Protein AF-0000000076604000 (afdb_homodimer)

pLDDT: mean 95.31, std 6.47, range [41.16, 98.88]

Structure (mmCIF, N/CA/C/O backbone):
data_AF-0000000076604000-model_v1
#
loop_
_entity.id
_entity.type
_entity.pdbx_description
1 polymer 'Gfo/Idh/MocA family oxidoreductase'
#
loop_
_atom_site.group_PDB
_atom_site.id
_atom_site.type_symbol
_atom_site.label_atom_id
_atom_site.label_alt_id
_atom_site.label_comp_id
_atom_site.label_asym_id
_atom_site.label_entity_id
_atom_site.label_seq_id
_atom_site.pdbx_PDB_ins_code
_atom_site.Cartn_x
_atom_site.Cartn_y
_atom_site.Cartn_z
_atom_site.occupancy
_atom_site.B_iso_or_equiv
_atom_site.auth_seq_id
_atom_site.auth_comp_id
_atom_site.auth_asym_id
_atom_site.auth_atom_id
_atom_site.pdbx_PDB_model_num
ATOM 1 N N . MET A 1 1 ? 11.5 41.812 28.469 1 59.94 1 MET A N 1
ATOM 2 C CA . MET A 1 1 ? 10.898 42.094 27.172 1 59.94 1 MET A CA 1
ATOM 3 C C . MET A 1 1 ? 9.406 41.75 27.172 1 59.94 1 MET A C 1
ATOM 5 O O . MET A 1 1 ? 8.977 40.875 27.922 1 59.94 1 MET A O 1
ATOM 9 N N . SER A 1 2 ? 8.508 42.656 26.641 1 87.06 2 SER A N 1
ATOM 10 C CA . SER A 1 2 ? 7.066 42.438 26.703 1 87.06 2 SER A CA 1
ATOM 11 C C . SER A 1 2 ? 6.652 41.188 25.953 1 87.06 2 SER A C 1
ATOM 13 O O . SER A 1 2 ? 7.293 40.781 24.969 1 87.06 2 SER A O 1
ATOM 15 N N . LYS A 1 3 ? 5.797 40.438 26.531 1 96.25 3 LYS A N 1
ATOM 16 C CA . LYS A 1 3 ? 5.305 39.188 25.953 1 96.25 3 LYS A CA 1
ATOM 17 C C . LYS A 1 3 ? 4.594 39.469 24.625 1 96.25 3 LYS A C 1
ATOM 19 O O . LYS A 1 3 ? 3.979 40.5 24.438 1 96.25 3 LYS A O 1
ATOM 24 N N . LEU A 1 4 ? 4.77 38.562 23.688 1 98.06 4 LEU A N 1
ATOM 25 C CA . LEU A 1 4 ? 4.039 38.625 22.438 1 98.06 4 LEU A CA 1
ATOM 26 C C . LEU A 1 4 ? 2.541 38.469 22.656 1 98.06 4 LEU A C 1
ATOM 28 O O . LEU A 1 4 ? 2.121 37.531 23.375 1 98.06 4 LEU A O 1
ATOM 32 N N . LYS A 1 5 ? 1.781 39.344 22.141 1 98.44 5 LYS A N 1
ATOM 33 C CA . LYS A 1 5 ? 0.327 39.219 22.172 1 98.44 5 LYS A CA 1
ATOM 34 C C . LYS A 1 5 ? -0.177 38.406 20.969 1 98.44 5 LYS A C 1
ATOM 36 O O . LYS A 1 5 ? -0.074 38.875 19.828 1 98.44 5 LYS A O 1
ATOM 41 N N . ILE A 1 6 ? -0.781 37.281 21.25 1 98.69 6 ILE A N 1
ATOM 42 C CA . ILE A 1 6 ? -1.204 36.375 20.172 1 98.69 6 ILE A CA 1
ATOM 43 C C . ILE A 1 6 ? -2.725 36.25 20.172 1 98.69 6 ILE A C 1
ATOM 45 O O . ILE A 1 6 ? -3.34 36.125 21.234 1 98.69 6 ILE A O 1
ATOM 49 N N . GLY A 1 7 ? -3.363 36.344 19 1 98.75 7 GLY A N 1
ATOM 50 C CA . GLY A 1 7 ? -4.77 36.031 18.812 1 98.75 7 GLY A CA 1
ATOM 51 C C . GLY A 1 7 ? -4.988 34.719 18.094 1 98.75 7 GLY A C 1
ATOM 52 O O . GLY A 1 7 ? -4.094 34.219 17.406 1 98.75 7 GLY A O 1
ATOM 53 N N . VAL A 1 8 ? -6.199 34.125 18.312 1 98.81 8 VAL A N 1
ATOM 54 C CA . VAL A 1 8 ? -6.566 32.875 17.656 1 98.81 8 VAL A CA 1
ATOM 55 C C . VAL A 1 8 ? -7.902 33.062 16.938 1 98.81 8 VAL A C 1
ATOM 57 O O . VAL A 1 8 ? -8.891 33.469 17.547 1 98.81 8 VAL A O 1
ATOM 60 N N . VAL A 1 9 ? -7.859 32.781 15.625 1 98.75 9 VAL A N 1
ATOM 61 C CA . VAL A 1 9 ? -9.094 32.75 14.852 1 98.75 9 VAL A CA 1
ATOM 62 C C . VAL A 1 9 ? -9.508 31.312 14.594 1 98.75 9 VAL A C 1
ATOM 64 O O . VAL A 1 9 ? -8.844 30.594 13.844 1 98.75 9 VAL A O 1
ATOM 67 N N . GLY A 1 10 ? -10.617 30.922 15.07 1 98.12 10 GLY A N 1
ATOM 68 C CA . GLY A 1 10 ? -11.07 29.547 15.094 1 98.12 10 GLY A CA 1
ATOM 69 C C . GLY A 1 10 ? -10.984 28.906 16.469 1 98.12 10 GLY A C 1
ATOM 70 O O . GLY A 1 10 ? -9.914 28.875 17.078 1 98.12 10 GLY A O 1
ATOM 71 N N . ALA A 1 11 ? -12.109 28.422 16.969 1 96.69 11 ALA A N 1
ATOM 72 C CA . ALA A 1 11 ? -12.195 27.844 18.312 1 96.69 11 ALA A CA 1
ATOM 73 C C . ALA A 1 11 ? -12.734 26.406 18.266 1 96.69 11 ALA A C 1
ATOM 75 O O . ALA A 1 11 ? -13.672 26.078 18.969 1 96.69 11 ALA A O 1
ATOM 76 N N . SER A 1 12 ? -12.102 25.672 17.422 1 92.81 12 SER A N 1
ATOM 77 C CA . SER A 1 12 ? -12.484 24.281 17.234 1 92.81 12 SER A CA 1
ATOM 78 C C . SER A 1 12 ? -11.781 23.375 18.234 1 92.81 12 SER A C 1
ATOM 80 O O . SER A 1 12 ? -11 23.844 19.062 1 92.81 12 SER A O 1
ATOM 82 N N . TRP A 1 13 ? -12.195 22.141 18.156 1 92.31 13 TRP A N 1
ATOM 83 C CA . TRP A 1 13 ? -11.547 21.125 19 1 92.31 13 TRP A CA 1
ATOM 84 C C . TRP A 1 13 ? -10.039 21.109 18.75 1 92.31 13 TRP A C 1
ATOM 86 O O . TRP A 1 13 ? -9.258 20.844 19.656 1 92.31 13 TRP A O 1
ATOM 96 N N . PHE A 1 14 ? -9.641 21.422 17.547 1 94.69 14 PHE A N 1
ATOM 97 C CA . PHE A 1 14 ? -8.219 21.344 17.234 1 94.69 14 PHE A CA 1
ATOM 98 C C . PHE A 1 14 ? -7.469 22.531 17.844 1 94.69 14 PHE A C 1
ATOM 100 O O . PHE A 1 14 ? -6.301 22.406 18.203 1 94.69 14 PHE A O 1
ATOM 107 N N . ALA A 1 15 ? -8.117 23.688 17.906 1 97.62 15 ALA A N 1
ATOM 108 C CA . ALA A 1 15 ? -7.52 24.812 18.641 1 97.62 15 ALA A CA 1
ATOM 109 C C . ALA A 1 15 ? -7.203 24.406 20.078 1 97.62 15 ALA A C 1
ATOM 111 O O . ALA A 1 15 ? -6.137 24.734 20.609 1 97.62 15 ALA A O 1
ATOM 112 N N . ASP A 1 16 ? -8.133 23.703 20.641 1 97.31 16 ASP A N 1
ATOM 113 C CA . ASP A 1 16 ? -8 23.234 22.016 1 97.31 16 ASP A CA 1
ATOM 114 C C . ASP A 1 16 ? -6.934 22.141 22.141 1 97.31 16 ASP A C 1
ATOM 116 O O . ASP A 1 16 ? -6.23 22.062 23.141 1 97.31 16 ASP A O 1
ATOM 120 N N . LEU A 1 17 ? -6.809 21.375 21.156 1 96.12 17 LEU A N 1
ATOM 121 C CA . LEU A 1 17 ? -5.906 20.219 21.188 1 96.12 17 LEU A CA 1
ATOM 122 C C . LEU A 1 17 ? -4.465 20.656 20.922 1 96.12 17 LEU A C 1
ATOM 124 O O . LEU A 1 17 ? -3.539 20.172 21.578 1 96.12 17 LEU A O 1
ATOM 128 N N . TRP A 1 18 ? -4.242 21.594 20 1 97.88 18 TRP A N 1
ATOM 129 C CA . TRP A 1 18 ? -2.91 21.734 19.422 1 97.88 18 TRP A CA 1
ATOM 130 C C . TRP A 1 18 ? -2.354 23.125 19.688 1 97.88 18 TRP A C 1
ATOM 132 O O . TRP A 1 18 ? -1.146 23.297 19.875 1 97.88 18 TRP A O 1
ATOM 142 N N . TYR A 1 19 ? -3.166 24.141 19.719 1 98.44 19 TYR A N 1
ATOM 143 C CA . TYR A 1 19 ? -2.695 25.516 19.688 1 98.44 19 TYR A 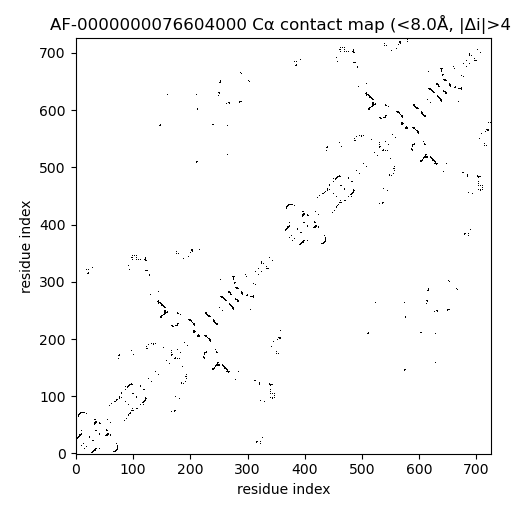CA 1
ATOM 144 C C . TYR A 1 19 ? -2.736 26.141 21.078 1 98.44 19 TYR A C 1
ATOM 146 O O . TYR A 1 19 ? -1.7 26.531 21.625 1 98.44 19 TYR A O 1
ATOM 154 N N . LEU A 1 20 ? -3.877 26.125 21.75 1 98.5 20 LEU A N 1
ATOM 155 C CA . LEU A 1 20 ? -4.113 26.906 22.953 1 98.5 20 LEU A CA 1
ATOM 156 C C . LEU A 1 20 ? -3.248 26.391 24.109 1 98.5 20 LEU A C 1
ATOM 158 O O . LEU A 1 20 ? -2.645 27.188 24.828 1 98.5 20 LEU A O 1
ATOM 162 N N . PRO A 1 21 ? -3.109 25.031 24.281 1 98.12 21 PRO A N 1
ATOM 163 C CA . PRO A 1 21 ? -2.26 24.562 25.375 1 98.12 21 PRO A CA 1
ATOM 164 C C . PRO A 1 21 ? -0.815 25.031 25.25 1 98.12 21 PRO A C 1
ATOM 166 O O . PRO A 1 21 ? -0.202 25.438 26.234 1 98.12 21 PRO A O 1
ATOM 169 N N . VAL A 1 22 ? -0.285 25.047 24.062 1 98.19 22 VAL A N 1
ATOM 170 C CA . VAL A 1 22 ? 1.11 25.391 23.812 1 98.19 22 VAL A CA 1
ATOM 171 C C . VAL A 1 22 ? 1.306 26.891 23.969 1 98.19 22 VAL A C 1
ATOM 173 O O . VAL A 1 22 ? 2.301 27.344 24.547 1 98.19 22 VAL A O 1
ATOM 176 N N . LEU A 1 23 ? 0.414 27.719 23.5 1 98.19 23 LEU A N 1
ATOM 177 C CA . LEU A 1 23 ? 0.473 29.172 23.641 1 98.19 23 LEU A CA 1
ATOM 178 C C . LEU A 1 23 ? 0.406 29.578 25.109 1 98.19 23 LEU A C 1
ATOM 180 O O . LEU A 1 23 ? 1.092 30.516 25.531 1 98.19 23 LEU A O 1
ATOM 184 N N . GLN A 1 24 ? -0.418 28.828 25.828 1 97.56 24 GLN A N 1
ATOM 185 C CA . GLN A 1 24 ? -0.55 29.125 27.25 1 97.56 24 GLN A CA 1
ATOM 186 C C . GLN A 1 24 ? 0.73 28.766 28 1 97.56 24 GLN A C 1
ATOM 188 O O . GLN A 1 24 ? 1.116 29.469 28.938 1 97.56 24 GLN A O 1
ATOM 193 N N . MET A 1 25 ? 1.364 27.75 27.578 1 97.38 25 MET A N 1
ATOM 194 C CA . MET A 1 25 ? 2.561 27.234 28.25 1 97.38 25 MET A CA 1
ATOM 195 C C . MET A 1 25 ? 3.777 28.094 27.906 1 97.38 25 MET A C 1
ATOM 197 O O . MET A 1 25 ? 4.727 28.172 28.688 1 97.38 25 MET A O 1
ATOM 201 N N . HIS A 1 26 ? 3.811 28.703 26.781 1 98 26 HIS A N 1
ATOM 202 C CA . HIS A 1 26 ? 4.98 29.438 26.328 1 98 26 HIS A CA 1
ATOM 203 C C . HIS A 1 26 ? 5.246 30.656 27.188 1 98 26 HIS A C 1
ATOM 205 O O . HIS A 1 26 ? 4.363 31.5 27.375 1 98 26 HIS A O 1
ATOM 211 N N . PRO A 1 27 ? 6.395 30.875 27.656 1 97.25 27 PRO A N 1
ATOM 212 C CA . PRO A 1 27 ? 6.66 31.922 28.641 1 97.25 27 PRO A CA 1
ATOM 213 C C . PRO A 1 27 ? 6.605 33.344 28.047 1 97.25 27 PRO A C 1
ATOM 215 O O . PRO A 1 27 ? 6.418 34.312 28.781 1 97.25 27 PRO A O 1
ATOM 218 N N . ASP A 1 28 ? 6.715 33.406 26.766 1 98.19 28 ASP A N 1
ATOM 219 C CA . ASP A 1 28 ? 6.828 34.75 26.156 1 98.19 28 ASP A CA 1
ATOM 220 C C . ASP A 1 28 ? 5.547 35.094 25.406 1 98.19 28 ASP A C 1
ATOM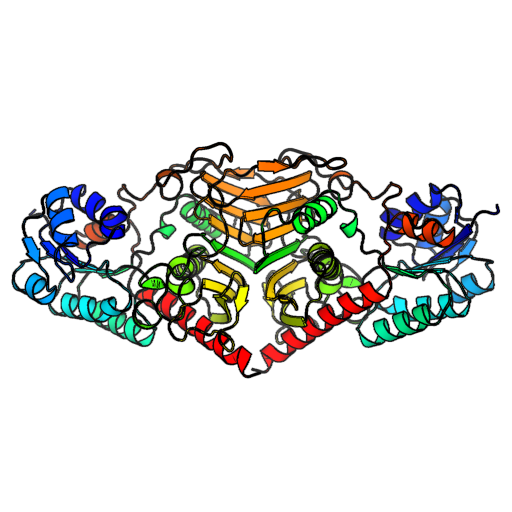 222 O O . ASP A 1 28 ? 5.566 35.969 24.516 1 98.19 28 ASP A O 1
ATOM 226 N N . VAL A 1 29 ? 4.43 34.469 25.719 1 98.12 29 VAL A N 1
ATOM 227 C CA . VAL A 1 29 ? 3.199 34.719 24.969 1 98.12 29 VAL A CA 1
ATOM 228 C C . VAL A 1 29 ? 2.078 35.094 25.938 1 98.12 29 VAL A C 1
ATOM 230 O O . VAL A 1 29 ? 1.984 34.562 27.047 1 98.12 29 VAL A O 1
ATOM 233 N N . THR A 1 30 ? 1.309 36.031 25.578 1 97.38 30 THR A N 1
ATOM 234 C CA . THR A 1 30 ? -0 36.312 26.156 1 97.38 30 THR A CA 1
ATOM 235 C C . THR A 1 30 ? -1.111 36.031 25.141 1 97.38 30 THR A C 1
ATOM 237 O O . THR A 1 30 ? -1.121 36.625 24.047 1 97.38 30 THR A O 1
ATOM 240 N N . LEU A 1 31 ? -1.998 35.125 25.516 1 97.19 31 LEU A N 1
ATOM 241 C CA . LEU A 1 31 ? -3.203 34.906 24.719 1 97.19 31 LEU A CA 1
ATOM 242 C C . LEU A 1 31 ? -4.191 36.062 24.906 1 97.19 31 LEU A C 1
ATOM 244 O O . LEU A 1 31 ? -4.934 36.094 25.891 1 97.19 31 LEU A O 1
ATOM 248 N N . SER A 1 32 ? -4.336 36.844 23.906 1 96.88 32 SER A N 1
ATOM 249 C CA . SER A 1 32 ? -5 38.125 24.094 1 96.88 32 SER A CA 1
ATOM 250 C C . SER A 1 32 ? -6.445 38.094 23.609 1 96.88 32 SER A C 1
ATOM 252 O O . SER A 1 32 ? -7.301 38.812 24.125 1 96.88 32 SER A O 1
ATOM 254 N N . ALA A 1 33 ? -6.648 37.281 22.578 1 98.44 33 ALA A N 1
ATOM 255 C CA . ALA A 1 33 ? -7.977 37.312 21.984 1 98.44 33 ALA A CA 1
ATOM 256 C C . ALA A 1 33 ? -8.266 36 21.234 1 98.44 33 ALA A C 1
ATOM 258 O O . ALA A 1 33 ? -7.348 35.312 20.781 1 98.44 33 ALA A O 1
ATOM 259 N N . ILE A 1 34 ? -9.516 35.688 21.172 1 98.69 34 ILE A N 1
ATOM 260 C CA . ILE A 1 34 ? -9.984 34.531 20.422 1 98.69 34 ILE A CA 1
ATOM 261 C C . ILE A 1 34 ? -11.273 34.875 19.672 1 98.69 34 ILE A C 1
ATOM 263 O O . ILE A 1 34 ? -12.078 35.656 20.156 1 98.69 34 ILE A O 1
ATOM 267 N N . CYS A 1 35 ? -11.367 34.312 18.453 1 98.56 35 CYS A N 1
ATOM 268 C CA . CYS A 1 35 ? -12.492 34.656 17.578 1 98.56 35 CYS A CA 1
ATOM 269 C C . CYS A 1 35 ? -13.133 33.375 17.016 1 98.56 35 CYS A C 1
ATOM 271 O O . CYS A 1 35 ? -12.43 32.438 16.672 1 98.56 35 CYS A O 1
ATOM 273 N N . SER A 1 36 ? -14.445 33.25 16.984 1 97.25 36 SER A N 1
ATOM 274 C CA . SER A 1 36 ? -15.203 32.25 16.25 1 97.25 36 SER A CA 1
ATOM 275 C 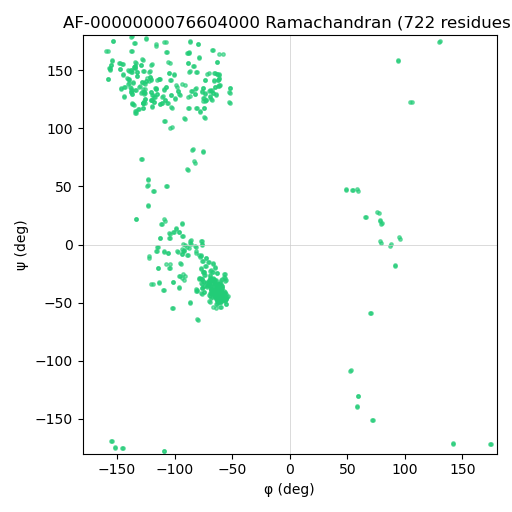C . SER A 1 36 ? -16.422 32.875 15.57 1 97.25 36 SER A C 1
ATOM 277 O O . SER A 1 36 ? -16.828 33.969 15.891 1 97.25 36 SER A O 1
ATOM 279 N N . ARG A 1 37 ? -17 32.094 14.656 1 92.69 37 ARG A N 1
ATOM 280 C CA . ARG A 1 37 ? -18.078 32.625 13.82 1 92.69 37 ARG A CA 1
ATOM 281 C C . ARG A 1 37 ? -19.281 33.031 14.672 1 92.69 37 ARG A C 1
ATOM 283 O O . ARG A 1 37 ? -19.828 34.125 14.5 1 92.69 37 ARG A O 1
ATOM 290 N N . THR A 1 38 ? -19.641 32.188 15.656 1 90.56 38 THR A N 1
ATOM 291 C CA . THR A 1 38 ? -20.828 32.5 16.469 1 90.56 38 THR A CA 1
ATOM 292 C C . THR A 1 38 ? -20.422 33.031 17.828 1 90.56 38 THR A C 1
ATOM 294 O O . THR A 1 38 ? -21.266 33.531 18.578 1 90.56 38 THR A O 1
ATOM 297 N N . GLY A 1 39 ? -19.281 32.844 18.188 1 92.31 39 GLY A N 1
ATOM 298 C CA . GLY A 1 39 ? -18.781 33.281 19.484 1 92.31 39 GLY A CA 1
ATOM 299 C C . GLY A 1 39 ? -18.922 32.25 20.562 1 92.31 39 GLY A C 1
ATOM 300 O O . GLY A 1 39 ? -18.234 32.281 21.578 1 92.31 39 GLY A O 1
ATOM 301 N N . GLU A 1 40 ? -19.719 31.297 20.406 1 94.62 40 GLU A N 1
ATOM 302 C CA . GLU A 1 40 ? -20.016 30.297 21.438 1 94.62 40 GLU A CA 1
ATOM 303 C C . GLU A 1 40 ? -18.781 29.484 21.781 1 94.62 40 GLU A C 1
ATOM 305 O O . GLU A 1 40 ? -18.391 29.391 22.938 1 94.62 40 GLU A O 1
ATOM 310 N N . SER A 1 41 ? -18.203 28.906 20.766 1 96.25 41 SER A N 1
ATOM 311 C CA . SER A 1 41 ? -17.016 28.094 21 1 96.25 41 SER A CA 1
ATOM 312 C C . SER A 1 41 ? -15.859 28.953 21.516 1 96.25 41 SER A C 1
ATOM 314 O O . SER A 1 41 ? -15.078 28.516 22.359 1 96.25 41 SER A O 1
ATOM 316 N N . ALA A 1 42 ? -15.789 30.172 21.031 1 97.38 42 ALA A N 1
ATOM 317 C CA . ALA A 1 42 ? -14.734 31.078 21.469 1 97.38 42 ALA A CA 1
ATOM 318 C C . ALA A 1 42 ? -14.883 31.422 22.953 1 97.38 42 ALA A C 1
ATOM 320 O O . ALA A 1 42 ? -13.898 31.484 23.688 1 97.38 42 ALA A O 1
ATOM 321 N N . LYS A 1 43 ? -16.078 31.625 23.359 1 97.69 43 LYS A N 1
ATOM 322 C CA . LYS A 1 43 ? -16.344 31.938 24.766 1 97.69 43 LYS A CA 1
ATOM 323 C C . LYS A 1 43 ? -15.938 30.766 25.672 1 97.69 43 LYS A C 1
ATOM 325 O O . LYS A 1 43 ? -15.344 30.984 26.719 1 97.69 43 LYS A O 1
ATOM 330 N N . ARG A 1 44 ? -16.297 29.625 25.266 1 97.75 44 ARG A N 1
ATOM 331 C CA . ARG A 1 44 ? -15.961 28.438 26.047 1 97.75 44 ARG A CA 1
ATOM 332 C C . ARG A 1 44 ? -14.445 28.297 26.203 1 97.75 44 ARG A C 1
ATOM 334 O O . ARG A 1 44 ? -13.961 28.062 27.312 1 97.75 44 ARG A O 1
ATOM 341 N N . LEU A 1 45 ? -13.766 28.453 25.141 1 98.12 45 LEU A N 1
ATOM 342 C CA . LEU A 1 45 ? -12.32 28.297 25.188 1 98.12 45 LEU A CA 1
ATOM 343 C C . LEU A 1 45 ? -11.672 29.469 25.906 1 98.12 45 LEU A C 1
ATOM 345 O O . LEU A 1 45 ? -10.656 29.312 26.594 1 98.12 45 LEU A O 1
ATOM 349 N N . ALA A 1 46 ? -12.258 30.625 25.781 1 98.06 46 ALA A N 1
ATOM 350 C CA . ALA A 1 46 ? -11.766 31.781 26.5 1 98.06 46 ALA A CA 1
ATOM 351 C C . ALA A 1 46 ? -11.812 31.562 28.016 1 98.06 46 ALA A C 1
ATOM 353 O O . ALA A 1 46 ? -10.883 31.938 28.734 1 98.06 46 ALA A O 1
ATOM 354 N N . GLU A 1 47 ? -12.867 31 28.453 1 97.81 47 GLU A N 1
ATOM 355 C CA . GLU A 1 47 ? -13 30.672 29.875 1 97.81 47 GLU A CA 1
ATOM 356 C C . GLU A 1 47 ? -11.961 29.641 30.312 1 97.81 47 GLU A C 1
ATOM 358 O O . GLU A 1 47 ? -11.336 29.781 31.359 1 97.81 47 GLU A O 1
ATOM 363 N N . LYS A 1 48 ? -11.805 28.656 29.5 1 97.75 48 LYS A N 1
ATOM 364 C CA . LYS A 1 48 ? -10.898 27.562 29.812 1 97.75 48 LYS A CA 1
ATOM 365 C C . LYS A 1 48 ? -9.453 28.047 29.906 1 97.75 48 LYS A C 1
ATOM 367 O O . LYS A 1 48 ? -8.68 27.562 30.734 1 97.75 48 LYS A O 1
ATOM 372 N N . TYR A 1 49 ? -9.094 29.016 29.047 1 98.12 49 TYR A N 1
ATOM 373 C CA . TYR A 1 49 ? -7.699 29.422 28.938 1 98.12 49 TYR A CA 1
ATOM 374 C C . TYR A 1 49 ? -7.496 30.844 29.453 1 98.12 49 TYR A C 1
ATOM 376 O O . TYR A 1 49 ? -6.422 31.422 29.281 1 98.12 49 TYR A O 1
ATOM 384 N N . ASN A 1 50 ? -8.539 31.469 30.031 1 97.06 50 ASN A N 1
ATOM 385 C CA . ASN A 1 50 ? -8.508 32.812 30.625 1 97.06 50 ASN A CA 1
ATOM 386 C C . ASN A 1 50 ? -8.102 33.875 29.594 1 97.06 50 ASN A C 1
ATOM 388 O O . ASN A 1 50 ? -7.18 34.656 29.828 1 97.06 50 ASN A O 1
ATOM 392 N N . ILE A 1 51 ? -8.719 33.75 28.469 1 97.75 51 ILE A N 1
ATOM 393 C CA . ILE A 1 51 ? -8.531 34.75 27.422 1 97.75 51 ILE A CA 1
ATOM 394 C C . ILE A 1 51 ? -9.508 35.906 27.625 1 97.75 51 ILE A C 1
ATOM 396 O O . ILE A 1 51 ? -10.727 35.719 27.703 1 97.75 51 ILE A O 1
ATOM 400 N N . GLU A 1 52 ? -9.062 37.062 27.656 1 94.44 52 GLU A N 1
ATOM 401 C CA . GLU A 1 52 ? -9.844 38.219 28.109 1 94.44 52 GLU A CA 1
ATOM 402 C C . GLU A 1 52 ? -10.836 38.656 27.047 1 94.44 52 GLU A C 1
ATOM 404 O O . GLU A 1 52 ? -11.953 39.062 27.359 1 94.44 52 GLU A O 1
ATOM 409 N N . ASN A 1 53 ? -10.461 38.594 25.75 1 97.56 53 ASN A N 1
ATOM 410 C CA . ASN A 1 53 ? -11.273 39.219 24.719 1 97.56 53 ASN A CA 1
ATOM 411 C C . ASN A 1 53 ? -11.797 38.188 23.719 1 97.56 53 ASN A C 1
ATOM 413 O O . ASN A 1 53 ? -11.031 37.406 23.172 1 97.56 53 ASN A O 1
ATOM 417 N N . VAL A 1 54 ? -13.102 38.219 23.531 1 98.19 54 VAL A N 1
ATOM 418 C CA . VAL A 1 54 ? -13.781 37.281 22.609 1 98.19 54 VAL A CA 1
ATOM 419 C C . VAL A 1 54 ? -14.43 38.094 21.484 1 98.19 54 VAL A C 1
ATOM 421 O O . VAL A 1 54 ? -15.055 39.125 21.719 1 98.19 54 VAL A O 1
ATOM 424 N N . TYR A 1 55 ? -14.25 37.625 20.25 1 98.38 55 TYR A N 1
ATOM 425 C CA . TYR A 1 55 ? -14.789 38.281 19.078 1 98.38 55 TYR A CA 1
ATOM 426 C C . TYR A 1 55 ? -15.594 37.344 18.203 1 98.38 55 TYR A C 1
ATOM 428 O O . TYR A 1 55 ? -15.398 36.125 18.266 1 98.38 55 TYR A O 1
ATOM 436 N N . ILE A 1 56 ? -16.484 37.875 17.344 1 97.88 56 ILE A N 1
ATOM 437 C CA . ILE A 1 56 ? -17.219 37.094 16.359 1 97.88 56 ILE A CA 1
ATOM 438 C C . ILE A 1 56 ? -16.797 37.5 14.953 1 97.88 56 ILE A C 1
ATOM 440 O O . ILE A 1 56 ? -17.266 36.938 13.969 1 97.88 56 ILE A O 1
ATOM 444 N N . ASP A 1 57 ? -15.891 38.5 14.945 1 98.06 57 ASP A N 1
ATOM 445 C CA . ASP A 1 57 ? -15.336 39 13.688 1 98.06 57 ASP A CA 1
ATOM 446 C C . ASP A 1 57 ? -13.828 39.219 13.797 1 98.06 57 ASP A C 1
ATOM 448 O O . ASP A 1 57 ? -13.367 40.062 14.57 1 98.06 57 ASP A O 1
ATOM 452 N N . TYR A 1 58 ? -13.078 38.5 12.914 1 98.44 58 TYR A N 1
ATOM 453 C CA . TYR A 1 58 ? -11.625 38.562 13.023 1 98.44 58 TYR A CA 1
ATOM 454 C C . TYR A 1 58 ? -11.094 39.938 12.625 1 98.44 58 TYR A C 1
ATOM 456 O O . TYR A 1 58 ? -10.055 40.375 13.133 1 98.44 58 TYR A O 1
ATOM 464 N N . LYS A 1 59 ? -11.742 40.625 11.695 1 98.25 59 LYS A N 1
ATOM 465 C CA . LYS A 1 59 ? -11.305 41.969 11.312 1 98.25 59 LYS A CA 1
ATOM 466 C C . LYS A 1 59 ? -11.375 42.938 12.492 1 98.25 59 LYS A C 1
ATOM 468 O O . LYS A 1 59 ? -10.477 43.75 12.695 1 98.25 59 LYS A O 1
ATOM 473 N N . GLU A 1 60 ? -12.5 42.844 13.195 1 98.25 60 GLU A N 1
ATOM 474 C CA . GLU A 1 60 ? -12.641 43.656 14.406 1 98.25 60 GLU A CA 1
ATOM 475 C C . GLU A 1 60 ? -11.547 43.312 15.414 1 98.25 60 GLU A C 1
ATOM 477 O O . GLU A 1 60 ? -10.984 44.219 16.047 1 98.25 60 GLU A O 1
ATOM 482 N N . MET A 1 61 ? -11.281 42.031 15.562 1 98.5 61 MET A N 1
ATOM 483 C CA . MET A 1 61 ? -10.234 41.594 16.469 1 98.5 61 MET A CA 1
ATOM 484 C C . MET A 1 61 ? -8.891 42.188 16.078 1 98.5 61 MET A C 1
ATOM 486 O O . MET A 1 61 ? -8.156 42.688 16.938 1 98.5 61 MET A O 1
ATOM 490 N N . PHE A 1 62 ? -8.555 42.188 14.766 1 98.25 62 PHE A N 1
ATOM 491 C CA . PHE A 1 62 ? -7.285 42.719 14.281 1 98.25 62 PHE A CA 1
ATOM 492 C C . PHE A 1 62 ? -7.195 44.219 14.5 1 98.25 62 PHE A C 1
ATOM 494 O O . PHE A 1 62 ? -6.105 44.75 14.711 1 98.25 62 PHE A O 1
ATOM 501 N N . GLU A 1 63 ? -8.328 44.906 14.484 1 97.25 63 GLU A N 1
ATOM 502 C CA . GLU A 1 63 ? -8.383 46.375 14.617 1 97.25 63 GLU A CA 1
ATOM 503 C C . GLU A 1 63 ? -8.297 46.781 16.078 1 97.25 63 GLU A C 1
ATOM 505 O O . GLU A 1 63 ? -7.629 47.781 16.406 1 97.25 63 GLU A O 1
ATOM 510 N N . LYS A 1 64 ? -8.93 46.062 16.906 1 97.31 64 LYS A N 1
ATOM 511 C CA . LYS A 1 64 ? -9.109 46.5 18.297 1 97.31 64 LYS A CA 1
ATOM 512 C C . LYS A 1 64 ? -7.98 46 19.188 1 97.31 64 LYS A C 1
ATOM 514 O O . LYS A 1 64 ? -7.684 46.594 20.219 1 97.31 64 LYS A O 1
ATOM 519 N N . GLU A 1 65 ? -7.453 44.906 18.734 1 96.06 65 GLU A N 1
ATOM 520 C CA . GLU A 1 65 ? -6.426 44.281 19.562 1 96.06 65 GLU A CA 1
ATOM 521 C C . GLU A 1 65 ? -5.027 44.656 19.078 1 96.06 65 GLU A C 1
ATOM 523 O O . GLU A 1 65 ? -4.801 44.812 17.891 1 96.06 65 GLU A O 1
ATOM 528 N N . ASN A 1 66 ? -4.102 45 19.891 1 94.94 66 ASN A N 1
ATOM 529 C CA . ASN A 1 66 ? -2.695 45.219 19.562 1 94.94 66 ASN A CA 1
ATOM 530 C C . ASN A 1 66 ? -1.933 43.906 19.531 1 94.94 66 ASN A C 1
ATOM 532 O O . ASN A 1 66 ? -1.03 43.688 20.344 1 94.94 66 ASN A O 1
ATOM 536 N N . LEU A 1 67 ? -2.225 43.094 18.531 1 98.19 67 LEU A N 1
ATOM 537 C CA . LEU A 1 67 ? -1.654 41.75 18.438 1 98.19 67 LEU A CA 1
ATOM 538 C C . LEU A 1 67 ? -0.301 41.781 17.734 1 98.19 67 LEU A C 1
ATOM 540 O O . LEU A 1 67 ? -0.059 42.656 16.875 1 98.19 67 LEU A O 1
ATOM 544 N N . ASP A 1 68 ? 0.571 40.875 18.094 1 98.44 68 ASP A N 1
ATOM 545 C CA . ASP A 1 68 ? 1.826 40.656 17.375 1 98.44 68 ASP A CA 1
ATOM 546 C C . ASP A 1 68 ? 1.667 39.562 16.328 1 98.44 68 ASP A C 1
ATOM 548 O O . ASP A 1 68 ? 2.369 39.562 15.312 1 98.44 68 ASP A O 1
ATOM 552 N N . GLY A 1 69 ? 0.791 38.656 16.562 1 98.75 69 GLY A N 1
ATOM 553 C CA . GLY A 1 69 ? 0.574 37.531 15.664 1 98.75 69 GLY A CA 1
ATOM 554 C C . GLY A 1 69 ? -0.782 36.875 15.844 1 98.75 69 GLY A C 1
ATOM 555 O O . GLY A 1 69 ? -1.479 37.125 16.828 1 98.75 69 GLY A O 1
ATOM 556 N N . VAL A 1 70 ? -1.117 36.031 14.844 1 98.88 70 VAL A N 1
ATOM 557 C CA . VAL A 1 70 ? -2.414 35.375 14.883 1 98.88 70 VAL A CA 1
ATOM 558 C C . VAL A 1 70 ? -2.27 33.906 14.406 1 98.88 70 VAL A C 1
ATOM 560 O O . VAL A 1 70 ? -1.514 33.625 13.469 1 98.88 70 VAL A O 1
ATOM 563 N N . CYS A 1 71 ? -2.957 33 15.102 1 98.88 71 CYS A N 1
ATOM 564 C CA . CYS A 1 71 ? -3.154 31.625 14.656 1 98.88 71 CYS A CA 1
ATOM 565 C C . CYS A 1 71 ? -4.484 31.469 13.93 1 98.88 71 CYS A C 1
ATOM 567 O O . CYS A 1 71 ? -5.52 31.922 14.414 1 98.88 71 CYS A O 1
ATOM 569 N N . ILE A 1 72 ? -4.398 30.891 12.773 1 98.81 72 ILE A N 1
ATOM 570 C CA . ILE A 1 72 ? -5.605 30.688 11.984 1 98.81 72 ILE A CA 1
ATOM 571 C C . ILE A 1 72 ? -5.969 29.203 11.977 1 98.81 72 ILE A C 1
ATOM 573 O O . ILE A 1 72 ? -5.332 28.406 11.289 1 98.81 72 ILE A O 1
ATOM 577 N N . VAL A 1 73 ? -7.02 28.828 12.727 1 98.12 73 VAL A N 1
ATOM 578 C CA . VAL A 1 73 ? -7.48 27.453 12.922 1 98.12 73 VAL A CA 1
ATOM 579 C C . VAL A 1 73 ? -8.938 27.328 12.492 1 98.12 73 VAL A C 1
ATOM 581 O O . VAL A 1 73 ? -9.797 26.938 13.289 1 98.12 73 VAL A O 1
ATOM 584 N N . THR A 1 74 ? -9.258 27.703 11.266 1 97.12 74 THR A N 1
ATOM 585 C CA . THR A 1 74 ? -10.594 27.719 10.688 1 97.12 74 THR A CA 1
ATOM 586 C C . THR A 1 74 ? -10.695 26.734 9.523 1 97.12 74 THR A C 1
ATOM 588 O O . THR A 1 74 ? -9.703 26.109 9.148 1 97.12 74 THR A O 1
ATOM 591 N N . PRO A 1 75 ? -11.891 26.547 9.008 1 95.88 75 PRO A N 1
ATOM 592 C CA . PRO A 1 75 ? -12.016 25.703 7.812 1 95.88 75 PRO A CA 1
ATOM 593 C C . PRO A 1 75 ? -11.234 26.266 6.625 1 95.88 75 PRO A C 1
ATOM 595 O O . PRO A 1 75 ? -10.883 27.438 6.605 1 95.88 75 PRO A O 1
ATOM 598 N N . ASN A 1 76 ? -11.031 25.406 5.629 1 96.62 76 ASN A N 1
ATOM 599 C CA . ASN A 1 76 ? -10.109 25.672 4.535 1 96.62 76 ASN A CA 1
ATOM 600 C C . ASN A 1 76 ? -10.531 26.906 3.742 1 96.62 76 ASN A C 1
ATOM 602 O O . ASN A 1 76 ? -9.68 27.672 3.277 1 96.62 76 ASN A O 1
ATOM 606 N N . ASP A 1 77 ? -11.789 27.125 3.627 1 95.44 77 ASP A N 1
ATOM 607 C CA . ASP A 1 77 ? -12.336 28.141 2.73 1 95.44 77 ASP A CA 1
ATOM 608 C C . ASP A 1 77 ? -12.047 29.547 3.254 1 95.44 77 ASP A C 1
ATOM 610 O O . ASP A 1 77 ? -12.133 30.516 2.506 1 95.44 77 ASP A O 1
ATOM 614 N N . SER A 1 78 ? -11.672 29.672 4.488 1 97.19 78 SER A N 1
ATOM 615 C CA . SER A 1 78 ? -11.523 31 5.086 1 97.19 78 SER A CA 1
ATOM 616 C C . SER A 1 78 ? -10.047 31.375 5.246 1 97.19 78 SER A C 1
ATOM 618 O O . SER A 1 78 ? -9.727 32.5 5.598 1 97.19 78 SER A O 1
ATOM 620 N N . HIS A 1 79 ? -9.125 30.469 4.992 1 98.56 79 HIS A N 1
ATOM 621 C CA . HIS A 1 79 ? -7.711 30.672 5.266 1 98.56 79 HIS A CA 1
ATOM 622 C C . HIS A 1 79 ? -7.176 31.891 4.531 1 98.56 79 HIS A C 1
ATOM 624 O O . HIS A 1 79 ? -6.512 32.75 5.133 1 98.56 79 HIS A O 1
ATOM 630 N N . LYS A 1 80 ? -7.492 31.969 3.279 1 98.69 80 LYS A N 1
ATOM 631 C CA . LYS A 1 80 ? -6.914 33.031 2.451 1 98.69 80 LYS A CA 1
ATOM 632 C C . LYS A 1 80 ? -7.301 34.406 2.973 1 98.69 80 LYS A C 1
ATOM 634 O O . LYS A 1 80 ? -6.43 35.219 3.258 1 98.69 80 LYS A O 1
ATOM 639 N N . ASP A 1 81 ? -8.594 34.625 3.133 1 98.69 81 ASP A N 1
ATOM 640 C CA . ASP A 1 81 ? -9.078 35.938 3.51 1 98.69 81 ASP A CA 1
ATOM 641 C C . ASP A 1 81 ? -8.516 36.375 4.863 1 98.69 81 ASP A C 1
ATOM 643 O O . ASP A 1 81 ? -8.078 37.5 5.027 1 98.69 81 ASP A O 1
ATOM 647 N N . ILE A 1 82 ? -8.484 35.469 5.809 1 98.81 82 ILE A N 1
ATOM 648 C CA . ILE A 1 82 ? -8 35.781 7.148 1 98.81 82 ILE A CA 1
ATOM 649 C C . ILE A 1 82 ? -6.504 36.062 7.105 1 98.81 82 ILE A C 1
ATOM 651 O O . ILE A 1 82 ? -6.023 37.031 7.719 1 98.81 82 ILE A O 1
ATOM 655 N N . THR A 1 83 ? -5.797 35.219 6.398 1 98.88 83 THR A N 1
ATOM 656 C CA . THR A 1 83 ? -4.352 35.375 6.285 1 98.88 83 THR A CA 1
ATOM 657 C C . THR A 1 83 ? -3.984 36.688 5.648 1 98.88 83 THR A C 1
ATOM 659 O O . THR A 1 83 ? -3.129 37.438 6.16 1 98.88 83 THR A O 1
ATOM 662 N N . LEU A 1 84 ? -4.637 37.031 4.551 1 98.75 84 LEU A N 1
ATOM 663 C CA . LEU A 1 84 ? -4.32 38.25 3.848 1 98.75 84 LEU A CA 1
ATOM 664 C C . LEU A 1 84 ? -4.641 39.469 4.715 1 98.75 84 LEU A C 1
ATOM 666 O O . LEU A 1 84 ? -3.877 40.438 4.738 1 98.75 84 LEU A O 1
ATOM 670 N N . ALA A 1 85 ? -5.742 39.438 5.414 1 98.75 85 ALA A N 1
ATOM 671 C CA . ALA A 1 85 ? -6.102 40.531 6.324 1 98.75 85 ALA A CA 1
ATOM 672 C C . ALA A 1 85 ? -5.047 40.688 7.418 1 98.75 85 ALA A C 1
ATOM 674 O O . ALA A 1 85 ? -4.695 41.812 7.785 1 98.75 85 ALA A O 1
ATOM 675 N N . ALA A 1 86 ? -4.562 39.594 7.953 1 98.81 86 ALA A N 1
ATOM 676 C CA . ALA A 1 86 ? -3.549 39.594 9.008 1 98.81 86 ALA A CA 1
ATOM 677 C C . ALA A 1 86 ? -2.24 40.188 8.492 1 98.81 86 ALA A C 1
ATOM 679 O O . ALA A 1 86 ? -1.644 41.062 9.148 1 98.81 86 ALA A O 1
ATOM 680 N N . ILE A 1 87 ? -1.818 39.781 7.352 1 98.56 87 ILE A N 1
ATOM 681 C CA . ILE A 1 87 ? -0.557 40.219 6.77 1 98.56 87 ILE A CA 1
ATOM 682 C C . ILE A 1 87 ? -0.624 41.719 6.473 1 98.56 87 ILE A C 1
ATOM 684 O O . ILE A 1 87 ? 0.347 42.438 6.695 1 98.56 87 ILE A O 1
ATOM 688 N N . GLU A 1 88 ? -1.771 42.156 6.008 1 97.81 88 GLU A N 1
ATOM 689 C CA . GLU A 1 88 ? -1.971 43.562 5.723 1 97.81 88 GLU A CA 1
ATOM 690 C C . GLU A 1 88 ? -1.764 44.406 6.973 1 97.81 88 GLU A C 1
ATOM 692 O O . GLU A 1 88 ? -1.301 45.562 6.887 1 97.81 88 GLU A O 1
ATOM 697 N N . LYS A 1 89 ? -2.031 43.906 8.117 1 97.88 89 LYS A N 1
ATOM 698 C CA . LYS A 1 89 ? -1.901 44.594 9.383 1 97.88 89 LYS A CA 1
ATOM 699 C C . LYS A 1 89 ? -0.523 44.375 10 1 97.88 89 LYS A C 1
ATOM 701 O O . LYS A 1 89 ? -0.246 44.844 11.102 1 97.88 89 LYS A O 1
ATOM 706 N N . GLY A 1 90 ? 0.334 43.594 9.32 1 98.12 90 GLY A N 1
ATOM 707 C CA . GLY A 1 90 ? 1.684 43.344 9.789 1 98.12 90 GLY A CA 1
ATOM 708 C C . GLY A 1 90 ? 1.741 42.281 10.875 1 98.12 90 GLY A C 1
ATOM 709 O O . GLY A 1 90 ? 2.711 42.219 11.633 1 98.12 90 GLY A O 1
ATOM 710 N N . LEU A 1 91 ? 0.74 41.469 11.031 1 98.75 91 LEU A N 1
ATOM 711 C CA . LEU A 1 91 ? 0.701 40.406 12.039 1 98.75 91 LEU A CA 1
ATOM 712 C C . LEU A 1 91 ? 1.437 39.156 11.562 1 98.75 91 LEU A C 1
ATOM 714 O O . LEU A 1 91 ? 1.306 38.75 10.398 1 98.75 91 LEU A O 1
ATOM 718 N N . HIS A 1 92 ? 2.303 38.531 12.422 1 98.81 92 HIS A N 1
ATOM 719 C CA . HIS A 1 92 ? 2.83 37.219 12.148 1 98.81 92 HIS A CA 1
ATOM 720 C C . HIS A 1 92 ? 1.708 36.188 12.07 1 98.81 92 HIS A C 1
ATOM 722 O O . HIS A 1 92 ? 0.709 36.281 12.789 1 98.81 92 HIS A O 1
ATOM 728 N N . VAL A 1 93 ? 1.901 35.156 11.172 1 98.88 93 VAL A N 1
ATOM 729 C CA . VAL A 1 93 ? 0.771 34.281 10.93 1 98.88 93 VAL A CA 1
ATOM 730 C C . VAL A 1 93 ? 1.241 32.812 10.969 1 98.88 93 VAL A C 1
ATOM 732 O O . VAL A 1 93 ? 2.271 32.469 10.383 1 98.88 93 VAL A O 1
ATOM 735 N N . ILE A 1 94 ? 0.509 31.969 11.688 1 98.88 94 ILE A N 1
ATOM 736 C CA . ILE A 1 94 ? 0.554 30.531 11.477 1 98.88 94 ILE A CA 1
ATOM 737 C C . ILE A 1 94 ? -0.833 30.016 11.094 1 98.88 94 ILE A C 1
ATOM 739 O O . ILE A 1 94 ? -1.824 30.344 11.75 1 98.88 94 ILE A O 1
ATOM 743 N N . CYS A 1 95 ? -0.879 29.359 9.984 1 98.81 95 CYS A N 1
ATOM 744 C CA . CYS A 1 95 ? -2.145 28.891 9.43 1 98.81 95 CYS A CA 1
ATOM 745 C C . CYS A 1 95 ? -2.225 27.375 9.453 1 98.81 95 CYS A C 1
ATOM 747 O O . CYS A 1 95 ? -1.228 26.688 9.211 1 98.81 95 CYS A O 1
ATOM 749 N N . GLU A 1 96 ? -3.35 26.844 9.727 1 98.25 96 GLU A N 1
ATOM 750 C CA . GLU A 1 96 ? -3.59 25.406 9.648 1 98.25 96 GLU A CA 1
ATOM 751 C C . GLU A 1 96 ? -3.438 24.891 8.219 1 98.25 96 GLU A C 1
ATOM 753 O O . GLU A 1 96 ? -3.5 25.688 7.266 1 98.25 96 GLU A O 1
ATOM 758 N N . LYS A 1 97 ? -3.162 23.609 8.133 1 98.31 97 LYS A N 1
ATOM 759 C CA . LYS A 1 97 ? -3.096 22.938 6.84 1 98.31 97 LYS A CA 1
ATOM 760 C C . LYS A 1 97 ? -4.465 22.406 6.422 1 98.31 97 LYS A C 1
ATOM 762 O O . LYS A 1 97 ? -5.332 22.172 7.273 1 98.31 97 LYS A O 1
ATOM 767 N N . PRO A 1 98 ? -4.754 22.203 5.16 1 97.88 98 PRO A N 1
ATOM 768 C CA . PRO A 1 98 ? -3.939 22.688 4.043 1 97.88 98 PRO A CA 1
ATOM 769 C C . PRO A 1 98 ? -3.957 24.219 3.926 1 97.88 98 PRO A C 1
ATOM 771 O O . PRO A 1 98 ? -4.777 24.875 4.566 1 97.88 98 PRO A O 1
ATOM 774 N N . LEU A 1 99 ? -3.08 24.766 3.143 1 98.31 99 LEU A N 1
ATOM 775 C CA . LEU A 1 99 ? -2.885 26.203 3.176 1 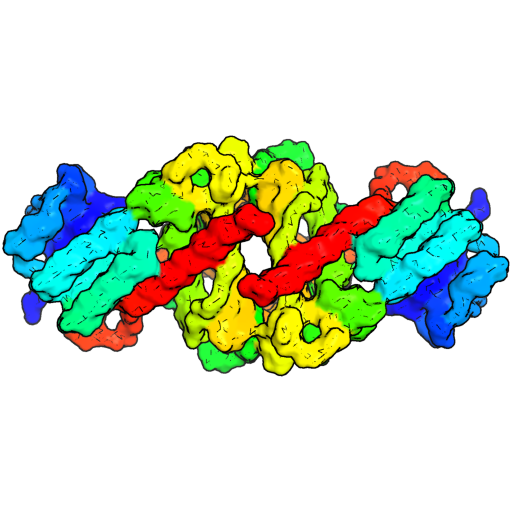98.31 99 LEU A CA 1
ATOM 776 C C . LEU A 1 99 ? -4.129 26.938 2.676 1 98.31 99 LEU A C 1
ATOM 778 O O . LEU A 1 99 ? -4.496 27.984 3.211 1 98.31 99 LEU A O 1
ATOM 782 N N . ALA A 1 100 ? -4.746 26.406 1.61 1 97.56 100 ALA A N 1
ATOM 783 C CA . ALA A 1 100 ? -5.934 27.016 1.011 1 97.56 100 ALA A CA 1
ATOM 784 C C . ALA A 1 100 ? -6.809 25.953 0.341 1 97.56 100 ALA A C 1
ATOM 786 O O . ALA A 1 100 ? -6.566 24.766 0.481 1 97.56 100 ALA A O 1
ATOM 787 N N . LEU A 1 101 ? -7.836 26.422 -0.315 1 95.94 101 LEU A N 1
ATOM 788 C CA . LEU A 1 101 ? -8.742 25.516 -1.012 1 95.94 101 LEU A CA 1
ATOM 789 C C . LEU A 1 101 ? -8.117 25.016 -2.309 1 95.94 101 LEU A C 1
ATOM 791 O O . LEU A 1 101 ? -8.469 23.938 -2.791 1 95.94 101 LEU A O 1
ATOM 795 N N . ASN A 1 102 ? -7.309 25.828 -2.857 1 96.88 102 ASN A N 1
ATOM 796 C CA . ASN A 1 102 ? -6.641 25.469 -4.105 1 96.88 102 ASN A CA 1
ATOM 797 C C . ASN A 1 102 ? -5.312 26.203 -4.258 1 96.88 102 ASN A C 1
ATOM 799 O O . ASN A 1 102 ? -4.969 27.062 -3.438 1 96.88 102 ASN A O 1
ATOM 803 N N . ALA A 1 103 ? -4.617 25.844 -5.316 1 98 103 ALA A N 1
ATOM 804 C CA . ALA A 1 103 ? -3.26 26.359 -5.5 1 98 103 ALA A CA 1
ATOM 805 C C . ALA A 1 103 ? -3.266 27.844 -5.836 1 98 103 ALA A C 1
ATOM 807 O O . ALA A 1 103 ? -2.34 28.562 -5.473 1 98 103 ALA A O 1
ATOM 808 N N . VAL A 1 104 ? -4.27 28.328 -6.492 1 98.25 104 VAL A N 1
ATOM 809 C CA . VAL A 1 104 ? -4.355 29.734 -6.844 1 98.25 104 VAL A CA 1
ATOM 810 C C . VAL A 1 104 ? -4.414 30.594 -5.57 1 98.25 104 VAL A C 1
ATOM 812 O O . VAL A 1 104 ? -3.666 31.562 -5.434 1 98.25 104 VAL A O 1
ATOM 815 N N . GLU A 1 105 ? -5.242 30.203 -4.656 1 98.56 105 GLU A N 1
ATOM 816 C CA . GLU A 1 105 ? -5.352 30.891 -3.377 1 98.56 105 GLU A CA 1
ATOM 817 C C . GLU A 1 105 ? -4.062 30.781 -2.57 1 98.56 105 GLU A C 1
ATOM 819 O O . GLU A 1 105 ? -3.604 31.75 -1.971 1 98.56 105 GLU A O 1
ATOM 824 N N . ALA A 1 106 ? -3.547 29.578 -2.553 1 98.75 106 ALA A N 1
ATOM 825 C CA . ALA A 1 106 ? -2.307 29.359 -1.816 1 98.75 106 ALA A CA 1
ATOM 826 C C . ALA A 1 106 ? -1.184 30.234 -2.35 1 98.75 106 ALA A C 1
ATOM 828 O O . ALA A 1 106 ? -0.361 30.734 -1.578 1 98.75 106 ALA A O 1
ATOM 829 N N . GLU A 1 107 ? -1.132 30.344 -3.627 1 98.75 107 GLU A N 1
ATOM 830 C CA . GLU A 1 107 ? -0.109 31.188 -4.246 1 98.75 107 GLU A CA 1
ATOM 831 C C . GLU A 1 107 ? -0.263 32.656 -3.832 1 98.75 107 GLU A C 1
ATOM 833 O O . GLU A 1 107 ? 0.729 33.344 -3.584 1 98.75 107 GLU A O 1
ATOM 838 N N . GLU A 1 108 ? -1.466 33.125 -3.805 1 98.75 108 GLU A N 1
ATOM 839 C CA . GLU A 1 108 ? -1.728 34.5 -3.342 1 98.75 108 GLU A CA 1
ATOM 840 C C . GLU A 1 108 ? -1.246 34.688 -1.908 1 98.75 108 GLU A C 1
ATOM 842 O O . GLU A 1 108 ? -0.634 35.719 -1.589 1 98.75 108 GLU A O 1
ATOM 847 N N . MET A 1 109 ? -1.535 33.75 -1.098 1 98.81 109 MET A N 1
ATOM 848 C CA . MET A 1 109 ? -1.123 33.812 0.302 1 98.81 109 MET A CA 1
ATOM 849 C C . MET A 1 109 ? 0.397 33.812 0.422 1 98.81 109 MET A C 1
ATOM 851 O O . MET A 1 109 ? 0.958 34.594 1.179 1 98.81 109 MET A O 1
ATOM 855 N N . GLU A 1 110 ? 1.027 32.875 -0.285 1 98.75 110 GLU A N 1
ATOM 856 C CA . GLU A 1 110 ? 2.482 32.781 -0.243 1 98.75 110 GLU A CA 1
ATOM 857 C C . GLU A 1 110 ? 3.152 34.031 -0.748 1 98.75 110 GLU A C 1
ATOM 859 O O . GLU A 1 110 ? 4.113 34.531 -0.145 1 98.75 110 GLU A O 1
ATOM 864 N N . LYS A 1 111 ? 2.68 34.594 -1.82 1 98.62 111 LYS A N 1
ATOM 865 C CA . LYS A 1 111 ? 3.223 35.844 -2.385 1 98.62 111 LYS A CA 1
ATOM 866 C C . LYS A 1 111 ? 3.1 37 -1.396 1 98.62 111 LYS A C 1
ATOM 868 O O . LYS A 1 111 ? 4.043 37.781 -1.218 1 98.62 111 LYS A O 1
ATOM 873 N N . ALA A 1 112 ? 1.95 37.125 -0.786 1 98.69 112 ALA A N 1
ATOM 874 C CA . ALA A 1 112 ? 1.729 38.188 0.195 1 98.69 112 ALA A CA 1
ATOM 875 C C . ALA A 1 112 ? 2.68 38.031 1.38 1 98.69 112 ALA A C 1
ATOM 877 O O . ALA A 1 112 ? 3.23 39.031 1.865 1 98.69 112 ALA A O 1
ATOM 878 N N . ALA A 1 113 ? 2.848 36.844 1.847 1 98.38 113 ALA A N 1
ATOM 879 C CA . ALA A 1 113 ? 3.73 36.562 2.98 1 98.38 113 ALA A CA 1
ATOM 880 C C . ALA A 1 113 ? 5.18 36.875 2.635 1 98.38 113 ALA A C 1
ATOM 882 O O . ALA A 1 113 ? 5.895 37.5 3.436 1 98.38 113 ALA A O 1
ATOM 883 N N . ARG A 1 114 ? 5.559 36.469 1.479 1 97.25 114 ARG A N 1
ATOM 884 C CA . ARG A 1 114 ? 6.938 36.688 1.046 1 97.25 114 ARG A CA 1
ATOM 885 C C . ARG A 1 114 ? 7.234 38.188 0.88 1 97.25 114 ARG A C 1
ATOM 887 O O . ARG A 1 114 ? 8.359 38.625 1.104 1 97.25 114 ARG A O 1
ATOM 894 N N . ALA A 1 115 ? 6.289 38.938 0.521 1 97.69 115 ALA A N 1
ATOM 895 C CA . ALA A 1 115 ? 6.449 40.375 0.28 1 97.69 115 ALA A CA 1
ATOM 896 C C . ALA A 1 115 ? 6.418 41.156 1.589 1 97.69 115 ALA A C 1
ATOM 898 O O . ALA A 1 115 ? 6.688 42.344 1.606 1 97.69 115 ALA A O 1
ATOM 899 N N . SER A 1 116 ? 6.129 40.5 2.633 1 97.31 116 SER A N 1
ATOM 900 C CA . SER A 1 116 ? 6.031 41.125 3.934 1 97.31 116 SER A CA 1
ATOM 901 C C . SER A 1 116 ? 7.203 40.75 4.832 1 97.31 116 SER A C 1
ATOM 903 O O . SER A 1 116 ? 8.055 39.938 4.445 1 97.31 116 SER A O 1
ATOM 905 N N . SER A 1 117 ? 7.281 41.344 5.988 1 96.06 117 SER A N 1
ATOM 906 C CA . SER A 1 117 ? 8.328 41.031 6.957 1 96.06 117 SER A CA 1
ATOM 907 C C . SER A 1 117 ? 7.801 40.125 8.055 1 96.06 117 SER A C 1
ATOM 909 O O . SER A 1 117 ? 8.5 39.844 9.031 1 96.06 117 SER A O 1
ATOM 911 N N . VAL A 1 118 ? 6.648 39.625 7.863 1 97.88 118 VAL A N 1
ATOM 912 C CA . VAL A 1 118 ? 6.035 38.812 8.93 1 97.88 118 VAL A CA 1
ATOM 913 C C . VAL A 1 118 ? 6.59 37.406 8.914 1 97.88 118 VAL A C 1
ATOM 915 O O . VAL A 1 118 ? 6.949 36.875 7.852 1 97.88 118 VAL A O 1
ATOM 918 N N . VAL A 1 119 ? 6.668 36.781 10.078 1 98.5 119 VAL A N 1
ATOM 919 C CA . VAL A 1 119 ? 6.953 35.344 10.188 1 98.5 119 VAL A CA 1
ATOM 920 C C . VAL A 1 119 ? 5.695 34.531 9.867 1 98.5 119 VAL A C 1
ATOM 922 O O . VAL A 1 119 ? 4.664 34.688 10.523 1 98.5 119 VAL A O 1
ATOM 925 N N . HIS A 1 120 ? 5.75 33.781 8.75 1 98.62 120 HIS A N 1
ATOM 926 C CA . HIS A 1 120 ? 4.613 32.938 8.352 1 98.62 120 HIS A CA 1
ATOM 927 C C . HIS A 1 120 ? 4.957 31.469 8.43 1 98.62 120 HIS A C 1
ATOM 929 O O . HIS A 1 120 ? 6.086 31.062 8.133 1 98.62 120 HIS A O 1
ATOM 935 N N . ALA A 1 121 ? 3.961 30.672 8.859 1 98.62 121 ALA A N 1
ATOM 936 C CA . ALA A 1 121 ? 4.164 29.234 9.039 1 98.62 121 ALA A CA 1
ATOM 937 C C . ALA A 1 121 ? 2.881 28.453 8.758 1 98.62 121 ALA A C 1
ATOM 939 O O . ALA A 1 121 ? 1.789 29.031 8.766 1 98.62 121 ALA A O 1
ATOM 940 N N . ILE A 1 122 ? 3.047 27.219 8.43 1 98.75 122 ILE A N 1
ATOM 941 C CA . ILE A 1 122 ? 1.934 26.297 8.266 1 98.75 122 ILE A CA 1
ATOM 942 C C . ILE A 1 122 ? 2.109 25.109 9.211 1 98.75 122 ILE A C 1
ATOM 944 O O . ILE A 1 122 ? 3.236 24.688 9.484 1 98.75 122 ILE A O 1
ATOM 948 N N . ASN A 1 123 ? 1.054 24.531 9.68 1 98.19 123 ASN A N 1
ATOM 949 C CA . ASN A 1 123 ? 1.072 23.516 10.734 1 98.19 123 ASN A CA 1
ATOM 950 C C . ASN A 1 123 ? 1.247 22.109 10.156 1 98.19 123 ASN A C 1
ATOM 952 O O . ASN A 1 123 ? 0.404 21.234 10.367 1 98.19 123 ASN A O 1
ATOM 956 N N . PHE A 1 124 ? 2.359 21.812 9.531 1 98.31 124 PHE A N 1
ATOM 957 C CA . PHE A 1 124 ? 2.775 20.453 9.164 1 98.31 124 PHE A CA 1
ATOM 958 C C . PHE A 1 124 ? 3.467 19.766 10.336 1 98.31 124 PHE A C 1
ATOM 960 O O . PHE A 1 124 ? 4.684 19.578 10.32 1 98.31 124 PHE A O 1
ATOM 967 N N . THR A 1 125 ? 2.662 19.25 11.188 1 97 125 THR A N 1
ATOM 968 C CA . THR A 1 125 ? 3.084 18.875 12.531 1 97 125 THR A CA 1
ATOM 969 C C . THR A 1 125 ? 3.93 17.609 12.5 1 97 125 THR A C 1
ATOM 971 O O . THR A 1 125 ? 4.844 17.438 13.305 1 97 125 THR A O 1
ATOM 974 N N . TYR A 1 126 ? 3.758 16.766 11.531 1 98.19 126 TYR A N 1
ATOM 975 C CA . TYR A 1 126 ? 4.34 15.43 11.586 1 98.19 126 TYR A CA 1
ATOM 976 C C . TYR A 1 126 ? 5.82 15.469 11.227 1 98.19 126 TYR A C 1
ATOM 978 O O . TYR A 1 126 ? 6.535 14.477 11.414 1 98.19 126 TYR A O 1
ATOM 986 N N . ARG A 1 127 ? 6.305 16.625 10.742 1 98 127 ARG A N 1
ATOM 987 C CA . ARG A 1 127 ? 7.742 16.766 10.547 1 98 127 ARG A CA 1
ATOM 988 C C . ARG A 1 127 ? 8.5 16.516 11.844 1 98 127 ARG A C 1
ATOM 990 O O . ARG A 1 127 ? 9.641 16.047 11.82 1 98 127 ARG A O 1
ATOM 997 N N . GLU A 1 128 ? 7.801 16.75 12.969 1 97.62 128 GLU A N 1
ATOM 998 C CA . GLU A 1 128 ? 8.477 16.672 14.258 1 97.62 128 GLU A CA 1
ATOM 999 C C . GLU A 1 128 ? 8.25 15.312 14.914 1 97.62 128 GLU A C 1
ATOM 1001 O O . GLU A 1 128 ? 8.758 15.055 16.016 1 97.62 128 GLU A O 1
ATOM 1006 N N . HIS A 1 129 ? 7.414 14.477 14.328 1 98.38 129 HIS A N 1
ATOM 1007 C CA . HIS A 1 129 ? 7.281 13.125 14.875 1 98.38 129 HIS A CA 1
ATOM 1008 C C . HIS A 1 129 ? 8.641 12.461 15.023 1 98.38 129 HIS A C 1
ATOM 1010 O O . HIS A 1 129 ? 9.445 12.453 14.086 1 98.38 129 HIS A O 1
ATOM 1016 N N . PRO A 1 130 ? 8.906 11.805 16.188 1 98.19 130 PRO A N 1
ATOM 1017 C CA . PRO A 1 130 ? 10.227 11.211 16.422 1 98.19 130 PRO A CA 1
ATOM 1018 C C . PRO A 1 130 ? 10.617 10.219 15.328 1 98.19 130 PRO A C 1
ATOM 1020 O O . PRO A 1 130 ? 11.781 10.172 14.914 1 98.19 130 PRO A O 1
ATOM 1023 N N . GLY A 1 131 ? 9.695 9.422 14.891 1 98.5 131 GLY A N 1
ATOM 1024 C CA . GLY A 1 131 ? 9.953 8.484 13.805 1 98.5 131 GLY A CA 1
ATOM 1025 C C . GLY A 1 131 ? 10.328 9.172 12.5 1 98.5 131 GLY A C 1
ATOM 1026 O O . GLY A 1 131 ? 11.227 8.719 11.797 1 98.5 131 GLY A O 1
ATOM 1027 N N . ILE A 1 132 ? 9.633 10.258 12.133 1 98.56 132 ILE A N 1
ATOM 1028 C CA . ILE A 1 132 ? 9.898 11 10.906 1 98.56 132 ILE A CA 1
ATOM 1029 C C . ILE A 1 132 ? 11.266 11.68 10.992 1 98.56 132 ILE A C 1
ATOM 1031 O O . ILE A 1 132 ? 12.031 11.672 10.031 1 98.56 132 ILE A O 1
ATOM 1035 N N . GLN A 1 133 ? 11.578 12.25 12.148 1 97.75 133 GLN A N 1
ATOM 1036 C CA . GLN A 1 133 ? 12.891 12.859 12.352 1 97.75 133 GLN A CA 1
ATOM 1037 C C . GLN A 1 133 ? 14.008 11.828 12.211 1 97.75 133 GLN A C 1
ATOM 1039 O O . GLN A 1 133 ? 15.031 12.102 11.586 1 97.75 133 GLN A O 1
ATOM 1044 N N . LYS A 1 134 ? 13.812 10.688 12.797 1 98.12 134 LYS A N 1
ATOM 1045 C CA . LYS A 1 134 ? 14.82 9.641 12.68 1 98.12 134 LYS A CA 1
ATOM 1046 C C . LYS A 1 134 ? 14.953 9.164 11.234 1 98.12 134 LYS A C 1
ATOM 1048 O O . LYS A 1 134 ? 16.062 8.906 10.758 1 98.12 134 LYS A O 1
ATOM 1053 N N . LEU A 1 135 ? 13.828 9.031 10.523 1 97.81 135 LEU A N 1
ATOM 1054 C CA . LEU A 1 135 ? 13.852 8.672 9.109 1 97.81 135 LEU A CA 1
ATOM 1055 C C . LEU A 1 135 ? 14.703 9.664 8.312 1 97.81 135 LEU A C 1
ATOM 1057 O O . LEU A 1 135 ? 15.508 9.258 7.473 1 97.81 135 LEU A O 1
ATOM 1061 N N . LEU A 1 136 ? 14.453 10.898 8.531 1 97.31 136 LEU A N 1
ATOM 1062 C CA . LEU A 1 136 ? 15.219 11.945 7.855 1 97.31 136 LEU A CA 1
ATOM 1063 C C . LEU A 1 136 ? 16.719 11.75 8.07 1 97.31 136 LEU A C 1
ATOM 1065 O O . LEU A 1 136 ? 17.5 11.836 7.129 1 97.31 136 LEU A O 1
ATOM 1069 N N . GLU A 1 137 ? 17.078 11.445 9.32 1 97.62 137 GLU A N 1
ATOM 1070 C CA . GLU A 1 137 ? 18.484 11.219 9.664 1 97.62 137 GLU A CA 1
ATOM 1071 C C . GLU A 1 137 ? 19.031 10.008 8.93 1 97.62 137 GLU A C 1
ATOM 1073 O O . GLU A 1 137 ? 20.141 10.07 8.367 1 97.62 137 GLU A O 1
ATOM 1078 N N . LEU A 1 138 ? 18.312 8.906 8.93 1 97.56 138 LEU A N 1
ATOM 1079 C CA . LEU A 1 138 ? 18.766 7.66 8.312 1 97.56 138 LEU A CA 1
ATOM 1080 C C . LEU A 1 138 ? 18.953 7.832 6.812 1 97.56 138 LEU A C 1
ATOM 1082 O O . LEU A 1 138 ? 19.891 7.281 6.234 1 97.56 138 LEU A O 1
ATOM 1086 N N . ILE A 1 139 ? 18.062 8.578 6.176 1 96.81 139 ILE A N 1
ATOM 1087 C CA . ILE A 1 139 ? 18.125 8.812 4.738 1 96.81 139 ILE A CA 1
ATOM 1088 C C . ILE A 1 139 ? 19.312 9.703 4.41 1 96.81 139 ILE A C 1
ATOM 1090 O O . ILE A 1 139 ? 20.062 9.422 3.475 1 96.81 139 ILE A O 1
ATOM 1094 N N . LYS A 1 140 ? 19.516 10.711 5.176 1 96.31 140 LYS A N 1
ATOM 1095 C CA . LYS A 1 140 ? 20.641 11.625 4.98 1 96.31 140 LYS A CA 1
ATOM 1096 C C . LYS A 1 140 ? 21.969 10.891 5.129 1 96.31 140 LYS A C 1
ATOM 1098 O O . LYS A 1 140 ? 22.922 11.18 4.406 1 96.31 140 LYS A O 1
ATOM 1103 N N . ASP A 1 141 ? 22 9.938 6.039 1 97.12 141 ASP A N 1
ATOM 1104 C CA . ASP A 1 141 ? 23.203 9.172 6.305 1 97.12 141 ASP A CA 1
ATOM 1105 C C . ASP A 1 141 ? 23.438 8.117 5.227 1 97.12 141 ASP A C 1
ATOM 1107 O O . ASP A 1 141 ? 24.484 7.457 5.211 1 97.12 141 ASP A O 1
ATOM 1111 N N . GLY A 1 142 ? 22.484 7.918 4.391 1 96.44 142 GLY A N 1
ATOM 1112 C CA . GLY A 1 142 ? 22.625 6.977 3.289 1 96.44 142 GLY A CA 1
ATOM 1113 C C . GLY A 1 142 ? 22.484 5.527 3.717 1 96.44 142 GLY A C 1
ATOM 1114 O O . GLY A 1 142 ? 23.047 4.633 3.088 1 96.44 142 GLY A O 1
ATOM 1115 N N . LEU A 1 143 ? 21.766 5.281 4.754 1 96.19 143 LEU A N 1
ATOM 1116 C CA . LEU A 1 143 ? 21.688 3.949 5.344 1 96.19 143 LEU A CA 1
ATOM 1117 C C . LEU A 1 143 ? 21.219 2.926 4.312 1 96.19 143 LEU A C 1
ATOM 1119 O O . LEU A 1 143 ? 21.766 1.83 4.223 1 96.19 143 LEU A O 1
ATOM 1123 N N . ILE A 1 144 ? 20.188 3.332 3.492 1 96.75 144 ILE A N 1
ATOM 1124 C CA . ILE A 1 144 ? 19.625 2.324 2.602 1 96.75 144 ILE A CA 1
ATOM 1125 C C . ILE A 1 144 ? 19.969 2.656 1.154 1 96.75 144 ILE A C 1
ATOM 1127 O O . ILE A 1 144 ? 19.328 2.164 0.223 1 96.75 144 ILE A O 1
ATOM 1131 N N . GLY A 1 145 ? 20.938 3.488 0.94 1 95.56 145 GLY A N 1
ATOM 1132 C CA . GLY A 1 145 ? 21.375 3.828 -0.406 1 95.56 145 GLY A CA 1
ATOM 1133 C C . GLY A 1 145 ? 20.391 4.715 -1.144 1 95.56 145 GLY A C 1
ATOM 1134 O O . GLY A 1 145 ? 19.75 5.57 -0.538 1 95.56 145 GLY A O 1
ATOM 1135 N N . ASN A 1 146 ? 20.375 4.578 -2.496 1 94.69 146 ASN A N 1
ATOM 1136 C CA . ASN A 1 146 ? 19.453 5.355 -3.316 1 94.69 146 ASN A CA 1
ATOM 1137 C C . ASN A 1 146 ? 18.031 4.82 -3.211 1 94.69 146 ASN A C 1
ATOM 1139 O O . ASN A 1 146 ? 17.766 3.684 -3.598 1 94.69 146 ASN A O 1
ATOM 1143 N N . ILE A 1 147 ? 17.188 5.637 -2.717 1 96.81 147 ILE A N 1
ATOM 1144 C CA . ILE A 1 147 ? 15.781 5.242 -2.613 1 96.81 147 ILE A CA 1
ATOM 1145 C C . ILE A 1 147 ? 15.141 5.242 -4 1 96.81 147 ILE A C 1
ATOM 1147 O O . ILE A 1 147 ? 15.18 6.25 -4.707 1 96.81 147 ILE A O 1
ATOM 1151 N N . HIS A 1 148 ? 14.547 4.098 -4.406 1 95.38 148 HIS A N 1
ATOM 1152 C CA . HIS A 1 148 ? 13.945 4.039 -5.734 1 95.38 148 HIS A CA 1
ATOM 1153 C C . HIS A 1 148 ? 12.43 3.869 -5.645 1 95.38 148 HIS A C 1
ATOM 1155 O O . HIS A 1 148 ? 11.719 4.121 -6.617 1 95.38 148 HIS A O 1
ATOM 1161 N N . GLU A 1 149 ? 11.93 3.395 -4.48 1 96.44 149 GLU A N 1
ATOM 1162 C CA . GLU A 1 149 ? 10.492 3.23 -4.305 1 96.44 149 GLU A CA 1
ATOM 1163 C C . GLU A 1 149 ? 10.07 3.533 -2.867 1 96.44 149 GLU A C 1
ATOM 1165 O O . GLU A 1 149 ? 10.812 3.238 -1.927 1 96.44 149 GLU A O 1
ATOM 1170 N N . ALA A 1 150 ? 8.875 4.09 -2.754 1 97.31 150 ALA A N 1
ATOM 1171 C CA . ALA A 1 150 ? 8.367 4.438 -1.431 1 97.31 150 ALA A CA 1
ATOM 1172 C C . ALA A 1 150 ? 6.848 4.289 -1.373 1 97.31 150 ALA A C 1
ATOM 1174 O O . ALA A 1 150 ? 6.168 4.402 -2.395 1 97.31 150 ALA A O 1
ATOM 1175 N N . PHE A 1 151 ? 6.328 3.988 -0.204 1 97.5 151 PHE A N 1
ATOM 1176 C CA . PHE A 1 151 ? 4.898 3.91 0.077 1 97.5 151 PHE A CA 1
ATOM 1177 C C . PHE A 1 151 ? 4.535 4.781 1.273 1 97.5 151 PHE A C 1
ATOM 1179 O O . PHE A 1 151 ? 5.211 4.746 2.303 1 97.5 151 PHE A O 1
ATOM 1186 N N . PHE A 1 152 ? 3.492 5.582 1.08 1 98.5 152 PHE A N 1
ATOM 1187 C CA . PHE A 1 152 ? 3.006 6.469 2.129 1 98.5 152 PHE A CA 1
ATOM 1188 C C . PHE A 1 152 ? 1.511 6.273 2.355 1 98.5 152 PHE A C 1
ATOM 1190 O O . PHE A 1 152 ? 0.708 6.465 1.439 1 98.5 152 PHE A O 1
ATOM 1197 N N . GLU A 1 153 ? 1.15 5.922 3.609 1 98.56 153 GLU A N 1
ATOM 1198 C CA . GLU A 1 153 ? -0.245 5.707 3.984 1 98.56 153 GLU A CA 1
ATOM 1199 C C . GLU A 1 153 ? -0.61 6.512 5.23 1 98.56 153 GLU A C 1
ATOM 1201 O O . GLU A 1 153 ? 0.167 6.574 6.184 1 98.56 153 GLU A O 1
ATOM 1206 N N . TYR A 1 154 ? -1.667 7.219 5.215 1 98.81 154 TYR A N 1
ATOM 1207 C CA . TYR A 1 154 ? -2.324 7.82 6.371 1 98.81 154 TYR A CA 1
ATOM 1208 C C . TYR A 1 154 ? -3.828 7.582 6.324 1 98.81 154 TYR A C 1
ATOM 1210 O O . TYR A 1 154 ? -4.531 8.164 5.492 1 98.81 154 TYR A O 1
ATOM 1218 N N . THR A 1 155 ? -4.352 6.766 7.285 1 98.31 155 THR A N 1
ATOM 1219 C CA . THR A 1 155 ? -5.75 6.355 7.23 1 98.31 155 THR A CA 1
ATOM 1220 C C . THR A 1 155 ? -6.398 6.465 8.609 1 98.31 155 THR A C 1
ATOM 1222 O O . THR A 1 155 ? -5.711 6.414 9.633 1 98.31 155 THR A O 1
ATOM 1225 N N . GLY A 1 156 ? -7.641 6.656 8.633 1 97.06 156 GLY A N 1
ATOM 1226 C CA . GLY A 1 156 ? -8.531 6.641 9.781 1 97.06 156 GLY A CA 1
ATOM 1227 C C . GLY A 1 156 ? -9.906 6.09 9.461 1 97.06 156 GLY A C 1
ATOM 1228 O O . GLY A 1 156 ? -10.141 5.586 8.359 1 97.06 156 GLY A O 1
ATOM 1229 N N . ASP A 1 157 ? -10.789 6.148 10.469 1 96 157 ASP A N 1
ATOM 1230 C CA . ASP A 1 157 ? -12.094 5.543 10.242 1 96 157 ASP A CA 1
ATOM 1231 C C . ASP A 1 157 ? -13.219 6.473 10.703 1 96 157 ASP A C 1
ATOM 1233 O O . ASP A 1 157 ? -14.336 6.027 10.953 1 96 157 ASP A O 1
ATOM 1237 N N . TYR A 1 158 ? -12.977 7.73 10.805 1 92.12 158 TYR A N 1
ATOM 1238 C CA . TYR A 1 158 ? -13.953 8.672 11.336 1 92.12 158 TYR A CA 1
ATOM 1239 C C . TYR A 1 158 ? -14.898 9.148 10.242 1 92.12 158 TYR A C 1
ATOM 1241 O O . TYR A 1 158 ? -15.766 9.992 10.484 1 92.12 158 TYR A O 1
ATOM 1249 N N . GLY A 1 159 ? -14.766 8.602 9.031 1 92.69 159 GLY A N 1
ATOM 1250 C CA . GLY A 1 159 ? -15.703 8.867 7.953 1 92.69 159 GLY A CA 1
ATOM 1251 C C . GLY A 1 159 ? -16.641 7.707 7.695 1 92.69 159 GLY A C 1
ATOM 1252 O O . GLY A 1 159 ? -17.453 7.762 6.766 1 92.69 159 GLY A O 1
ATOM 1253 N N . LEU A 1 160 ? -16.578 6.695 8.508 1 90.31 160 LEU A N 1
ATOM 1254 C CA . LEU A 1 160 ? -17.359 5.484 8.266 1 90.31 160 LEU A CA 1
ATOM 1255 C C . LEU A 1 160 ? -18.859 5.754 8.438 1 90.31 160 LEU A C 1
ATOM 1257 O O . LEU A 1 160 ? -19.688 5.105 7.789 1 90.31 160 LEU A O 1
ATOM 1261 N N . ASN A 1 161 ? -19.156 6.699 9.305 1 86.81 161 ASN A N 1
ATOM 1262 C CA . ASN A 1 161 ? -20.562 6.988 9.555 1 86.81 161 ASN A CA 1
ATOM 1263 C C . ASN A 1 161 ? -21.031 8.203 8.766 1 86.81 161 ASN A C 1
ATOM 1265 O O . ASN A 1 161 ? -22.094 8.758 9.047 1 86.81 161 ASN A O 1
ATOM 1269 N N . GLY A 1 162 ? -20.219 8.594 7.812 1 86.12 162 GLY A N 1
ATOM 1270 C CA . GLY A 1 162 ? -20.547 9.75 6.992 1 86.12 162 GLY A CA 1
ATOM 1271 C C . GLY A 1 162 ? -19.422 10.75 6.895 1 86.12 162 GLY A C 1
ATOM 1272 O O . GLY A 1 162 ? -18.406 10.617 7.582 1 86.12 162 GLY A O 1
ATOM 1273 N N . PRO A 1 163 ? -19.688 11.742 6.051 1 82.75 163 PRO A N 1
ATOM 1274 C CA . PRO A 1 163 ? -18.641 12.742 5.863 1 82.75 163 PRO A CA 1
ATOM 1275 C C . PRO A 1 163 ? -18.281 13.469 7.156 1 82.75 163 PRO A C 1
ATOM 1277 O O . PRO A 1 163 ? -19.156 13.828 7.934 1 82.75 163 PRO A O 1
ATOM 1280 N N . PRO A 1 164 ? -16.969 13.648 7.359 1 89.75 164 PRO A N 1
ATOM 1281 C CA . PRO A 1 164 ? -16.516 14.273 8.602 1 89.75 164 PRO A CA 1
ATOM 1282 C C . PRO A 1 164 ? -16.75 15.781 8.625 1 89.75 164 PRO A C 1
ATOM 1284 O O . PRO A 1 164 ? -15.797 16.562 8.477 1 89.75 164 PRO A O 1
ATOM 1287 N N . GLY A 1 165 ? -17.922 16.281 8.906 1 90.38 165 GLY A N 1
ATOM 1288 C CA . GLY A 1 165 ? -18.234 17.703 9.086 1 90.38 165 GLY A CA 1
ATOM 1289 C C . GLY A 1 165 ? -17.906 18.531 7.863 1 90.38 165 GLY A C 1
ATOM 1290 O O . GLY A 1 165 ? -18.234 18.156 6.734 1 90.38 165 GLY A O 1
ATOM 1291 N N . TRP A 1 166 ? -17.328 19.766 8.164 1 90.38 166 TRP A N 1
ATOM 1292 C CA . TRP A 1 166 ? -17.062 20.719 7.086 1 90.38 166 TRP A CA 1
ATOM 1293 C C . TRP A 1 166 ? -16.031 20.141 6.105 1 90.38 166 TRP A C 1
ATOM 1295 O O . TRP A 1 166 ? -16.031 20.5 4.926 1 90.38 166 TRP A O 1
ATOM 1305 N N . ARG A 1 167 ? -15.203 19.234 6.523 1 93.19 167 ARG A N 1
ATOM 1306 C CA . ARG A 1 167 ? -14.18 18.641 5.68 1 93.19 167 ARG A CA 1
ATOM 1307 C C . ARG A 1 167 ? -14.805 17.797 4.574 1 93.19 167 ARG A C 1
ATOM 1309 O O . ARG A 1 167 ? -14.211 17.625 3.506 1 93.19 167 ARG A O 1
ATOM 1316 N N . GLY A 1 168 ? -15.984 17.25 4.883 1 93.69 168 GLY A N 1
ATOM 1317 C CA . GLY A 1 168 ? -16.656 16.344 3.953 1 93.69 168 GLY A CA 1
ATOM 1318 C C . GLY A 1 168 ? -17.5 17.078 2.932 1 93.69 168 GLY A C 1
ATOM 1319 O O . GLY A 1 168 ? -18.141 16.453 2.084 1 93.69 168 GLY A O 1
ATOM 1320 N N . THR A 1 169 ? -17.484 18.406 3.027 1 92.19 169 THR A N 1
ATOM 1321 C CA . THR A 1 169 ? -18.266 19.234 2.123 1 92.19 169 THR A CA 1
ATOM 1322 C C . THR A 1 169 ? -17.344 19.984 1.151 1 92.19 169 THR A C 1
ATOM 1324 O O . THR A 1 169 ? -16.391 20.641 1.568 1 92.19 169 THR A O 1
ATOM 1327 N N . ILE A 1 170 ? -17.719 19.953 -0.15 1 92.5 170 ILE A N 1
ATOM 1328 C CA . ILE A 1 170 ? -16.859 20.5 -1.193 1 92.5 170 ILE A CA 1
ATOM 1329 C C . ILE A 1 170 ? -16.703 22.016 -1.003 1 92.5 170 ILE A C 1
ATOM 1331 O O . ILE A 1 170 ? -15.609 22.547 -1.116 1 92.5 170 ILE A O 1
ATOM 1335 N N . SER A 1 171 ? -17.703 22.688 -0.614 1 90.06 171 SER A N 1
ATOM 1336 C CA . SER A 1 171 ? -17.719 24.156 -0.526 1 90.06 171 SER A CA 1
ATOM 1337 C C . SER A 1 171 ? -16.797 24.641 0.593 1 90.06 171 SER A C 1
ATOM 1339 O O . SER A 1 171 ? -16.25 25.734 0.513 1 90.06 171 SER A O 1
ATOM 1341 N N . THR A 1 172 ? -16.578 23.844 1.607 1 91.69 172 THR A N 1
ATOM 1342 C CA . THR A 1 172 ? -15.797 24.281 2.764 1 91.69 172 THR A CA 1
ATOM 1343 C C . THR A 1 172 ? -14.445 23.578 2.811 1 91.69 172 THR A C 1
ATOM 1345 O O . THR A 1 172 ? -13.422 24.203 3.094 1 91.69 172 THR A O 1
ATOM 1348 N N . GLY A 1 173 ? -14.414 22.328 2.488 1 92.38 173 GLY A N 1
ATOM 1349 C CA . GLY A 1 173 ? -13.195 21.562 2.627 1 92.38 173 GLY A CA 1
ATOM 1350 C C . GLY A 1 173 ? -12.492 21.297 1.306 1 92.38 173 GLY A C 1
ATOM 1351 O O . GLY A 1 173 ? -11.305 20.969 1.279 1 92.38 173 GLY A O 1
ATOM 1352 N N . GLY A 1 174 ? -13.234 21.406 0.214 1 90.88 174 GLY A N 1
ATOM 1353 C CA . GLY A 1 174 ? -12.711 21.062 -1.098 1 90.88 174 GLY A CA 1
ATOM 1354 C C . GLY A 1 174 ? -13.023 19.625 -1.498 1 90.88 174 GLY A C 1
ATOM 1355 O O . GLY A 1 174 ? -13.211 18.766 -0.639 1 90.88 174 GLY A O 1
ATOM 1356 N N . ILE A 1 175 ? -12.992 19.391 -2.746 1 90.19 175 ILE A N 1
ATOM 1357 C CA . ILE A 1 175 ? -13.398 18.094 -3.287 1 90.19 175 ILE A CA 1
ATOM 1358 C C . ILE A 1 175 ? -12.398 17.016 -2.873 1 90.19 175 ILE A C 1
ATOM 1360 O O . ILE A 1 175 ? -12.734 15.836 -2.834 1 90.19 175 ILE A O 1
ATOM 1364 N N . GLY A 1 176 ? -11.203 17.391 -2.535 1 94.69 176 GLY A N 1
ATOM 1365 C CA . GLY A 1 176 ? -10.188 16.422 -2.158 1 94.69 176 GLY A CA 1
ATOM 1366 C C . GLY A 1 176 ? -10.492 15.711 -0.857 1 94.69 176 GLY A C 1
ATOM 1367 O O . GLY A 1 176 ? -9.961 14.633 -0.593 1 94.69 176 GLY A O 1
ATOM 1368 N N . GLY A 1 177 ? -11.336 16.359 0.032 1 96.69 177 GLY A N 1
ATOM 1369 C CA . GLY A 1 177 ? -11.75 15.711 1.266 1 96.69 177 GLY A CA 1
ATOM 1370 C C . GLY A 1 177 ? -10.586 15.188 2.086 1 96.69 177 GLY A C 1
ATOM 1371 O O . GLY A 1 177 ? -9.742 15.969 2.533 1 96.69 177 GLY A O 1
ATOM 1372 N N . VAL A 1 178 ? -10.453 13.867 2.113 1 97.94 178 VAL A N 1
ATOM 1373 C CA . VAL A 1 178 ? -9.438 13.211 2.928 1 97.94 178 VAL A CA 1
ATOM 1374 C C . VAL A 1 178 ? -8.047 13.57 2.404 1 97.94 178 VAL A C 1
ATOM 1376 O O . VAL A 1 178 ? -7.082 13.625 3.172 1 97.94 178 VAL A O 1
ATOM 1379 N N . LEU A 1 179 ? -7.879 13.82 1.136 1 98.12 179 LEU A N 1
ATOM 1380 C CA . LEU A 1 179 ? -6.605 14.234 0.559 1 98.12 179 LEU A CA 1
ATOM 1381 C C . LEU A 1 179 ? -6.145 15.562 1.156 1 98.12 179 LEU A C 1
ATOM 1383 O O . LEU A 1 179 ? -4.957 15.734 1.453 1 98.12 179 LEU A O 1
ATOM 1387 N N . GLN A 1 180 ? -7.051 16.469 1.337 1 97.75 180 GLN A N 1
ATOM 1388 C CA . GLN A 1 180 ? -6.754 17.75 1.978 1 97.75 180 GLN A CA 1
ATOM 1389 C C . GLN A 1 180 ? -6.512 17.578 3.473 1 97.75 180 GLN A C 1
ATOM 1391 O O . GLN A 1 180 ? -5.613 18.203 4.039 1 97.75 180 GLN A O 1
ATOM 1396 N N . ASP A 1 181 ? -7.207 16.703 4.07 1 97.38 181 ASP A N 1
ATOM 1397 C CA . ASP A 1 181 ? -7.184 16.516 5.516 1 97.38 181 ASP A CA 1
ATOM 1398 C C . ASP A 1 181 ? -5.965 15.695 5.941 1 97.38 181 ASP A C 1
ATOM 1400 O O . ASP A 1 181 ? -5.012 16.234 6.504 1 97.38 181 ASP A O 1
ATOM 1404 N N . LEU A 1 182 ? -5.887 14.453 5.52 1 98.12 182 LEU A N 1
ATOM 1405 C CA . LEU A 1 182 ? -4.801 13.562 5.906 1 98.12 182 LEU A CA 1
ATOM 1406 C C . LEU A 1 182 ? -3.713 13.539 4.836 1 98.12 182 LEU A C 1
ATOM 1408 O O . LEU A 1 182 ? -2.523 13.484 5.152 1 98.12 182 LEU A O 1
ATOM 1412 N N . GLY A 1 183 ? -4.121 13.602 3.613 1 98.5 183 GLY A N 1
ATOM 1413 C CA . GLY A 1 183 ? -3.191 13.516 2.498 1 98.5 183 GLY A CA 1
ATOM 1414 C C . GLY A 1 183 ? -2.188 14.656 2.471 1 98.5 183 GLY A C 1
ATOM 1415 O O . GLY A 1 183 ? -1.052 14.477 2.029 1 98.5 183 GLY A O 1
ATOM 1416 N N . SER A 1 184 ? -2.604 15.844 2.893 1 98.62 184 SER A N 1
ATOM 1417 C CA . SER A 1 184 ? -1.689 16.984 2.92 1 98.62 184 SER A CA 1
ATOM 1418 C C . SER A 1 184 ? -0.48 16.703 3.805 1 98.62 184 SER A C 1
ATOM 1420 O O . SER A 1 184 ? 0.646 17.062 3.465 1 98.62 184 SER A O 1
ATOM 1422 N N . HIS A 1 185 ? -0.708 16 4.918 1 98.56 185 HIS A N 1
ATOM 1423 C CA . HIS A 1 185 ? 0.39 15.602 5.789 1 98.56 185 HIS A CA 1
ATOM 1424 C C . HIS A 1 185 ? 1.32 14.617 5.082 1 98.56 185 HIS A C 1
ATOM 1426 O O . HIS A 1 185 ? 2.543 14.719 5.203 1 98.56 185 HIS A O 1
ATOM 1432 N N . LEU A 1 186 ? 0.783 13.695 4.348 1 98.44 186 LEU A N 1
ATOM 1433 C CA . LEU A 1 186 ? 1.571 12.68 3.658 1 98.44 186 LEU A CA 1
ATOM 1434 C C . LEU A 1 186 ? 2.48 13.312 2.611 1 98.44 186 LEU A C 1
ATOM 1436 O O . LEU A 1 186 ? 3.666 12.984 2.529 1 98.44 186 LEU A O 1
ATOM 1440 N N . ILE A 1 187 ? 1.814 14.109 1.829 1 98.75 187 ILE A N 1
ATOM 1441 C CA . ILE A 1 187 ? 2.547 14.781 0.761 1 98.75 187 ILE A CA 1
ATOM 1442 C C . ILE A 1 187 ? 3.691 15.602 1.354 1 98.75 187 ILE A C 1
ATOM 1444 O O . ILE A 1 187 ? 4.82 15.555 0.86 1 98.75 187 ILE A O 1
ATOM 1448 N N . ASP A 1 188 ? 3.424 16.312 2.422 1 98.81 188 ASP A N 1
ATOM 1449 C CA . ASP A 1 188 ? 4.453 17.109 3.078 1 98.81 188 ASP A CA 1
ATOM 1450 C C . ASP A 1 188 ? 5.578 16.234 3.611 1 98.81 188 ASP A C 1
ATOM 1452 O O . ASP A 1 188 ? 6.758 16.5 3.355 1 98.81 188 ASP A O 1
ATOM 1456 N N . VAL A 1 189 ? 5.246 15.172 4.336 1 98.69 189 VAL A N 1
ATOM 1457 C CA . VAL A 1 189 ? 6.23 14.281 4.945 1 98.69 189 VAL A CA 1
ATOM 1458 C C . VAL A 1 189 ? 7.094 13.648 3.855 1 98.69 189 VAL A C 1
ATOM 1460 O O . VAL A 1 189 ? 8.312 13.547 4.008 1 98.69 189 VAL A O 1
ATOM 1463 N N . ALA A 1 190 ? 6.473 13.234 2.781 1 98.62 190 ALA A N 1
ATOM 1464 C CA . ALA A 1 190 ? 7.211 12.609 1.688 1 98.62 190 ALA A CA 1
ATOM 1465 C C . ALA A 1 190 ? 8.25 13.57 1.113 1 98.62 190 ALA A C 1
ATOM 1467 O O . ALA A 1 190 ? 9.422 13.211 0.965 1 98.62 190 ALA A O 1
ATOM 1468 N N . GLN A 1 191 ? 7.816 14.805 0.807 1 98.31 191 GLN A N 1
ATOM 1469 C CA . GLN A 1 191 ? 8.734 15.789 0.25 1 98.31 191 GLN A CA 1
ATOM 1470 C C . GLN A 1 191 ? 9.805 16.188 1.267 1 98.31 191 GLN A C 1
ATOM 1472 O O . GLN A 1 191 ? 10.953 16.438 0.901 1 98.31 191 GLN A O 1
ATOM 1477 N N . TYR A 1 192 ? 9.438 16.188 2.533 1 98.19 192 TYR A N 1
ATOM 1478 C CA . TYR A 1 192 ? 10.336 16.578 3.617 1 98.19 192 TYR A CA 1
ATOM 1479 C C . TYR A 1 192 ? 11.43 15.531 3.811 1 98.19 192 TYR A C 1
ATOM 1481 O O . TYR A 1 192 ? 12.617 15.867 3.842 1 98.19 192 TYR A O 1
ATOM 1489 N N . ILE A 1 193 ? 11.102 14.227 3.898 1 97.62 193 ILE A N 1
ATOM 1490 C CA . ILE A 1 193 ? 12.102 13.219 4.238 1 97.62 193 ILE A CA 1
ATOM 1491 C C . ILE A 1 193 ? 12.938 12.891 3.002 1 97.62 193 ILE A C 1
ATOM 1493 O O . ILE A 1 193 ? 14.109 12.531 3.119 1 97.62 193 ILE A O 1
ATOM 1497 N N . LEU A 1 194 ? 12.344 13.031 1.81 1 96.81 194 LEU A N 1
ATOM 1498 C CA . LEU A 1 194 ? 13.094 12.742 0.592 1 96.81 194 LEU A CA 1
ATOM 1499 C C . LEU A 1 194 ? 13.82 13.977 0.09 1 96.81 194 LEU A C 1
ATOM 1501 O O . LEU A 1 194 ? 14.641 13.891 -0.83 1 96.81 194 LEU A O 1
ATOM 1505 N N . GLN A 1 195 ? 13.508 15.125 0.725 1 96.12 195 GLN A N 1
ATOM 1506 C CA . GLN A 1 195 ? 14.117 16.391 0.35 1 96.12 195 GLN A CA 1
ATOM 1507 C C . GLN A 1 195 ? 14.047 16.609 -1.159 1 96.12 195 GLN A C 1
ATOM 1509 O O . GLN A 1 195 ? 15.055 16.953 -1.79 1 96.12 195 GLN A O 1
ATOM 1514 N N . ASP A 1 196 ? 12.883 16.375 -1.691 1 95.88 196 ASP A N 1
ATOM 1515 C CA . ASP A 1 196 ? 12.617 16.469 -3.125 1 95.88 196 ASP A CA 1
ATOM 1516 C C . ASP A 1 196 ? 11.148 16.766 -3.395 1 95.88 196 ASP A C 1
ATOM 1518 O O . ASP A 1 196 ? 10.305 16.594 -2.514 1 95.88 196 ASP A O 1
ATOM 1522 N N . GLU A 1 197 ? 10.828 17.297 -4.551 1 96 197 GLU A N 1
ATOM 1523 C CA . GLU A 1 197 ? 9.469 17.688 -4.891 1 96 197 GLU A CA 1
ATOM 1524 C C . GLU A 1 197 ? 8.797 16.641 -5.777 1 96 197 GLU A C 1
ATOM 1526 O O . GLU A 1 197 ? 9.461 15.992 -6.594 1 96 197 GLU A O 1
ATOM 1531 N N . ILE A 1 198 ? 7.539 16.5 -5.605 1 97.38 198 ILE A N 1
ATOM 1532 C CA . ILE A 1 198 ? 6.727 15.664 -6.484 1 97.38 198 ILE A CA 1
ATOM 1533 C C . ILE A 1 198 ? 6.477 16.391 -7.805 1 97.38 198 ILE A C 1
ATOM 1535 O O . ILE A 1 198 ? 6.035 17.547 -7.812 1 97.38 198 ILE A O 1
ATOM 1539 N N . ILE A 1 199 ? 6.68 15.719 -8.922 1 93.88 199 ILE A N 1
ATOM 1540 C CA . ILE A 1 199 ? 6.621 16.438 -10.195 1 93.88 199 ILE A CA 1
ATOM 1541 C C . ILE A 1 199 ? 5.422 15.945 -11.008 1 93.88 199 ILE A C 1
ATOM 1543 O O . ILE A 1 199 ? 4.859 16.703 -11.805 1 93.88 199 ILE A O 1
ATOM 1547 N N . THR A 1 200 ? 5.043 14.727 -10.914 1 92.44 200 THR A N 1
ATOM 1548 C CA . THR A 1 200 ? 3.867 14.195 -11.594 1 92.44 200 THR A CA 1
ATOM 1549 C C . THR A 1 200 ? 3.078 13.273 -10.664 1 92.44 200 THR A C 1
ATOM 1551 O O . THR A 1 200 ? 3.656 12.617 -9.797 1 92.44 200 THR A O 1
ATOM 1554 N N . VAL A 1 201 ? 1.779 13.305 -10.906 1 94.12 201 VAL A N 1
ATOM 1555 C CA . VAL A 1 201 ? 0.914 12.445 -10.109 1 94.12 201 VAL A CA 1
ATOM 1556 C C . VAL A 1 201 ? -0.173 11.844 -10.992 1 94.12 201 VAL A C 1
ATOM 1558 O O . VAL A 1 201 ? -0.538 12.414 -12.016 1 94.12 201 VAL A O 1
ATOM 1561 N N . HIS A 1 202 ? -0.602 10.672 -10.633 1 89.69 202 HIS A N 1
ATOM 1562 C CA . HIS A 1 202 ? -1.785 10.008 -11.172 1 89.69 202 HIS A CA 1
ATOM 1563 C C . HIS A 1 202 ? -2.639 9.414 -10.047 1 89.69 202 HIS A C 1
ATOM 1565 O O . HIS A 1 202 ? -2.193 8.516 -9.336 1 89.69 202 HIS A O 1
ATOM 1571 N N . GLY A 1 203 ? -3.785 9.992 -9.977 1 90.81 203 GLY A N 1
ATOM 1572 C CA . GLY A 1 203 ? -4.539 9.586 -8.797 1 90.81 203 GLY A CA 1
ATOM 1573 C C . GLY A 1 203 ? -5.988 9.266 -9.102 1 90.81 203 GLY A C 1
ATOM 1574 O O . GLY A 1 203 ? -6.434 9.375 -10.25 1 90.81 203 GLY A O 1
ATOM 1575 N N . SER A 1 204 ? -6.691 8.75 -8.094 1 90.62 204 SER A N 1
ATOM 1576 C CA . SER A 1 204 ? -8.117 8.43 -8.117 1 90.62 204 SER A CA 1
ATOM 1577 C C . SER A 1 204 ? -8.797 8.844 -6.812 1 90.62 204 SER A C 1
ATOM 1579 O O . SER A 1 204 ? -8.227 8.672 -5.734 1 90.62 204 SER A O 1
ATOM 1581 N N . LEU A 1 205 ? -9.938 9.461 -6.996 1 94.44 205 LEU A N 1
ATOM 1582 C CA . LEU A 1 205 ? -10.781 9.812 -5.863 1 94.44 205 LEU A CA 1
ATOM 1583 C C . LEU A 1 205 ? -11.969 8.867 -5.75 1 94.44 205 LEU A C 1
ATOM 1585 O O . LEU A 1 205 ? -12.555 8.477 -6.766 1 94.44 205 LEU A O 1
ATOM 1589 N N . SER A 1 206 ? -12.297 8.539 -4.492 1 93.56 206 SER A N 1
ATOM 1590 C CA . SER A 1 206 ? -13.445 7.668 -4.262 1 93.56 206 SER A CA 1
ATOM 1591 C C . SER A 1 206 ? -14.352 8.227 -3.168 1 93.56 206 SER A C 1
ATOM 1593 O O . SER A 1 206 ? -13.875 8.891 -2.244 1 93.56 206 SER A O 1
ATOM 1595 N N . PHE A 1 207 ? -15.633 7.945 -3.307 1 93.38 207 PHE A N 1
ATOM 1596 C CA . PHE A 1 207 ? -16.672 8.484 -2.438 1 93.38 207 PHE A CA 1
ATOM 1597 C C . PHE A 1 207 ? -17.516 7.359 -1.848 1 93.38 207 PHE A C 1
ATOM 1599 O O . PHE A 1 207 ? -18 6.488 -2.576 1 93.38 207 PHE A O 1
ATOM 1606 N N . MET A 1 208 ? -17.688 7.391 -0.568 1 93.31 208 MET A N 1
ATOM 1607 C CA . MET A 1 208 ? -18.438 6.348 0.12 1 93.31 208 MET A CA 1
ATOM 1608 C C . MET A 1 208 ? -19.938 6.598 0.013 1 93.31 208 MET A C 1
ATOM 1610 O O . MET A 1 208 ? -20.422 7.641 0.449 1 93.31 208 MET A O 1
ATOM 1614 N N . GLU A 1 209 ? -20.609 5.742 -0.587 1 90.88 209 GLU A N 1
ATOM 1615 C CA . GLU A 1 209 ? -22.062 5.746 -0.692 1 90.88 209 GLU A CA 1
ATOM 1616 C C . GLU A 1 209 ? -22.625 4.352 -0.449 1 90.88 209 GLU A C 1
ATOM 1618 O O . GLU A 1 209 ? -22.328 3.41 -1.184 1 90.88 209 GLU A O 1
ATOM 1623 N N . ASP A 1 210 ? -23.484 4.133 0.537 1 87.69 210 ASP A N 1
ATOM 1624 C CA . ASP A 1 210 ? -24.141 2.871 0.855 1 87.69 210 ASP A CA 1
ATOM 1625 C C . ASP A 1 210 ? -23.125 1.75 1.043 1 87.69 210 ASP A C 1
ATOM 1627 O O . ASP A 1 210 ? -23.219 0.7 0.405 1 87.69 210 ASP A O 1
ATOM 1631 N N . ASP A 1 211 ? -22.109 1.987 1.785 1 86.19 211 ASP A N 1
ATOM 1632 C CA . ASP A 1 211 ? -21.062 1.043 2.172 1 86.19 211 ASP A CA 1
ATOM 1633 C C . ASP A 1 211 ? -20.25 0.601 0.961 1 86.19 211 ASP A C 1
ATOM 1635 O O . ASP A 1 211 ? -19.672 -0.49 0.958 1 86.19 211 ASP A O 1
ATOM 1639 N N . ARG A 1 212 ? -20.281 1.481 -0.075 1 88.56 212 ARG A N 1
ATOM 1640 C CA . ARG A 1 212 ? -19.5 1.239 -1.277 1 88.56 212 ARG A CA 1
ATOM 1641 C C . ARG A 1 212 ? -18.75 2.5 -1.706 1 88.56 212 ARG A C 1
ATOM 1643 O O . ARG A 1 212 ? -19.172 3.613 -1.382 1 88.56 212 ARG A O 1
ATOM 1650 N N . LEU A 1 213 ? -17.672 2.258 -2.453 1 90.31 213 LEU A N 1
ATOM 1651 C CA . LEU A 1 213 ? -16.922 3.393 -2.984 1 90.31 213 LEU A CA 1
ATOM 1652 C C . LEU A 1 213 ? -17.234 3.602 -4.465 1 90.31 213 LEU A C 1
ATOM 1654 O O . LEU A 1 213 ? -17.141 2.662 -5.258 1 90.31 213 LEU A O 1
ATOM 1658 N N . VAL A 1 214 ? -17.578 4.828 -4.77 1 89.44 214 VAL A N 1
ATOM 1659 C CA . VAL A 1 214 ? -17.859 5.156 -6.16 1 89.44 214 VAL A CA 1
ATOM 1660 C C . VAL A 1 214 ? -16.906 6.242 -6.648 1 89.44 214 VAL A C 1
ATOM 1662 O O . VAL A 1 214 ? -16.344 6.984 -5.844 1 89.44 214 VAL A O 1
ATOM 1665 N N . ASN A 1 215 ? -16.688 6.277 -7.949 1 87.69 215 ASN A N 1
ATOM 1666 C CA . ASN A 1 215 ? -15.828 7.293 -8.539 1 87.69 215 ASN A CA 1
ATOM 1667 C C . ASN A 1 215 ? -16.562 8.625 -8.703 1 87.69 215 ASN A C 1
ATOM 1669 O O . ASN A 1 215 ? -17.781 8.688 -8.523 1 87.69 215 ASN A O 1
ATOM 1673 N N . VAL A 1 216 ? -15.805 9.586 -9.078 1 86 216 VAL A N 1
ATOM 1674 C CA . VAL A 1 216 ? -16.297 10.953 -9.172 1 86 216 VAL A CA 1
ATOM 1675 C C . VAL A 1 216 ? -17.469 11.016 -10.156 1 86 216 VAL A C 1
ATOM 1677 O O . VAL A 1 216 ? -18.438 11.75 -9.938 1 86 216 VAL A O 1
ATOM 1680 N N . SER A 1 217 ? -17.453 10.234 -11.227 1 84 217 SER A N 1
ATOM 1681 C CA . SER A 1 217 ? -18.469 10.273 -12.273 1 84 217 SER A CA 1
ATOM 1682 C C . SER A 1 217 ? -19.766 9.602 -11.82 1 84 217 SER A C 1
ATOM 1684 O O . SER A 1 217 ? -20.828 9.836 -12.391 1 84 217 SER A O 1
ATOM 1686 N N . LYS A 1 218 ? -19.719 8.867 -10.758 1 85.69 218 LYS A N 1
ATOM 1687 C CA . LYS A 1 218 ? -20.875 8.062 -10.367 1 85.69 218 LYS A CA 1
ATOM 1688 C C . LYS A 1 218 ? -21.438 8.531 -9.031 1 85.69 218 LYS A C 1
ATOM 1690 O O . LYS A 1 218 ? -22.453 7.996 -8.57 1 85.69 218 LYS A O 1
ATOM 1695 N N . LYS A 1 219 ? -20.766 9.461 -8.422 1 87.94 219 LYS A N 1
ATOM 1696 C CA . LYS A 1 219 ? -21.219 9.906 -7.113 1 87.94 219 LYS A CA 1
ATOM 1697 C C . LYS A 1 219 ? -22.578 10.602 -7.211 1 87.94 219 LYS A C 1
ATOM 1699 O O . LYS A 1 219 ? -22.812 11.391 -8.133 1 87.94 219 LYS A O 1
ATOM 1704 N N . GLN A 1 220 ? -23.406 10.352 -6.246 1 88.81 220 GLN A N 1
ATOM 1705 C CA . GLN A 1 220 ? -24.766 10.898 -6.23 1 88.81 220 GLN A CA 1
ATOM 1706 C C . GLN A 1 220 ? -24.781 12.289 -5.598 1 88.81 220 GLN A C 1
ATOM 1708 O O . GLN A 1 220 ? -25.359 13.227 -6.16 1 88.81 220 GLN A O 1
ATOM 1713 N N . SER A 1 221 ? -24.188 12.414 -4.453 1 86.88 221 SER A N 1
ATOM 1714 C CA . SER A 1 221 ? -24.141 13.703 -3.773 1 86.88 221 SER A CA 1
ATOM 1715 C C . SER A 1 221 ? -23.156 14.656 -4.438 1 86.88 221 SER A C 1
ATOM 1717 O O . SER A 1 221 ? -21.969 14.359 -4.512 1 86.88 221 SER A O 1
ATOM 1719 N N . LYS A 1 222 ? -23.641 15.766 -4.824 1 87.56 222 LYS A N 1
ATOM 1720 C CA . LYS A 1 222 ? -22.797 16.75 -5.504 1 87.56 222 LYS A CA 1
ATOM 1721 C C . LYS A 1 222 ? -21.859 17.438 -4.523 1 87.56 222 LYS A C 1
ATOM 1723 O O . LYS A 1 222 ? -20.797 17.906 -4.91 1 87.56 222 LYS A O 1
ATOM 1728 N N . ASP A 1 223 ? -22.172 17.469 -3.291 1 90.88 223 ASP A N 1
ATOM 1729 C CA . ASP A 1 223 ? -21.391 18.25 -2.33 1 90.88 223 ASP A CA 1
ATOM 1730 C C . ASP A 1 223 ? -20.516 17.328 -1.479 1 90.88 223 ASP A C 1
ATOM 1732 O O . ASP A 1 223 ? -19.875 17.781 -0.526 1 90.88 223 ASP A O 1
ATOM 1736 N N . GLN A 1 224 ? -20.406 16.156 -1.779 1 93 224 GLN A N 1
ATOM 1737 C CA . GLN A 1 224 ? -19.594 15.219 -1.003 1 93 224 GLN A CA 1
ATOM 1738 C C . GLN A 1 224 ? -18.141 15.25 -1.439 1 93 224 GLN A C 1
ATOM 1740 O O . GLN A 1 224 ? -17.844 15.234 -2.637 1 93 224 GLN A O 1
ATOM 1745 N N . ALA A 1 225 ? -17.281 15.344 -0.427 1 95.75 225 ALA A N 1
ATOM 1746 C CA . ALA A 1 225 ? -15.844 15.297 -0.693 1 95.75 225 ALA A CA 1
ATOM 1747 C C . ALA A 1 225 ? -15.328 13.859 -0.695 1 95.75 225 ALA A C 1
ATOM 1749 O O . ALA A 1 225 ? -16.031 12.938 -0.279 1 95.75 225 ALA A O 1
ATOM 1750 N N . ALA A 1 226 ? -14.133 13.703 -1.228 1 96.44 226 ALA A N 1
ATOM 1751 C CA . ALA A 1 226 ? -13.562 12.367 -1.38 1 96.44 226 ALA A CA 1
ATOM 1752 C C . ALA A 1 226 ? -13.305 11.719 -0.021 1 96.44 226 ALA A C 1
ATOM 1754 O O . ALA A 1 226 ? -12.75 12.352 0.878 1 96.44 226 ALA A O 1
ATOM 1755 N N . ASP A 1 227 ? -13.688 10.445 0.088 1 96.62 227 ASP A N 1
ATOM 1756 C CA . ASP A 1 227 ? -13.492 9.695 1.328 1 96.62 227 ASP A CA 1
ATOM 1757 C C . ASP A 1 227 ? -12.203 8.883 1.288 1 96.62 227 ASP A C 1
ATOM 1759 O O . ASP A 1 227 ? -11.648 8.531 2.334 1 96.62 227 ASP A O 1
ATOM 1763 N N . SER A 1 228 ? -11.805 8.531 0.132 1 96.19 228 SER A N 1
ATOM 1764 C CA . SER A 1 228 ? -10.602 7.734 -0.094 1 96.19 228 SER A CA 1
ATOM 1765 C C . SER A 1 228 ? -9.875 8.172 -1.361 1 96.19 228 SER A C 1
ATOM 1767 O O . SER A 1 228 ? -10.508 8.445 -2.383 1 96.19 228 SER A O 1
ATOM 1769 N N . VAL A 1 229 ? -8.547 8.281 -1.235 1 96.81 229 VAL A N 1
ATOM 1770 C CA . VAL A 1 229 ? -7.738 8.734 -2.365 1 96.81 229 VAL A CA 1
ATOM 1771 C C . VAL A 1 229 ? -6.469 7.895 -2.467 1 96.81 229 VAL A C 1
ATOM 1773 O O . VAL A 1 229 ? -5.832 7.602 -1.454 1 96.81 229 VAL A O 1
ATOM 1776 N N . SER A 1 230 ? -6.176 7.426 -3.617 1 94.75 230 SER A N 1
ATOM 1777 C CA . SER A 1 230 ? -4.902 6.797 -3.949 1 94.75 230 SER A CA 1
ATOM 1778 C C . SER A 1 230 ? -4.25 7.469 -5.152 1 94.75 230 SER A C 1
ATOM 1780 O O . SER A 1 230 ? -4.938 7.855 -6.102 1 94.75 230 SER A O 1
ATOM 1782 N N . PHE A 1 231 ? -2.904 7.613 -5.059 1 94.06 231 PHE A N 1
ATOM 1783 C CA . PHE A 1 231 ? -2.213 8.164 -6.219 1 94.06 231 PHE A CA 1
ATOM 1784 C C . PHE A 1 231 ? -0.754 7.727 -6.238 1 94.06 231 PHE A C 1
ATOM 1786 O O . PHE A 1 231 ? -0.207 7.324 -5.211 1 94.06 231 PHE A O 1
ATOM 1793 N N . THR A 1 232 ? -0.188 7.699 -7.402 1 91.75 232 THR A N 1
ATOM 1794 C CA . THR A 1 232 ? 1.243 7.508 -7.605 1 91.75 232 THR A CA 1
ATOM 1795 C C . THR A 1 232 ? 1.918 8.82 -7.98 1 91.75 232 THR A C 1
ATOM 1797 O O . THR A 1 232 ? 1.283 9.711 -8.555 1 91.75 232 THR A O 1
ATOM 1800 N N . ALA A 1 233 ? 3.125 8.883 -7.527 1 94.44 233 ALA A N 1
ATOM 1801 C CA . ALA A 1 233 ? 3.869 10.117 -7.793 1 94.44 233 ALA A CA 1
ATOM 1802 C C . ALA A 1 233 ? 5.305 9.805 -8.203 1 94.44 233 ALA A C 1
ATOM 1804 O O . ALA A 1 233 ? 5.859 8.773 -7.824 1 94.44 233 ALA A O 1
ATOM 1805 N N . HIS A 1 234 ? 5.82 10.695 -9 1 92.19 234 HIS A N 1
ATOM 1806 C CA . HIS A 1 234 ? 7.246 10.711 -9.312 1 92.19 234 HIS A CA 1
ATOM 1807 C C . HIS A 1 234 ? 7.918 11.969 -8.781 1 92.19 234 HIS A C 1
ATOM 1809 O O . HIS A 1 234 ? 7.406 13.078 -8.953 1 92.19 234 HIS A O 1
ATOM 1815 N N . PHE A 1 235 ? 8.977 11.688 -8.094 1 94.12 235 PHE A N 1
ATOM 1816 C CA . PHE A 1 235 ? 9.812 12.789 -7.629 1 94.12 235 PHE A CA 1
ATOM 1817 C C . PHE A 1 235 ? 10.844 13.172 -8.688 1 94.12 235 PHE A C 1
ATOM 1819 O O . PHE A 1 235 ? 11.055 12.43 -9.656 1 94.12 235 PHE A O 1
ATOM 1826 N N . SER A 1 236 ? 11.461 14.289 -8.57 1 88.12 236 SER A N 1
ATOM 1827 C CA . SER A 1 236 ? 12.422 14.773 -9.555 1 88.12 236 SER A CA 1
ATOM 1828 C C . SER A 1 236 ? 13.633 13.859 -9.641 1 88.12 236 SER A C 1
ATOM 1830 O O . SER A 1 236 ? 14.211 13.68 -10.719 1 88.12 236 SER A O 1
ATOM 1832 N N . ASN A 1 237 ? 14.047 13.188 -8.562 1 79.88 237 ASN A N 1
ATOM 1833 C CA . ASN A 1 237 ? 15.203 12.305 -8.531 1 79.88 237 ASN A CA 1
ATOM 1834 C C . ASN A 1 237 ? 14.805 10.852 -8.789 1 79.88 237 ASN A C 1
ATOM 1836 O O . ASN A 1 237 ? 15.453 9.93 -8.297 1 79.88 237 ASN A O 1
ATOM 1840 N N . LEU A 1 238 ? 13.648 10.609 -9.344 1 77.06 238 LEU A N 1
ATOM 1841 C CA . LEU A 1 238 ? 13.188 9.359 -9.93 1 77.06 238 LEU A CA 1
ATOM 1842 C C . LEU A 1 238 ? 12.75 8.383 -8.844 1 77.06 238 LEU A C 1
ATOM 1844 O O . LEU A 1 238 ? 12.812 7.164 -9.031 1 77.06 238 LEU A O 1
ATOM 1848 N N . VAL A 1 239 ? 12.469 8.922 -7.746 1 89.12 239 VAL A N 1
ATOM 1849 C CA . VAL A 1 239 ? 11.766 8.109 -6.758 1 89.12 239 VAL A CA 1
ATOM 1850 C C . VAL A 1 239 ? 10.305 7.965 -7.156 1 89.12 239 VAL A C 1
ATOM 1852 O O . VAL A 1 239 ? 9.641 8.953 -7.48 1 89.12 239 VAL A O 1
ATOM 1855 N N . ARG A 1 240 ? 9.875 6.734 -7.227 1 92.94 240 ARG A N 1
ATOM 1856 C CA . ARG A 1 240 ? 8.453 6.469 -7.422 1 92.94 240 ARG A CA 1
ATOM 1857 C C . ARG A 1 240 ? 7.762 6.172 -6.094 1 92.94 240 ARG A C 1
ATOM 1859 O O . ARG A 1 240 ? 8.258 5.371 -5.297 1 92.94 240 ARG A O 1
ATOM 1866 N N . ALA A 1 241 ? 6.668 6.82 -5.922 1 95.62 241 ALA A N 1
ATOM 1867 C CA . ALA A 1 241 ? 5.984 6.613 -4.645 1 95.62 241 ALA A CA 1
ATOM 1868 C C . ALA A 1 241 ? 4.496 6.352 -4.859 1 95.62 241 ALA A C 1
ATOM 1870 O O . ALA A 1 241 ? 3.906 6.844 -5.824 1 95.62 241 ALA A O 1
ATOM 1871 N N . SER A 1 242 ? 3.984 5.531 -4.051 1 95.06 242 SER A N 1
ATOM 1872 C CA . SER A 1 242 ? 2.543 5.32 -3.961 1 95.06 242 SER A CA 1
ATOM 1873 C C . SER A 1 242 ? 1.975 5.918 -2.678 1 95.06 242 SER A C 1
ATOM 1875 O O . SER A 1 242 ? 2.574 5.793 -1.609 1 95.06 242 SER A O 1
ATOM 1877 N N . PHE A 1 243 ? 0.844 6.605 -2.844 1 97.62 243 PHE A N 1
ATOM 1878 C CA . PHE A 1 243 ? 0.178 7.246 -1.718 1 97.62 243 PHE A CA 1
ATOM 1879 C C . PHE A 1 243 ? -1.236 6.707 -1.546 1 97.62 243 PHE A C 1
ATOM 1881 O O . PHE A 1 243 ? -1.938 6.465 -2.529 1 97.62 243 PHE A O 1
ATOM 1888 N N . TYR A 1 244 ? -1.637 6.551 -0.251 1 97.5 244 TYR A N 1
ATOM 1889 C CA . TYR A 1 244 ? -2.99 6.121 0.085 1 97.5 244 TYR A CA 1
ATOM 1890 C C . TYR A 1 244 ? -3.486 6.82 1.345 1 97.5 244 TYR A C 1
ATOM 1892 O O . TYR A 1 244 ? -2.799 6.832 2.369 1 97.5 244 TYR A O 1
ATOM 1900 N N . THR A 1 245 ? -4.633 7.41 1.244 1 98.38 245 THR A N 1
ATOM 1901 C CA . THR A 1 245 ? -5.273 8.031 2.396 1 98.38 245 THR A CA 1
ATOM 1902 C C . THR A 1 245 ? -6.781 7.797 2.371 1 98.38 245 THR A C 1
ATOM 1904 O O . THR A 1 245 ? -7.395 7.785 1.301 1 98.38 245 THR A O 1
ATOM 1907 N N . SER A 1 246 ? -7.363 7.59 3.594 1 98.06 246 SER A N 1
ATOM 1908 C CA . SER A 1 246 ? -8.773 7.227 3.662 1 98.06 246 SER A CA 1
ATOM 1909 C C . SER A 1 246 ? -9.367 7.559 5.027 1 98.06 246 SER A C 1
ATOM 1911 O O . SER A 1 246 ? -8.703 7.391 6.055 1 98.06 246 SER A O 1
ATOM 1913 N N . TRP A 1 247 ? -10.688 8.047 5.016 1 97.44 247 TRP A N 1
ATOM 1914 C CA . TRP A 1 247 ? -11.453 8.211 6.242 1 97.44 247 TRP A CA 1
ATOM 1915 C C . TRP A 1 247 ? -12.273 6.965 6.547 1 97.44 247 TRP A C 1
ATOM 1917 O O . TRP A 1 247 ? -12.938 6.887 7.582 1 97.44 247 TRP A O 1
ATOM 1927 N N . VAL A 1 248 ? -12.219 6.027 5.625 1 96.38 248 VAL A N 1
ATOM 1928 C CA . VAL A 1 248 ? -13.203 4.953 5.742 1 96.38 248 VAL A CA 1
ATOM 1929 C C . VAL A 1 248 ? -12.484 3.607 5.824 1 96.38 248 VAL A C 1
ATOM 1931 O O . VAL A 1 248 ? -12.977 2.604 5.301 1 96.38 248 VAL A O 1
ATOM 1934 N N . ALA A 1 249 ? -11.328 3.578 6.414 1 97.12 249 ALA A N 1
ATOM 1935 C CA . ALA A 1 249 ? -10.578 2.365 6.723 1 97.12 249 ALA A CA 1
ATOM 1936 C C . ALA A 1 249 ? -10.711 1.999 8.195 1 97.12 249 ALA A C 1
ATOM 1938 O O . ALA A 1 249 ? -10.023 2.572 9.047 1 97.12 249 ALA A O 1
ATOM 1939 N N . PRO A 1 250 ? -11.555 1.042 8.516 1 97.62 250 PRO A N 1
ATOM 1940 C CA . PRO A 1 250 ? -11.672 0.697 9.938 1 97.62 250 PRO A CA 1
ATOM 1941 C C . PRO A 1 250 ? -10.32 0.395 10.578 1 97.62 250 PRO A C 1
ATOM 1943 O O . PRO A 1 250 ? -9.547 -0.407 10.047 1 97.62 250 PRO A O 1
ATOM 1946 N N . GLN A 1 251 ? -10.062 1.02 11.734 1 97.25 251 GLN A N 1
ATOM 1947 C CA . GLN A 1 251 ? -8.734 1.018 12.352 1 97.25 251 GLN A CA 1
ATOM 1948 C C . GLN A 1 251 ? -8.711 0.16 13.609 1 97.25 251 GLN A C 1
ATOM 1950 O O . GLN A 1 251 ? -7.652 -0.076 14.188 1 97.25 251 GLN A O 1
ATOM 1955 N N . GLY A 1 252 ? -9.836 -0.331 14.031 1 96.19 252 GLY A N 1
ATOM 1956 C CA . GLY A 1 252 ? -9.883 -0.902 15.375 1 96.19 252 GLY A CA 1
ATOM 1957 C C . GLY A 1 252 ? -9.523 0.091 16.453 1 96.19 252 GLY A C 1
ATOM 1958 O O . GLY A 1 252 ? -10.062 1.197 16.5 1 96.19 252 GLY A O 1
ATOM 1959 N N . ASN A 1 253 ? -8.609 -0.314 17.328 1 95.62 253 ASN A N 1
ATOM 1960 C CA . ASN A 1 253 ? -8.234 0.571 18.422 1 95.62 253 ASN A CA 1
ATOM 1961 C C . ASN A 1 253 ? -7.016 1.416 18.078 1 95.62 253 ASN A C 1
ATOM 1963 O O . ASN A 1 253 ? -6.496 2.152 18.906 1 95.62 253 ASN A O 1
ATOM 1967 N N . LYS A 1 254 ? -6.59 1.33 16.781 1 96.62 254 LYS A N 1
ATOM 1968 C CA . LYS A 1 254 ? -5.496 2.188 16.328 1 96.62 254 LYS A CA 1
ATOM 1969 C C . LYS A 1 254 ? -5.969 3.623 16.141 1 96.62 254 LYS A C 1
ATOM 1971 O O . LYS A 1 254 ? -5.16 4.555 16.156 1 96.62 254 LYS A O 1
ATOM 1976 N N . HIS A 1 255 ? -7.242 3.84 15.742 1 94.94 255 HIS A N 1
ATOM 1977 C CA . HIS A 1 255 ? -7.91 5.102 15.445 1 94.94 255 HIS A CA 1
ATOM 1978 C C . HIS A 1 255 ? -7.379 5.715 14.156 1 94.94 255 HIS A C 1
ATOM 1980 O O . HIS A 1 255 ? -8.141 5.934 13.211 1 94.94 255 HIS A O 1
ATOM 1986 N N . GLN A 1 256 ? -6.109 6.004 14.047 1 97 256 GLN A N 1
ATOM 1987 C CA . GLN A 1 256 ? -5.426 6.461 12.844 1 97 256 GLN A CA 1
ATOM 1988 C C . GLN A 1 256 ? -4.109 5.719 12.641 1 97 256 GLN A C 1
ATOM 1990 O O . GLN A 1 256 ? -3.543 5.18 13.594 1 97 256 GLN A O 1
ATOM 1995 N N . THR A 1 257 ? -3.691 5.633 11.43 1 98.19 257 THR A N 1
ATOM 1996 C CA . THR A 1 257 ? -2.461 4.918 11.109 1 98.19 257 THR A CA 1
ATOM 1997 C C . THR A 1 257 ? -1.631 5.695 10.094 1 98.19 257 THR A C 1
ATOM 1999 O O . THR A 1 257 ? -2.152 6.141 9.07 1 98.19 257 THR A O 1
ATOM 2002 N N . ILE A 1 258 ? -0.39 5.891 10.375 1 98.75 258 ILE A N 1
ATOM 2003 C CA . ILE A 1 258 ? 0.604 6.301 9.391 1 98.75 258 ILE A CA 1
ATOM 2004 C C . ILE A 1 258 ? 1.585 5.16 9.133 1 98.75 258 ILE A C 1
ATOM 2006 O O . ILE A 1 258 ? 2.195 4.637 10.07 1 98.75 258 ILE A O 1
ATOM 2010 N N . ASP A 1 259 ? 1.686 4.727 7.934 1 98.56 259 ASP A N 1
ATOM 2011 C CA . ASP A 1 259 ? 2.535 3.623 7.496 1 98.56 259 ASP A CA 1
ATOM 2012 C C . ASP A 1 259 ? 3.426 4.047 6.328 1 98.56 259 ASP A C 1
ATOM 2014 O O . ASP A 1 259 ? 2.928 4.383 5.25 1 98.56 259 ASP A O 1
ATOM 2018 N N . ILE A 1 260 ? 4.758 4.016 6.539 1 98.69 260 ILE A N 1
ATOM 2019 C CA . ILE A 1 260 ? 5.723 4.453 5.531 1 98.69 260 ILE A CA 1
ATOM 2020 C C . ILE A 1 260 ? 6.734 3.338 5.27 1 98.69 260 ILE A C 1
ATOM 2022 O O . ILE A 1 260 ? 7.371 2.838 6.195 1 98.69 260 ILE A O 1
ATOM 2026 N N . LYS A 1 261 ? 6.879 2.949 4.039 1 98.38 261 LYS A N 1
ATOM 2027 C CA . LYS A 1 261 ? 7.887 1.996 3.592 1 98.38 261 LYS A CA 1
ATOM 2028 C C . LYS A 1 261 ? 8.828 2.629 2.57 1 98.38 261 LYS A C 1
ATOM 2030 O O . LYS A 1 261 ? 8.375 3.213 1.582 1 98.38 261 LYS A O 1
ATOM 2035 N N . LEU A 1 262 ? 10.07 2.506 2.795 1 98.38 262 LEU A N 1
ATOM 2036 C CA . LEU A 1 262 ? 11.094 2.984 1.869 1 98.38 262 LEU A CA 1
ATOM 2037 C C . LEU A 1 262 ? 11.984 1.837 1.401 1 98.38 262 LEU A C 1
ATOM 2039 O O . LEU A 1 262 ? 12.461 1.046 2.217 1 98.38 262 LEU A O 1
ATOM 2043 N N . TYR A 1 263 ? 12.172 1.763 0.096 1 97.75 263 TYR A N 1
ATOM 2044 C CA . TYR A 1 263 ? 13.055 0.773 -0.516 1 97.75 263 TYR A CA 1
ATOM 2045 C C . TYR A 1 263 ? 14.203 1.448 -1.254 1 97.75 263 TYR A C 1
ATOM 2047 O O . TYR A 1 263 ? 13.977 2.258 -2.156 1 97.75 263 TYR A O 1
ATOM 2055 N N . GLY A 1 264 ? 15.391 1.08 -0.852 1 96.75 264 GLY A N 1
ATOM 2056 C CA . GLY A 1 264 ? 16.594 1.618 -1.48 1 96.75 264 GLY A CA 1
ATOM 2057 C C . GLY A 1 264 ? 17.531 0.544 -1.996 1 96.75 264 GLY A C 1
ATOM 2058 O O . GLY A 1 264 ? 17.25 -0.649 -1.847 1 96.75 264 GLY A O 1
ATOM 2059 N N . SER A 1 265 ? 18.609 0.942 -2.637 1 94.31 265 SER A N 1
ATOM 2060 C CA . SER A 1 265 ? 19.547 0.049 -3.297 1 94.31 265 SER A CA 1
ATOM 2061 C C . SER A 1 265 ? 20.281 -0.831 -2.287 1 94.31 265 SER A C 1
ATOM 2063 O O . SER A 1 265 ? 20.812 -1.879 -2.643 1 94.31 265 SER A O 1
ATOM 2065 N N . LYS A 1 266 ? 20.219 -0.443 -0.99 1 95.56 266 LYS A N 1
ATOM 2066 C CA . LYS A 1 266 ? 21.016 -1.186 -0.016 1 95.56 266 LYS A CA 1
ATOM 2067 C C . LYS A 1 266 ? 20.141 -1.773 1.08 1 95.56 266 LYS A C 1
ATOM 2069 O O . LYS A 1 266 ? 20.594 -2.572 1.897 1 95.56 266 LYS A O 1
ATOM 2074 N N . GLY A 1 267 ? 18.906 -1.364 1.098 1 97.62 267 GLY A N 1
ATOM 2075 C CA . GLY A 1 267 ? 18.062 -1.842 2.18 1 97.62 267 GLY A CA 1
ATOM 2076 C C . GLY A 1 267 ? 16.688 -1.187 2.201 1 97.62 267 GLY A C 1
ATOM 2077 O O . GLY A 1 267 ? 16.297 -0.543 1.229 1 97.62 267 GLY A O 1
ATOM 2078 N N . SER A 1 268 ? 15.945 -1.474 3.299 1 98.25 268 SER A N 1
ATOM 2079 C CA . SER A 1 268 ? 14.586 -0.984 3.457 1 98.25 268 SER A CA 1
ATOM 2080 C C . SER A 1 268 ? 14.352 -0.42 4.855 1 98.25 268 SER A C 1
ATOM 2082 O O . SER A 1 268 ? 15.047 -0.801 5.805 1 98.25 268 SER A O 1
ATOM 2084 N N . ILE A 1 269 ? 13.445 0.512 4.949 1 98.62 269 ILE A N 1
ATOM 2085 C CA . ILE A 1 269 ? 12.984 1.073 6.215 1 98.62 269 ILE A CA 1
ATOM 2086 C C . ILE A 1 269 ? 11.461 1.023 6.281 1 98.62 269 ILE A C 1
ATOM 2088 O O . ILE A 1 269 ? 10.789 1.238 5.273 1 98.62 269 ILE A O 1
ATOM 2092 N N . HIS A 1 270 ? 10.938 0.695 7.445 1 98.44 270 HIS A N 1
ATOM 2093 C CA . HIS A 1 270 ? 9.5 0.665 7.688 1 98.44 270 HIS A CA 1
ATOM 2094 C C . HIS A 1 270 ? 9.141 1.409 8.969 1 98.44 270 HIS A C 1
ATOM 2096 O O . HIS A 1 270 ? 9.586 1.031 10.055 1 98.44 270 HIS A O 1
ATOM 2102 N N . LEU A 1 271 ? 8.383 2.479 8.812 1 98.75 271 LEU A N 1
ATOM 2103 C CA . LEU A 1 271 ? 7.832 3.217 9.945 1 98.75 271 LEU A CA 1
ATOM 2104 C C . LEU A 1 271 ? 6.328 2.998 10.055 1 98.75 271 LEU A C 1
ATOM 2106 O O . LEU A 1 271 ? 5.59 3.221 9.094 1 98.75 271 LEU A O 1
ATOM 2110 N N . LEU A 1 272 ? 5.859 2.543 11.211 1 98.31 272 LEU A N 1
ATOM 2111 C CA . LEU A 1 272 ? 4.445 2.373 11.531 1 98.31 272 LEU A CA 1
ATOM 2112 C C . LEU A 1 272 ? 4.094 3.08 12.836 1 98.31 272 LEU A C 1
ATOM 2114 O O . LEU A 1 272 ? 4.691 2.805 13.875 1 98.31 272 LEU A O 1
ATOM 2118 N N . THR A 1 273 ? 3.139 4.016 12.773 1 98.44 273 THR A N 1
ATOM 2119 C CA . THR A 1 273 ? 2.729 4.715 13.984 1 98.44 273 THR A CA 1
ATOM 2120 C C . THR A 1 273 ? 1.209 4.824 14.055 1 98.44 273 THR A C 1
ATOM 2122 O O . THR A 1 273 ? 0.543 4.996 13.031 1 98.44 273 THR A O 1
ATOM 2125 N N . CYS A 1 274 ? 0.638 4.645 15.203 1 98.19 274 CYS A N 1
ATOM 2126 C CA . CYS A 1 274 ? -0.769 4.789 15.562 1 98.19 274 CYS A CA 1
ATOM 2127 C C . CYS A 1 274 ? -0.926 5.086 17.047 1 98.19 274 CYS A C 1
ATOM 2129 O O . CYS A 1 274 ? 0.047 5.426 17.719 1 98.19 274 CYS A O 1
ATOM 2131 N N . GLU A 1 275 ? -2.176 5.027 17.562 1 97.81 275 GLU A N 1
ATOM 2132 C CA . GLU A 1 275 ? -2.408 5.383 18.969 1 97.81 275 GLU A CA 1
ATOM 2133 C C . GLU A 1 275 ? -1.946 4.27 19.891 1 97.81 275 GLU A C 1
ATOM 2135 O O . GLU A 1 275 ? -1.987 4.418 21.125 1 97.81 275 GLU A O 1
ATOM 2140 N N . LEU A 1 276 ? -1.413 3.154 19.344 1 97.62 276 LEU A N 1
ATOM 2141 C CA . LEU A 1 276 ? -0.874 2.074 20.156 1 97.62 276 LEU A CA 1
ATOM 2142 C C . LEU A 1 276 ? 0.632 2.23 20.344 1 97.62 276 LEU A C 1
ATOM 2144 O O . LEU A 1 276 ? 1.236 1.547 21.172 1 97.62 276 LEU A O 1
ATOM 2148 N N . GLY A 1 277 ? 1.211 3.074 19.469 1 97.94 277 GLY A N 1
ATOM 2149 C CA . GLY A 1 277 ? 2.643 3.316 19.531 1 97.94 277 GLY A CA 1
ATOM 2150 C C . GLY A 1 277 ? 3.291 3.441 18.172 1 97.94 277 GLY A C 1
ATOM 2151 O O . GLY A 1 277 ? 2.598 3.59 17.156 1 97.94 277 GLY A O 1
ATOM 2152 N N . THR A 1 278 ? 4.645 3.477 18.203 1 98.31 278 THR A N 1
ATOM 2153 C CA . THR A 1 278 ? 5.422 3.658 16.984 1 98.31 278 THR A CA 1
ATOM 2154 C C . THR A 1 278 ? 6.469 2.559 16.844 1 98.31 278 THR A C 1
ATOM 2156 O O . THR A 1 278 ? 7.105 2.168 17.828 1 98.31 278 THR A O 1
ATOM 2159 N N . SER A 1 279 ? 6.574 2.004 15.695 1 97.75 279 SER A N 1
ATOM 2160 C CA . SER A 1 279 ? 7.617 1.046 15.336 1 97.75 279 SER A CA 1
ATOM 2161 C C . SER A 1 279 ? 8.438 1.541 14.156 1 97.75 279 SER A C 1
ATOM 2163 O O . SER A 1 279 ? 7.883 1.923 13.125 1 97.75 279 SER A O 1
ATOM 2165 N N . LEU A 1 280 ? 9.711 1.624 14.305 1 98.38 280 LEU A N 1
ATOM 2166 C CA . LEU A 1 280 ? 10.664 1.913 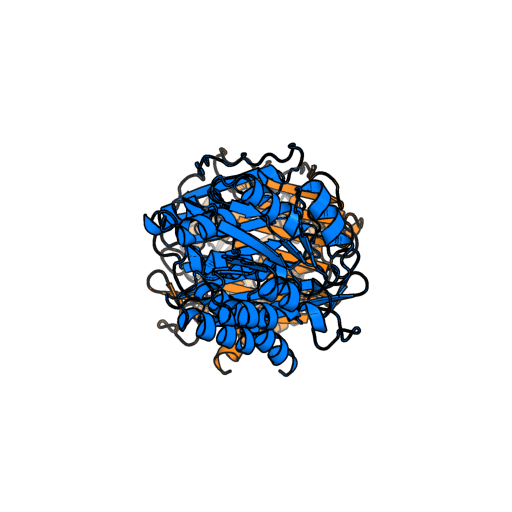13.234 1 98.38 280 LEU A CA 1
ATOM 2167 C C . LEU A 1 280 ? 11.648 0.767 13.062 1 98.38 280 LEU A C 1
ATOM 2169 O O . LEU A 1 280 ? 12.391 0.438 13.992 1 98.38 280 LEU A O 1
ATOM 2173 N N . ARG A 1 281 ? 11.648 0.169 11.875 1 97.69 281 ARG A N 1
ATOM 2174 C CA . ARG A 1 281 ? 12.516 -0.963 11.586 1 97.69 281 ARG A CA 1
ATOM 2175 C C . ARG A 1 281 ? 13.289 -0.743 10.289 1 97.69 281 ARG A C 1
ATOM 2177 O O . ARG A 1 281 ? 12.852 0.026 9.43 1 97.69 281 ARG A O 1
ATOM 2184 N N . TYR A 1 282 ? 14.398 -1.37 10.203 1 98.06 282 TYR A N 1
ATOM 2185 C CA . TYR A 1 282 ? 15.18 -1.355 8.977 1 98.06 282 TYR A CA 1
ATOM 2186 C C . TYR A 1 282 ? 15.891 -2.688 8.758 1 98.06 282 TYR A C 1
ATOM 2188 O O . TYR A 1 282 ? 16.078 -3.459 9.703 1 98.06 282 TYR A O 1
ATOM 2196 N N . ALA A 1 283 ? 16.203 -2.994 7.508 1 97.38 283 ALA A N 1
ATOM 2197 C CA . ALA A 1 283 ? 17.047 -4.133 7.16 1 97.38 283 ALA A CA 1
ATOM 2198 C C . ALA A 1 283 ? 17.891 -3.836 5.922 1 97.38 283 ALA A C 1
ATOM 2200 O O . ALA A 1 283 ? 17.406 -3.246 4.957 1 97.38 283 ALA A O 1
ATOM 2201 N N . MET A 1 284 ? 19.141 -4.203 6.09 1 96.12 284 MET A N 1
ATOM 2202 C CA . MET A 1 284 ? 19.984 -4.219 4.895 1 96.12 284 MET A CA 1
ATOM 2203 C C . MET A 1 284 ? 19.719 -5.469 4.062 1 96.12 284 MET A C 1
ATOM 2205 O O . MET A 1 284 ? 19.141 -6.441 4.559 1 96.12 284 MET A O 1
ATOM 2209 N N . LYS A 1 285 ? 20.125 -5.375 2.805 1 91.56 285 LYS A N 1
ATOM 2210 C CA . LYS A 1 285 ? 19.953 -6.527 1.925 1 91.56 285 LYS A CA 1
ATOM 2211 C C . LYS A 1 285 ? 20.531 -7.793 2.553 1 91.56 285 LYS A C 1
ATOM 2213 O O . LYS A 1 285 ? 21.703 -7.824 2.936 1 91.56 285 LYS A O 1
ATOM 2218 N N . GLY A 1 286 ? 19.656 -8.789 2.703 1 89.88 286 GLY A N 1
ATOM 2219 C CA . GLY A 1 286 ? 20.094 -10.094 3.178 1 89.88 286 GLY A CA 1
ATOM 2220 C C . GLY A 1 286 ? 20.312 -10.141 4.68 1 89.88 286 GLY A C 1
ATOM 2221 O O . GLY A 1 286 ? 20.688 -11.18 5.227 1 89.88 286 GLY A O 1
ATOM 2222 N N . GLU A 1 287 ? 20.031 -9.047 5.398 1 95.38 287 GLU A N 1
ATOM 2223 C CA . GLU A 1 287 ? 20.25 -8.984 6.84 1 95.38 287 GLU A CA 1
ATOM 2224 C C . GLU A 1 287 ? 18.922 -9.016 7.598 1 95.38 287 GLU A C 1
ATOM 2226 O O . GLU A 1 287 ? 17.859 -8.844 7 1 95.38 287 GLU A O 1
ATOM 2231 N N . GLU A 1 288 ? 19.047 -9.258 8.852 1 96.19 288 GLU A N 1
ATOM 2232 C CA . GLU A 1 288 ? 17.875 -9.32 9.711 1 96.19 288 GLU A CA 1
ATOM 2233 C C . GLU A 1 288 ? 17.25 -7.941 9.914 1 96.19 288 GLU A C 1
ATOM 2235 O O . GLU A 1 288 ? 17.969 -6.938 9.945 1 96.19 288 GLU A O 1
ATOM 2240 N N . TRP A 1 289 ? 15.945 -7.934 10.055 1 95.75 289 TRP A N 1
ATOM 2241 C CA . TRP A 1 289 ? 15.258 -6.703 10.43 1 95.75 289 TRP A CA 1
ATOM 2242 C C . TRP A 1 289 ? 15.562 -6.324 11.875 1 95.75 289 TRP A C 1
ATOM 2244 O O . TRP A 1 289 ? 15.594 -7.188 12.758 1 95.75 289 TRP A O 1
ATOM 2254 N N . ARG A 1 290 ? 15.898 -5.062 12.031 1 95.31 290 ARG A N 1
ATOM 2255 C CA . ARG A 1 290 ? 16.203 -4.531 13.359 1 95.31 290 ARG A CA 1
ATOM 2256 C C . ARG A 1 290 ? 15.289 -3.355 13.695 1 95.31 290 ARG A C 1
ATOM 2258 O O . ARG A 1 290 ? 14.93 -2.568 12.82 1 95.31 290 ARG A O 1
ATOM 2265 N N . GLU A 1 291 ? 14.883 -3.307 14.898 1 95.88 291 GLU A N 1
ATOM 2266 C CA . GLU A 1 291 ? 14.078 -2.189 15.383 1 95.88 291 GLU A CA 1
ATOM 2267 C C . GLU A 1 291 ? 14.953 -1.082 15.961 1 95.88 291 GLU A C 1
ATOM 2269 O O . GLU A 1 291 ? 15.945 -1.359 16.641 1 95.88 291 GLU A O 1
ATOM 2274 N N . ILE A 1 292 ? 14.602 0.072 15.625 1 97.19 292 ILE A N 1
ATOM 2275 C CA . ILE A 1 292 ? 15.297 1.232 16.172 1 97.19 292 ILE A CA 1
ATOM 2276 C C . ILE A 1 292 ? 14.484 1.823 17.328 1 97.19 292 ILE A C 1
ATOM 2278 O O . ILE A 1 292 ? 13.305 2.146 17.156 1 97.19 292 ILE A O 1
ATOM 2282 N N . SER A 1 293 ? 15.062 1.981 18.453 1 96.69 293 SER A N 1
ATOM 2283 C CA . SER A 1 293 ? 14.422 2.658 19.562 1 96.69 293 SER A CA 1
ATOM 2284 C C . SER A 1 293 ? 14.359 4.164 19.344 1 96.69 293 SER A C 1
ATOM 2286 O O . SER A 1 293 ? 15.367 4.793 19.031 1 96.69 293 SER A O 1
ATOM 2288 N N . LEU A 1 294 ? 13.195 4.676 19.531 1 97.56 294 LEU A N 1
ATOM 2289 C CA . LEU A 1 294 ? 12.992 6.102 19.312 1 97.56 294 LEU A CA 1
ATOM 2290 C C . LEU A 1 294 ? 12.836 6.84 20.641 1 97.56 294 LEU A C 1
ATOM 2292 O O . LEU A 1 294 ? 11.906 6.574 21.406 1 97.56 294 LEU A O 1
ATOM 2296 N N . GLU A 1 295 ? 13.711 7.785 20.812 1 95.12 295 GLU A N 1
ATOM 2297 C CA . GLU A 1 295 ? 13.531 8.648 21.984 1 95.12 295 GLU A CA 1
ATOM 2298 C C . GLU A 1 295 ? 12.289 9.516 21.844 1 95.12 295 GLU A C 1
ATOM 2300 O O . GLU A 1 295 ? 12.047 10.102 20.781 1 95.12 295 GLU A O 1
ATOM 2305 N N . GLY A 1 296 ? 11.492 9.547 22.875 1 94.75 296 GLY A N 1
ATOM 2306 C CA . GLY A 1 296 ? 10.312 10.398 22.875 1 94.75 296 GLY A CA 1
ATOM 2307 C C . GLY A 1 296 ? 9.086 9.719 22.281 1 94.75 296 GLY A C 1
ATOM 2308 O O . GLY A 1 296 ? 8.031 10.344 22.156 1 94.75 296 GLY A O 1
ATOM 2309 N N . ALA A 1 297 ? 9.211 8.469 21.844 1 96.69 297 ALA A N 1
ATOM 2310 C CA . ALA A 1 297 ? 8.078 7.719 21.312 1 96.69 297 ALA A CA 1
ATOM 2311 C C . ALA A 1 297 ? 7.852 6.43 22.109 1 96.69 297 ALA A C 1
ATOM 2313 O O . ALA A 1 297 ? 8.805 5.816 22.578 1 96.69 297 ALA A O 1
ATOM 2314 N N . THR A 1 298 ? 6.613 6.074 22.266 1 97.25 298 THR A N 1
ATOM 2315 C CA . THR A 1 298 ? 6.246 4.801 22.875 1 97.25 298 THR A CA 1
ATOM 2316 C C . THR A 1 298 ? 6.309 3.676 21.844 1 97.25 298 THR A C 1
ATOM 2318 O O . THR A 1 298 ? 5.719 3.781 20.766 1 97.25 298 THR A O 1
ATOM 2321 N N . PRO A 1 299 ? 7.008 2.596 22.234 1 97.06 299 PRO A N 1
ATOM 2322 C CA . PRO A 1 299 ? 7.062 1.483 21.281 1 97.06 299 PRO A CA 1
ATOM 2323 C C . PRO A 1 299 ? 5.688 0.877 21 1 97.06 299 PRO A C 1
ATOM 2325 O O . PRO A 1 299 ? 4.855 0.78 21.922 1 97.06 299 PRO A O 1
ATOM 2328 N N . LEU A 1 300 ? 5.512 0.432 19.812 1 96.25 300 LEU A N 1
ATOM 2329 C CA . LEU A 1 300 ? 4.25 -0.168 19.391 1 96.25 300 LEU A CA 1
ATOM 2330 C C . LEU A 1 300 ? 4.02 -1.499 20.094 1 96.25 300 LEU A C 1
ATOM 2332 O O . LEU A 1 300 ? 4.867 -2.395 20.031 1 96.25 300 LEU A O 1
ATOM 2336 N N . LYS A 1 301 ? 2.891 -1.616 20.75 1 92.94 301 LYS A N 1
ATOM 2337 C CA . LYS A 1 301 ? 2.377 -2.859 21.328 1 92.94 301 LYS A CA 1
ATOM 2338 C C . LYS A 1 301 ? 0.878 -3.002 21.062 1 92.94 301 LYS A C 1
ATOM 2340 O O . LYS A 1 301 ? 0.103 -2.098 21.391 1 92.94 301 LYS A O 1
ATOM 2345 N N . TRP A 1 302 ? 0.472 -4.09 20.641 1 89.75 302 TRP A N 1
ATOM 2346 C CA . TRP A 1 302 ? -0.895 -4.285 20.172 1 89.75 302 TRP A CA 1
ATOM 2347 C C . TRP A 1 302 ? -1.865 -4.398 21.344 1 89.75 302 TRP A C 1
ATOM 2349 O O . TRP A 1 302 ? -3.072 -4.207 21.172 1 89.75 302 TRP A O 1
ATOM 2359 N N . ASP A 1 303 ? -1.314 -4.723 22.484 1 88.31 303 ASP A N 1
ATOM 2360 C CA . ASP A 1 303 ? -2.166 -4.898 23.656 1 88.31 303 ASP A CA 1
ATOM 2361 C C . ASP A 1 303 ? -2.209 -3.621 24.5 1 88.31 303 ASP A C 1
ATOM 2363 O O . ASP A 1 303 ? -2.766 -3.615 25.594 1 88.31 303 ASP A O 1
ATOM 2367 N N . GLU A 1 304 ? -1.691 -2.518 23.984 1 89.5 304 GLU A N 1
ATOM 2368 C CA . GLU A 1 304 ? -1.688 -1.243 24.703 1 89.5 304 GLU A CA 1
ATOM 2369 C C . GLU A 1 304 ? -3.014 -0.509 24.516 1 89.5 304 GLU A C 1
ATOM 2371 O O . GLU A 1 304 ? -3.723 -0.726 23.531 1 89.5 304 GLU A O 1
ATOM 2376 N N . LYS A 1 305 ? -3.307 0.301 25.484 1 93.88 305 LYS A N 1
ATOM 2377 C CA . LYS A 1 305 ? -4.445 1.205 25.344 1 93.88 305 LYS A CA 1
ATOM 2378 C C . LYS A 1 305 ? -4.105 2.367 24.406 1 93.88 305 LYS A C 1
ATOM 2380 O O . LYS A 1 305 ? -3.014 2.936 24.484 1 93.88 305 LYS A O 1
ATOM 2385 N N . PRO A 1 306 ? -5.02 2.6 23.562 1 96.44 306 PRO A N 1
ATOM 2386 C CA . PRO A 1 306 ? -4.762 3.715 22.641 1 96.44 306 PRO A CA 1
ATOM 2387 C C . PRO A 1 306 ? -4.684 5.062 23.359 1 96.44 306 PRO A C 1
ATOM 2389 O O . PRO A 1 306 ? -5.375 5.273 24.359 1 96.44 306 PRO A O 1
ATOM 2392 N N . SER A 1 307 ? -3.855 5.973 22.844 1 96.25 307 SER A N 1
ATOM 2393 C CA . SER A 1 307 ? -3.787 7.32 23.391 1 96.25 307 SER A CA 1
ATOM 2394 C C . SER A 1 307 ? -3.266 8.312 22.359 1 96.25 307 SER A C 1
ATOM 2396 O O . SER A 1 307 ? -2.393 7.98 21.562 1 96.25 307 SER A O 1
ATOM 2398 N N . GLU A 1 308 ? -3.727 9.531 22.516 1 94.31 308 GLU A N 1
ATOM 2399 C CA . GLU A 1 308 ? -3.268 10.641 21.703 1 94.31 308 GLU A CA 1
ATOM 2400 C C . GLU A 1 308 ? -1.783 10.922 21.922 1 94.31 308 GLU A C 1
ATOM 2402 O O . GLU A 1 308 ? -1.056 11.242 20.984 1 94.31 308 GLU A O 1
ATOM 2407 N N . GLU A 1 309 ? -1.329 10.742 23.094 1 95.5 309 GLU A N 1
ATOM 2408 C CA . GLU A 1 309 ? 0.05 11.039 23.469 1 95.5 309 GLU A CA 1
ATOM 2409 C C . GLU A 1 309 ? 1.021 10.055 22.812 1 95.5 309 GLU A C 1
ATOM 2411 O O . GLU A 1 309 ? 2.186 10.391 22.578 1 95.5 309 GLU A O 1
ATOM 2416 N N . LYS A 1 310 ? 0.569 8.883 22.578 1 96.94 310 LYS A N 1
ATOM 2417 C CA . LYS A 1 310 ? 1.417 7.906 21.891 1 96.94 310 LYS A CA 1
ATOM 2418 C C . LYS A 1 310 ? 1.527 8.219 20.406 1 96.94 310 LYS A C 1
ATOM 2420 O O . LYS A 1 310 ? 2.584 8.023 19.797 1 96.94 310 LYS A O 1
ATOM 2425 N N . PHE A 1 311 ? 0.483 8.695 19.828 1 97.62 311 PHE A N 1
ATOM 2426 C CA . PHE A 1 311 ? 0.45 8.992 18.406 1 97.62 311 PHE A CA 1
ATOM 2427 C C . PHE A 1 311 ? 1.191 10.297 18.109 1 97.62 311 PHE A C 1
ATOM 2429 O O . PHE A 1 311 ? 1.915 10.391 17.125 1 97.62 311 PHE A O 1
ATOM 2436 N N . ARG A 1 312 ? 1.009 11.328 18.938 1 97.5 312 ARG A N 1
ATOM 2437 C CA . ARG A 1 312 ? 1.617 12.641 18.766 1 97.5 312 ARG A CA 1
ATOM 2438 C C . ARG A 1 312 ? 2.305 13.102 20.047 1 97.5 312 ARG A C 1
ATOM 2440 O O . ARG A 1 312 ? 1.937 14.125 20.625 1 97.5 312 ARG A O 1
ATOM 2447 N N . PRO A 1 313 ? 3.445 12.484 20.328 1 97.25 313 PRO A N 1
ATOM 2448 C CA . PRO A 1 313 ? 4.117 12.742 21.594 1 97.25 313 PRO A CA 1
ATOM 2449 C C . PRO A 1 313 ? 4.773 14.125 21.641 1 97.25 313 PRO A C 1
ATOM 2451 O O . PRO A 1 313 ? 5.16 14.586 22.719 1 97.25 313 PRO A O 1
ATOM 2454 N N . TRP A 1 314 ? 4.891 14.828 20.594 1 96.88 314 TRP A N 1
ATOM 2455 C CA . TRP A 1 314 ? 5.562 16.125 20.562 1 96.88 314 TRP A CA 1
ATOM 2456 C C . TRP A 1 314 ? 4.566 17.25 20.781 1 96.88 314 TRP A C 1
ATOM 2458 O O . TRP A 1 314 ? 4.957 18.422 20.891 1 96.88 314 TRP A O 1
ATOM 2468 N N . ARG A 1 315 ? 3.301 16.984 20.859 1 97 315 ARG A N 1
ATOM 2469 C CA . ARG A 1 315 ? 2.203 17.953 20.812 1 97 315 ARG A CA 1
ATOM 2470 C C . ARG A 1 315 ? 2.379 19.031 21.875 1 97 315 ARG A C 1
ATOM 2472 O O . ARG A 1 315 ? 2.256 20.219 21.578 1 97 315 ARG A O 1
ATOM 2479 N N . ILE A 1 316 ? 2.713 18.625 23.172 1 96.75 316 ILE A N 1
ATOM 2480 C CA . ILE A 1 316 ? 2.803 19.562 24.281 1 96.75 316 ILE A CA 1
ATOM 2481 C C . ILE A 1 316 ? 4.266 19.781 24.656 1 96.75 316 ILE A C 1
ATOM 2483 O O . ILE A 1 316 ? 4.637 19.688 25.828 1 96.75 316 ILE A O 1
ATOM 2487 N N . THR A 1 317 ? 5.078 20.078 23.656 1 96.62 317 THR A N 1
ATOM 2488 C CA . THR A 1 317 ? 6.5 20.328 23.844 1 96.62 317 THR A CA 1
ATOM 2489 C C . THR A 1 317 ? 6.938 21.531 23 1 96.62 317 THR A C 1
ATOM 2491 O O . THR A 1 317 ? 6.133 22.125 22.281 1 96.62 317 THR A O 1
ATOM 2494 N N . ASN A 1 318 ? 8.219 21.891 23.094 1 96.25 318 ASN A N 1
ATOM 2495 C CA . ASN A 1 318 ? 8.781 23 22.344 1 96.25 318 ASN A CA 1
ATOM 2496 C C . ASN A 1 318 ? 9.008 22.625 20.875 1 96.25 318 ASN A C 1
ATOM 2498 O O . ASN A 1 318 ? 9.469 23.453 20.078 1 96.25 318 ASN A O 1
ATOM 2502 N N . ARG A 1 319 ? 8.602 21.375 20.5 1 96.25 319 ARG A N 1
ATOM 2503 C CA . ARG A 1 319 ? 8.719 20.922 19.125 1 96.25 319 ARG A CA 1
ATOM 2504 C C . ARG A 1 319 ? 7.434 21.172 18.344 1 96.25 319 ARG A C 1
ATOM 2506 O O . ARG A 1 319 ? 7.398 21.031 17.125 1 96.25 319 ARG A O 1
ATOM 2513 N N . ASN A 1 320 ? 6.473 21.562 19.062 1 97.5 320 ASN A N 1
ATOM 2514 C CA . ASN A 1 320 ? 5.215 21.922 18.438 1 97.5 320 ASN A CA 1
ATOM 2515 C C . ASN A 1 320 ? 5.387 23.109 17.484 1 97.5 320 ASN A C 1
ATOM 2517 O O . ASN A 1 320 ? 6.109 24.062 17.797 1 97.5 320 ASN A O 1
ATOM 2521 N N . GLU A 1 321 ? 4.699 23.078 16.375 1 97.75 321 GLU A N 1
ATOM 2522 C CA . GLU A 1 321 ? 4.855 24.094 15.32 1 97.75 321 GLU A CA 1
ATOM 2523 C C . GLU A 1 321 ? 4.516 25.484 15.828 1 97.75 321 GLU A C 1
ATOM 2525 O O . GLU A 1 321 ? 5.109 26.469 15.398 1 97.75 321 GLU A O 1
ATOM 2530 N N . VAL A 1 322 ? 3.545 25.578 16.75 1 98.12 322 VAL A N 1
ATOM 2531 C CA . VAL A 1 322 ? 3.139 26.875 17.297 1 98.12 322 VAL A CA 1
ATOM 2532 C C . VAL A 1 322 ? 4.258 27.438 18.172 1 98.12 322 VAL A C 1
ATOM 2534 O O . VAL A 1 322 ? 4.551 28.625 18.109 1 98.12 322 VAL A O 1
ATOM 2537 N N . TRP A 1 323 ? 4.863 26.594 18.953 1 98.12 323 TRP A N 1
ATOM 2538 C CA . TRP A 1 323 ? 6.012 27 19.766 1 98.12 323 TRP A CA 1
ATOM 2539 C C . TRP A 1 323 ? 7.152 27.484 18.859 1 98.12 323 TRP A C 1
ATOM 2541 O O . TRP A 1 323 ? 7.723 28.547 19.109 1 98.12 323 TRP A O 1
ATOM 2551 N N . LYS A 1 324 ? 7.461 26.703 17.875 1 98.19 324 LYS A N 1
ATOM 2552 C CA . LYS A 1 324 ? 8.531 27.062 16.953 1 98.19 324 LYS A CA 1
ATOM 2553 C C . LYS A 1 324 ? 8.242 28.406 16.266 1 98.19 324 LYS A C 1
ATOM 2555 O O . LYS A 1 324 ? 9.148 29.203 16.062 1 98.19 324 LYS A O 1
ATOM 2560 N N . TRP A 1 325 ? 7.004 28.562 15.914 1 98.44 325 TRP A N 1
ATOM 2561 C CA . TRP A 1 325 ? 6.586 29.812 15.266 1 98.44 325 TRP A CA 1
ATOM 2562 C C . TRP A 1 325 ? 6.82 31 16.188 1 98.44 325 TRP A C 1
ATOM 2564 O O . TRP A 1 325 ? 7.406 32 15.758 1 98.44 325 TRP A O 1
ATOM 2574 N N . VAL A 1 326 ? 6.469 30.922 17.438 1 98.38 326 VAL A N 1
ATOM 2575 C CA . VAL A 1 326 ? 6.68 31.984 18.422 1 98.38 326 VAL A CA 1
ATOM 2576 C C . VAL A 1 326 ? 8.172 32.25 18.578 1 98.38 326 VAL A C 1
ATOM 2578 O O . VAL A 1 326 ? 8.602 33.406 18.594 1 98.38 326 VAL A O 1
ATOM 2581 N N . ASP A 1 327 ? 8.914 31.203 18.656 1 98 327 ASP A N 1
ATOM 2582 C CA . ASP A 1 327 ? 10.359 31.344 18.797 1 98 327 ASP A CA 1
ATOM 2583 C C . ASP A 1 327 ? 10.961 32.094 17.609 1 98 327 ASP A C 1
ATOM 2585 O O . ASP A 1 327 ? 11.852 32.906 17.766 1 98 327 ASP A O 1
ATOM 2589 N N . HIS A 1 328 ? 10.492 31.781 16.484 1 98.06 328 HIS A N 1
ATOM 2590 C CA . HIS A 1 328 ? 10.984 32.469 15.289 1 98.06 328 HIS A CA 1
ATOM 2591 C C . HIS A 1 328 ? 10.656 33.938 15.328 1 98.06 328 HIS A C 1
ATOM 2593 O O . HIS A 1 328 ? 11.453 34.781 14.883 1 98.06 328 HIS A O 1
ATOM 2599 N N . ILE A 1 329 ? 9.461 34.312 15.805 1 97.94 329 ILE A N 1
ATOM 2600 C CA . ILE A 1 329 ? 9.086 35.688 15.945 1 97.94 329 ILE A CA 1
ATOM 2601 C C . ILE A 1 329 ? 10.055 36.406 16.875 1 97.94 329 ILE A C 1
ATOM 2603 O O . ILE A 1 329 ? 10.414 37.562 16.656 1 97.94 329 ILE A O 1
ATOM 2607 N N . LEU A 1 330 ? 10.562 35.688 17.875 1 97.44 330 LEU A N 1
ATOM 2608 C CA . LEU A 1 330 ? 11.438 36.219 18.906 1 97.44 330 LEU A CA 1
ATOM 2609 C C . LEU A 1 330 ? 12.898 36.156 18.469 1 97.44 330 LEU A C 1
ATOM 2611 O O . LEU A 1 330 ? 13.797 36.5 19.234 1 97.44 330 LEU A O 1
ATOM 2615 N N . GLY A 1 331 ? 13.156 35.594 17.312 1 96.12 331 GLY A N 1
ATOM 2616 C CA . GLY A 1 331 ? 14.5 35.562 16.766 1 96.12 331 GLY A CA 1
ATOM 2617 C C . GLY A 1 331 ? 15.25 34.312 17.078 1 96.12 331 GLY A C 1
ATOM 2618 O O . GLY A 1 331 ? 16.438 34.188 16.766 1 96.12 331 GLY A O 1
ATOM 2619 N N . ARG A 1 332 ? 14.555 33.344 17.688 1 95.31 332 ARG A N 1
ATOM 2620 C CA . ARG A 1 332 ? 15.141 32.031 17.969 1 95.31 332 ARG A CA 1
ATOM 2621 C C . ARG A 1 332 ? 14.867 31.062 16.828 1 95.31 332 ARG A C 1
ATOM 2623 O O . ARG A 1 332 ? 13.742 30.594 16.656 1 95.31 332 ARG A O 1
ATOM 2630 N N . LYS A 1 333 ? 15.891 30.734 16.078 1 91.56 333 LYS A N 1
ATOM 2631 C CA . LYS A 1 333 ? 15.68 29.953 14.8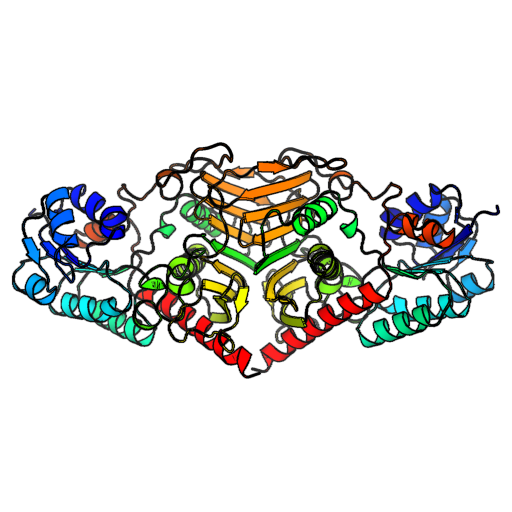59 1 91.56 333 LYS A CA 1
ATOM 2632 C C . LYS A 1 333 ? 16.422 28.609 14.938 1 91.56 333 LYS A C 1
ATOM 2634 O O . LYS A 1 333 ? 17.031 28.188 13.953 1 91.56 333 LYS A O 1
ATOM 2639 N N . ASP A 1 334 ? 16.297 27.953 16.047 1 88.88 334 ASP A N 1
ATOM 2640 C CA . ASP A 1 334 ? 17 26.703 16.297 1 88.88 334 ASP A CA 1
ATOM 2641 C C . ASP A 1 334 ? 16.375 25.547 15.531 1 88.88 334 ASP A C 1
ATOM 2643 O O . ASP A 1 334 ? 17.031 24.547 15.234 1 88.88 334 ASP A O 1
ATOM 2647 N N . ARG A 1 335 ? 15.109 25.719 15.203 1 91.44 335 ARG A N 1
ATOM 2648 C CA . ARG A 1 335 ? 14.406 24.656 14.492 1 91.44 335 ARG A CA 1
ATOM 2649 C C . ARG A 1 335 ? 13.75 25.203 13.219 1 91.44 335 ARG A C 1
ATOM 2651 O O . ARG A 1 335 ? 13.273 26.344 13.195 1 91.44 335 ARG A O 1
ATOM 2658 N N . GLU A 1 336 ? 13.68 24.281 12.258 1 92.81 336 GLU A N 1
ATOM 2659 C CA . GLU A 1 336 ? 13.102 24.688 10.977 1 92.81 336 GLU A CA 1
ATOM 2660 C C . GLU A 1 336 ? 11.586 24.844 11.078 1 92.81 336 GLU A C 1
ATOM 2662 O O . GLU A 1 336 ? 10.922 24.094 11.789 1 92.81 336 GLU A O 1
ATOM 2667 N N . LEU A 1 337 ? 11.141 25.844 10.398 1 95.19 337 LEU A N 1
ATOM 2668 C CA . LEU A 1 337 ? 9.711 26.141 10.344 1 95.19 337 LEU A CA 1
ATOM 2669 C C . LEU A 1 337 ? 9.148 25.875 8.953 1 95.19 337 LEU A C 1
ATOM 2671 O O . LEU A 1 337 ? 9.734 26.297 7.949 1 95.19 337 LEU A O 1
ATOM 2675 N N . ALA A 1 338 ? 8.047 25.062 8.859 1 97.12 338 ALA A N 1
ATOM 2676 C CA . ALA A 1 338 ? 7.34 24.953 7.582 1 97.12 338 ALA A CA 1
ATOM 2677 C C . ALA A 1 338 ? 6.629 26.266 7.25 1 97.12 338 ALA A C 1
ATOM 2679 O O . ALA A 1 338 ? 5.863 26.797 8.062 1 97.12 338 ALA A O 1
ATOM 2680 N N . THR A 1 339 ? 6.871 26.797 6.07 1 98.19 339 THR A N 1
ATOM 2681 C CA . THR A 1 339 ? 6.336 28.094 5.691 1 98.19 339 THR A CA 1
ATOM 2682 C C . THR A 1 339 ? 5.238 27.953 4.641 1 98.19 339 THR A C 1
ATOM 2684 O O . THR A 1 339 ? 4.848 26.828 4.301 1 98.19 339 THR A O 1
ATOM 2687 N N . PHE A 1 340 ? 4.727 29.094 4.211 1 98.75 340 PHE A N 1
ATOM 2688 C CA . PHE A 1 340 ? 3.686 29.078 3.191 1 98.75 340 PHE A CA 1
ATOM 2689 C C . PHE A 1 340 ? 4.223 28.531 1.877 1 98.75 340 PHE A C 1
ATOM 2691 O O . PHE A 1 340 ? 3.453 28.031 1.047 1 98.75 340 PHE A O 1
ATOM 2698 N N . THR A 1 341 ? 5.586 28.531 1.71 1 98.19 341 THR A N 1
ATOM 2699 C CA . THR A 1 341 ? 6.188 27.891 0.543 1 98.19 341 THR A CA 1
ATOM 2700 C C . THR A 1 341 ? 5.938 26.391 0.556 1 98.19 341 THR A C 1
ATOM 2702 O O . THR A 1 341 ? 5.582 25.797 -0.47 1 98.19 341 THR A O 1
ATOM 2705 N N . SER A 1 342 ? 6.109 25.766 1.686 1 98.19 342 SER A N 1
ATOM 2706 C CA . SER A 1 342 ? 5.789 24.359 1.832 1 98.19 342 SER A CA 1
ATOM 2707 C C . SER A 1 342 ? 4.305 24.094 1.597 1 98.19 342 SER A C 1
ATOM 2709 O O . SER A 1 342 ? 3.934 23.109 0.964 1 98.19 342 SER A O 1
ATOM 2711 N N . GLY A 1 343 ? 3.504 25 2.182 1 98.75 343 GLY A N 1
ATOM 2712 C CA . GLY A 1 343 ? 2.066 24.875 1.998 1 98.75 343 GLY A CA 1
ATOM 2713 C C . GLY A 1 343 ? 1.646 24.922 0.541 1 98.75 343 GLY A C 1
ATOM 2714 O O . GLY A 1 343 ? 0.789 24.156 0.11 1 98.75 343 GLY A O 1
ATOM 2715 N N . LEU A 1 344 ? 2.236 25.844 -0.185 1 98.69 344 LEU A N 1
ATOM 2716 C CA . LEU A 1 344 ? 1.937 25.969 -1.606 1 98.69 344 LEU A CA 1
ATOM 2717 C C . LEU A 1 344 ? 2.354 24.719 -2.373 1 98.69 344 LEU A C 1
ATOM 2719 O O . LEU A 1 344 ? 1.61 24.234 -3.229 1 98.69 344 LEU A O 1
ATOM 2723 N N . SER A 1 345 ? 3.531 24.234 -2.09 1 98.38 345 SER A N 1
ATOM 2724 C CA . SER A 1 345 ? 4.02 23.016 -2.734 1 98.38 345 SER A CA 1
ATOM 2725 C C . SER A 1 345 ? 3.049 21.859 -2.543 1 98.38 345 SER A C 1
ATOM 2727 O O . SER A 1 345 ? 2.713 21.156 -3.5 1 98.38 345 SER A O 1
ATOM 2729 N N . VAL A 1 346 ? 2.584 21.656 -1.376 1 98.69 346 VAL A N 1
ATOM 2730 C CA . VAL A 1 346 ? 1.66 20.578 -1.05 1 98.69 346 VAL A CA 1
ATOM 2731 C C . VAL A 1 346 ? 0.324 20.797 -1.753 1 98.69 346 VAL A C 1
ATOM 2733 O O . VAL A 1 346 ? -0.256 19.875 -2.318 1 98.69 346 VAL A O 1
ATOM 2736 N N . GLN A 1 347 ? -0.146 22.062 -1.731 1 98.62 347 GLN A N 1
ATOM 2737 C CA . GLN A 1 347 ? -1.428 22.375 -2.354 1 98.62 347 GLN A CA 1
ATOM 2738 C C . GLN A 1 347 ? -1.391 22.109 -3.855 1 98.62 347 GLN A C 1
ATOM 2740 O O . GLN A 1 347 ? -2.379 21.656 -4.438 1 98.62 347 GLN A O 1
ATOM 2745 N N . ARG A 1 348 ? -0.289 22.391 -4.484 1 98.5 348 ARG A N 1
ATOM 2746 C CA . ARG A 1 348 ? -0.139 22.125 -5.914 1 98.5 348 ARG A CA 1
ATOM 2747 C C . ARG A 1 348 ? -0.269 20.641 -6.203 1 98.5 348 ARG A C 1
ATOM 2749 O O . ARG A 1 348 ? -0.922 20.25 -7.172 1 98.5 348 ARG A O 1
ATOM 2756 N N . VAL A 1 349 ? 0.313 19.812 -5.418 1 98.44 349 VAL A N 1
ATOM 2757 C CA . VAL A 1 349 ? 0.227 18.359 -5.586 1 98.44 349 VAL A CA 1
ATOM 2758 C C . VAL A 1 349 ? -1.22 17.906 -5.406 1 98.44 349 VAL A C 1
ATOM 2760 O O . VAL A 1 349 ? -1.729 17.109 -6.191 1 98.44 349 VAL A O 1
ATOM 2763 N N . ILE A 1 350 ? -1.883 18.438 -4.375 1 98.38 350 ILE A N 1
ATOM 2764 C CA . ILE A 1 350 ? -3.281 18.109 -4.129 1 98.38 350 ILE A CA 1
ATOM 2765 C C . ILE A 1 350 ? -4.109 18.406 -5.375 1 98.38 350 ILE A C 1
ATOM 2767 O O . ILE A 1 350 ? -4.863 17.547 -5.848 1 98.38 350 ILE A O 1
ATOM 2771 N N . ASP A 1 351 ? -3.951 19.609 -5.887 1 98.06 351 ASP A N 1
ATOM 2772 C CA . ASP A 1 351 ? -4.727 20.031 -7.047 1 98.06 351 ASP A CA 1
ATOM 2773 C C . ASP A 1 351 ? -4.445 19.141 -8.25 1 98.06 351 ASP A C 1
ATOM 2775 O O . ASP A 1 351 ? -5.359 18.797 -9 1 98.06 351 ASP A O 1
ATOM 2779 N N . GLU A 1 352 ? -3.209 18.797 -8.406 1 97.31 352 GLU A N 1
ATOM 2780 C CA . GLU A 1 352 ? -2.836 17.938 -9.539 1 97.31 352 GLU A CA 1
ATOM 2781 C C . GLU A 1 352 ? -3.449 16.547 -9.406 1 97.31 352 GLU A C 1
ATOM 2783 O O . GLU A 1 352 ? -3.832 15.938 -10.406 1 97.31 352 GLU A O 1
ATOM 2788 N N . VAL A 1 353 ? -3.502 15.984 -8.219 1 96.62 353 VAL A N 1
ATOM 2789 C CA . VAL A 1 353 ? -4.129 14.688 -7.992 1 96.62 353 VAL A CA 1
ATOM 2790 C C . VAL A 1 353 ? -5.605 14.758 -8.375 1 96.62 353 VAL A C 1
ATOM 2792 O O . VAL A 1 353 ? -6.121 13.859 -9.047 1 96.62 353 VAL A O 1
ATOM 2795 N N . ILE A 1 354 ? -6.293 15.828 -7.969 1 95.56 354 ILE A N 1
ATOM 2796 C CA . ILE A 1 354 ? -7.715 16.016 -8.25 1 95.56 354 ILE A CA 1
ATOM 2797 C C . ILE A 1 354 ? -7.938 16.094 -9.758 1 95.56 354 ILE A C 1
ATOM 2799 O O . ILE A 1 354 ? -8.82 15.422 -10.297 1 95.56 354 ILE A O 1
ATOM 2803 N N . VAL A 1 355 ? -7.109 16.875 -10.43 1 94 355 VAL A N 1
ATOM 2804 C CA . VAL A 1 355 ? -7.223 17.047 -11.875 1 94 355 VAL A CA 1
ATOM 2805 C C . VAL A 1 355 ? -6.988 15.703 -12.578 1 94 355 VAL A C 1
ATOM 2807 O O . VAL A 1 355 ? -7.723 15.344 -13.5 1 94 355 VAL A O 1
ATOM 2810 N N . SER A 1 356 ? -6 15.016 -12.117 1 90.38 356 SER A N 1
ATOM 2811 C CA . SER A 1 356 ? -5.68 13.719 -12.711 1 90.38 356 SER A CA 1
ATOM 2812 C C . SER A 1 356 ? -6.836 12.734 -12.539 1 90.38 356 SER A C 1
ATOM 2814 O O . SER A 1 356 ? -7.109 11.938 -13.438 1 90.38 356 SER A O 1
ATOM 2816 N N . ALA A 1 357 ? -7.496 12.75 -11.438 1 87.62 357 ALA A N 1
ATOM 2817 C CA . ALA A 1 357 ? -8.617 11.859 -11.141 1 87.62 357 ALA A CA 1
ATOM 2818 C C . ALA A 1 357 ? -9.82 12.188 -12.016 1 87.62 357 ALA A C 1
ATOM 2820 O O . ALA A 1 357 ? -10.586 11.297 -12.398 1 87.62 357 ALA A O 1
ATOM 2821 N N . GLU A 1 358 ? -10.031 13.383 -12.219 1 83.25 358 GLU A N 1
ATOM 2822 C CA . GLU A 1 358 ? -11.164 13.828 -13.031 1 83.25 358 GLU A CA 1
ATOM 2823 C C . GLU A 1 358 ? -10.938 13.5 -14.508 1 83.25 358 GLU A C 1
ATOM 2825 O O . GLU A 1 358 ? -11.891 13.211 -15.234 1 83.25 358 GLU A O 1
ATOM 2830 N N . LYS A 1 359 ? -9.711 13.555 -15.047 1 72.94 359 LYS A N 1
ATOM 2831 C CA . LYS A 1 359 ? -9.391 13.234 -16.438 1 72.94 359 LYS A CA 1
ATOM 2832 C C . LYS A 1 359 ? -9.578 11.75 -16.719 1 72.94 359 LYS A C 1
ATOM 2834 O O . LYS A 1 359 ? -9.93 11.359 -17.828 1 72.94 359 LYS A O 1
ATOM 2839 N N . LYS A 1 360 ? -9.273 10.852 -15.891 1 62.84 360 LYS A N 1
ATOM 2840 C CA . LYS A 1 360 ? -9.391 9.406 -16.078 1 62.84 360 LYS A CA 1
ATOM 2841 C C . LYS A 1 360 ? -10.82 9.008 -16.422 1 62.84 360 LYS A C 1
ATOM 2843 O O . LYS A 1 360 ? -11.047 7.992 -17.078 1 62.84 360 LYS A O 1
ATOM 2848 N N . ILE A 1 361 ? -11.766 9.633 -16.078 1 50.78 361 ILE A N 1
ATOM 2849 C CA . ILE A 1 361 ? -13.172 9.406 -16.391 1 50.78 361 ILE A CA 1
ATOM 2850 C C . ILE A 1 361 ? -13.422 9.68 -17.875 1 50.78 361 ILE A C 1
ATOM 2852 O O . ILE A 1 361 ? -14.203 8.984 -18.531 1 50.78 361 ILE A O 1
ATOM 2856 N N . ASN A 1 362 ? -12.805 10.617 -18.375 1 41.16 362 ASN A N 1
ATOM 2857 C CA . ASN A 1 362 ? -13.094 10.969 -19.75 1 41.16 362 ASN A CA 1
ATOM 2858 C C . ASN A 1 362 ? -12.359 10.055 -20.734 1 41.16 362 ASN A C 1
ATOM 2860 O O . ASN A 1 362 ? -12.531 10.164 -21.953 1 41.16 362 ASN A O 1
ATOM 2864 N N . GLU A 1 363 ? -11.57 9.148 -20.25 1 41.56 363 GLU A N 1
ATOM 2865 C CA . GLU A 1 363 ? -10.953 8.234 -21.203 1 41.56 363 GLU A CA 1
ATOM 2866 C C . GLU A 1 363 ? -11.609 6.855 -21.141 1 41.56 363 GLU A C 1
ATOM 2868 O O . GLU A 1 363 ? -12.062 6.422 -20.078 1 41.56 363 GLU A O 1
ATOM 2873 N N . MET B 1 1 ? -5.555 -50.844 -9.094 1 59.59 1 MET B N 1
ATOM 2874 C CA . MET B 1 1 ? -5.652 -50 -10.273 1 59.59 1 MET B CA 1
ATOM 2875 C C . MET B 1 1 ? -4.281 -49.469 -10.68 1 59.59 1 MET B C 1
ATOM 2877 O O . MET B 1 1 ? -3.395 -49.312 -9.836 1 59.59 1 MET B O 1
ATOM 2881 N N . SER B 1 2 ? -3.896 -49.5 -12 1 87.19 2 SER B N 1
ATOM 2882 C CA . SER B 1 2 ? -2.568 -49.094 -12.461 1 87.19 2 SER B CA 1
ATOM 2883 C C . SER B 1 2 ? -2.277 -47.625 -12.156 1 87.19 2 SER B C 1
ATOM 2885 O O . SER B 1 2 ? -3.189 -46.812 -12.133 1 87.19 2 SER B O 1
ATOM 2887 N N . LYS B 1 3 ? -1.115 -47.375 -11.695 1 96.25 3 LYS B N 1
ATOM 2888 C CA . LYS B 1 3 ? -0.694 -46.031 -11.352 1 96.25 3 LYS B CA 1
ATOM 2889 C C . LYS B 1 3 ? -0.712 -45.125 -12.586 1 96.25 3 LYS B C 1
ATOM 2891 O O . LYS B 1 3 ? -0.465 -45.594 -13.703 1 96.25 3 LYS B O 1
ATOM 2896 N N . LEU B 1 4 ? -1.1 -43.906 -12.383 1 98.06 4 LEU B N 1
ATOM 2897 C CA . LEU B 1 4 ? -1.038 -42.906 -13.445 1 98.06 4 LEU B CA 1
ATOM 2898 C C . LEU B 1 4 ? 0.406 -42.656 -13.859 1 98.06 4 LEU B C 1
ATOM 2900 O O . LEU B 1 4 ? 1.274 -42.438 -13.008 1 98.06 4 LEU B O 1
ATOM 2904 N N . LYS B 1 5 ? 0.667 -42.719 -15.109 1 98.44 5 LYS B N 1
ATOM 2905 C CA . LYS B 1 5 ? 1.976 -42.344 -15.641 1 98.44 5 LYS B CA 1
ATOM 2906 C C . LYS B 1 5 ? 2.039 -40.844 -15.969 1 98.44 5 LYS B C 1
ATOM 2908 O O . LYS B 1 5 ? 1.352 -40.375 -16.875 1 98.44 5 LYS B O 1
ATOM 2913 N N . ILE B 1 6 ? 2.916 -40.156 -15.273 1 98.69 6 ILE B N 1
ATOM 2914 C CA . ILE B 1 6 ? 2.986 -38.719 -15.422 1 98.69 6 ILE B CA 1
ATOM 2915 C C . ILE B 1 6 ? 4.344 -38.312 -16 1 98.69 6 ILE B C 1
ATOM 2917 O O . ILE B 1 6 ? 5.375 -38.844 -15.602 1 98.69 6 ILE B O 1
ATOM 2921 N N . GLY B 1 7 ? 4.371 -37.438 -17 1 98.75 7 GLY B N 1
ATOM 2922 C CA . GLY B 1 7 ? 5.574 -36.812 -17.516 1 98.75 7 GLY B CA 1
ATOM 2923 C C . GLY B 1 7 ? 5.719 -35.344 -17.062 1 98.75 7 GLY B C 1
ATOM 2924 O O . GLY B 1 7 ? 4.73 -34.719 -16.703 1 98.75 7 GLY B O 1
ATOM 2925 N N . VAL B 1 8 ? 6.988 -34.875 -17.062 1 98.81 8 VAL B N 1
ATOM 2926 C CA . VAL B 1 8 ? 7.27 -33.5 -16.703 1 98.81 8 VAL B CA 1
ATOM 2927 C C . VAL B 1 8 ? 8.086 -32.812 -17.812 1 98.81 8 VAL B C 1
ATOM 2929 O O . VAL B 1 8 ? 9.125 -33.344 -18.219 1 98.81 8 VAL B O 1
ATOM 2932 N N . VAL B 1 9 ? 7.516 -31.719 -18.328 1 98.75 9 VAL B N 1
ATOM 2933 C CA . VAL B 1 9 ? 8.258 -30.906 -19.281 1 98.75 9 VAL B CA 1
ATOM 2934 C C . VAL B 1 9 ? 8.797 -29.656 -18.578 1 98.75 9 VAL B C 1
ATOM 2936 O O . VAL B 1 9 ? 8.031 -28.781 -18.188 1 98.75 9 VAL B O 1
ATOM 2939 N N . GLY B 1 10 ? 10.055 -29.516 -18.531 1 98.19 10 GLY B N 1
ATOM 2940 C CA . GLY B 1 10 ? 10.734 -28.5 -17.75 1 98.19 10 GLY B CA 1
ATOM 2941 C C . GLY B 1 10 ? 11.406 -29.062 -16.5 1 98.19 10 GLY B C 1
ATOM 2942 O O . GLY B 1 10 ? 10.75 -29.703 -15.672 1 98.19 10 GLY B O 1
ATOM 2943 N N . ALA B 1 11 ? 12.719 -28.859 -16.375 1 96.75 11 ALA B N 1
ATOM 2944 C CA . ALA B 1 11 ? 13.508 -29.406 -15.266 1 96.75 11 ALA B CA 1
ATOM 2945 C C . ALA B 1 11 ? 14.242 -28.297 -14.523 1 96.75 11 ALA B C 1
ATOM 2947 O O . ALA B 1 11 ? 15.453 -28.391 -14.297 1 96.75 11 ALA B O 1
ATOM 2948 N N . SER B 1 12 ? 13.477 -27.312 -14.18 1 92.94 12 SER B N 1
ATOM 2949 C CA . SER B 1 12 ? 14.023 -26.172 -13.469 1 92.94 12 SER B CA 1
ATOM 2950 C C . SER B 1 12 ? 14.039 -26.406 -11.961 1 92.94 12 SER B C 1
ATOM 2952 O O . SER B 1 12 ? 13.617 -27.469 -11.492 1 92.94 12 SER B O 1
ATOM 2954 N N . TRP B 1 13 ? 14.609 -25.453 -11.305 1 92.38 13 TRP B N 1
ATOM 2955 C CA . TRP B 1 13 ? 14.617 -25.484 -9.852 1 92.38 13 TRP B CA 1
ATOM 2956 C C . TRP B 1 13 ? 13.195 -25.594 -9.305 1 92.38 13 TRP B C 1
ATOM 2958 O O . TRP B 1 13 ? 12.969 -26.219 -8.266 1 92.38 13 TRP B O 1
ATOM 2968 N N . PHE B 1 14 ? 12.25 -25.047 -10.016 1 94.75 14 PHE B N 1
ATOM 2969 C CA . PHE B 1 14 ? 10.883 -25.062 -9.5 1 94.75 14 PHE B CA 1
ATOM 2970 C C . PHE B 1 14 ? 10.266 -26.438 -9.68 1 94.75 14 PHE B C 1
ATOM 2972 O O . PHE B 1 14 ? 9.43 -26.859 -8.867 1 94.75 14 PHE B O 1
ATOM 2979 N N . ALA B 1 15 ? 10.617 -27.141 -10.742 1 97.62 15 ALA B N 1
ATOM 2980 C CA . ALA B 1 15 ? 10.188 -28.531 -10.867 1 97.62 15 ALA B CA 1
ATOM 2981 C C . ALA B 1 15 ? 10.633 -29.344 -9.656 1 97.62 15 ALA B C 1
ATOM 2983 O O . ALA B 1 15 ? 9.867 -30.156 -9.125 1 97.62 15 ALA B O 1
ATOM 2984 N N . ASP B 1 16 ? 11.836 -29.078 -9.258 1 97.38 16 ASP B N 1
ATOM 2985 C CA . ASP B 1 16 ? 12.43 -29.766 -8.117 1 97.38 16 ASP B CA 1
ATOM 2986 C C . ASP B 1 16 ? 11.773 -29.344 -6.809 1 97.38 16 ASP B C 1
ATOM 2988 O O . ASP B 1 16 ? 11.617 -30.141 -5.887 1 97.38 16 ASP B O 1
ATOM 2992 N N . LEU B 1 17 ? 11.383 -28.125 -6.75 1 96.19 17 LEU B N 1
ATOM 2993 C CA . LEU B 1 17 ? 10.836 -27.578 -5.516 1 96.19 17 LEU B CA 1
ATOM 2994 C C . LEU B 1 17 ? 9.383 -27.969 -5.332 1 96.19 17 LEU B C 1
ATOM 2996 O O . LEU B 1 17 ? 8.953 -28.297 -4.223 1 96.19 17 LEU B O 1
ATOM 3000 N N . TRP B 1 18 ? 8.586 -27.969 -6.398 1 97.88 18 TRP B N 1
ATOM 3001 C CA . TRP B 1 18 ? 7.133 -27.938 -6.227 1 97.88 18 TRP B CA 1
ATOM 3002 C C . TRP B 1 18 ? 6.484 -29.188 -6.82 1 97.88 18 TRP B C 1
ATOM 3004 O O . TRP B 1 18 ? 5.484 -29.672 -6.293 1 97.88 18 TRP B O 1
ATOM 3014 N N . TYR B 1 19 ? 7.004 -29.719 -7.883 1 98.44 19 TYR B N 1
ATOM 3015 C CA . TYR B 1 19 ? 6.297 -30.734 -8.664 1 98.44 19 TYR B CA 1
ATOM 3016 C C . TYR B 1 19 ? 6.82 -32.125 -8.352 1 98.44 19 TYR B C 1
ATOM 3018 O O . TYR B 1 19 ? 6.078 -32.969 -7.871 1 98.44 19 TYR B O 1
ATOM 3026 N N . LEU B 1 20 ? 8.109 -32.344 -8.484 1 98.5 20 LEU B N 1
ATOM 3027 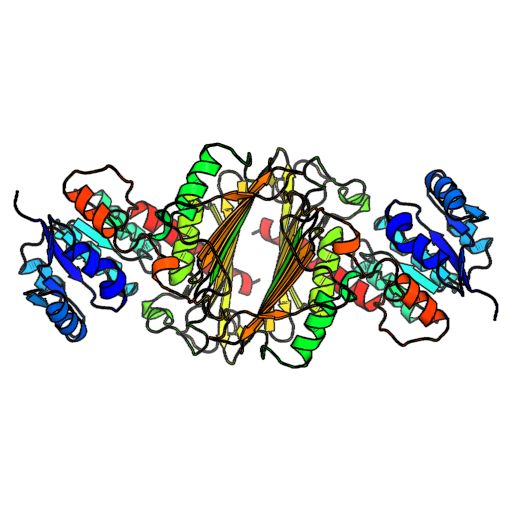C CA . LEU B 1 20 ? 8.695 -33.688 -8.477 1 98.5 20 LEU B CA 1
ATOM 3028 C C . LEU B 1 20 ? 8.555 -34.344 -7.098 1 98.5 20 LEU B C 1
ATOM 3030 O O . LEU B 1 20 ? 8.18 -35.5 -6.992 1 98.5 20 LEU B O 1
ATOM 3034 N N . PRO B 1 21 ? 8.781 -33.562 -5.977 1 98.12 21 PRO B N 1
ATOM 3035 C CA . PRO B 1 21 ? 8.625 -34.188 -4.668 1 98.12 21 PRO B CA 1
ATOM 3036 C C . PRO B 1 21 ? 7.211 -34.719 -4.43 1 98.12 21 PRO B C 1
ATOM 3038 O O . PRO B 1 21 ? 7.035 -35.812 -3.895 1 98.12 21 PRO B O 1
ATOM 3041 N N . VAL B 1 22 ? 6.219 -34 -4.855 1 98.19 22 VAL B N 1
ATOM 3042 C CA . VAL B 1 22 ? 4.82 -34.344 -4.613 1 98.19 22 VAL B CA 1
ATOM 3043 C C . VAL B 1 22 ? 4.41 -35.5 -5.504 1 98.19 22 VAL B C 1
ATOM 3045 O O . VAL B 1 22 ? 3.705 -36.406 -5.062 1 98.19 22 VAL B O 1
ATOM 3048 N N . LEU B 1 23 ? 4.809 -35.531 -6.738 1 98.12 23 LEU B N 1
ATOM 3049 C CA . LEU B 1 23 ? 4.523 -36.625 -7.664 1 98.12 23 LEU B CA 1
ATOM 3050 C C . LEU B 1 23 ? 5.148 -37.938 -7.176 1 98.12 23 LEU B C 1
ATOM 3052 O O . LEU B 1 23 ? 4.543 -39 -7.293 1 98.12 23 LEU B O 1
ATOM 3056 N N . GLN B 1 24 ? 6.348 -37.781 -6.621 1 97.56 24 GLN B N 1
ATOM 3057 C CA . GLN B 1 24 ? 7.035 -38.938 -6.102 1 97.56 24 GLN B CA 1
ATOM 3058 C C . GLN B 1 24 ? 6.32 -39.5 -4.871 1 97.56 24 GLN B C 1
ATOM 3060 O O . GLN B 1 24 ? 6.258 -40.719 -4.68 1 97.56 24 GLN B O 1
ATOM 3065 N N . MET B 1 25 ? 5.789 -38.656 -4.105 1 97.31 25 MET B N 1
ATOM 3066 C CA . MET B 1 25 ? 5.141 -39 -2.85 1 97.31 25 MET B CA 1
ATOM 3067 C C . MET B 1 25 ? 3.752 -39.594 -3.104 1 97.31 25 MET B C 1
ATOM 3069 O O . MET B 1 25 ? 3.252 -40.375 -2.305 1 97.31 25 MET B O 1
ATOM 3073 N N . HIS B 1 26 ? 3.109 -39.219 -4.137 1 98 26 HIS B N 1
ATOM 3074 C CA . HIS B 1 26 ? 1.732 -39.625 -4.395 1 98 26 HIS B CA 1
ATOM 3075 C C . HIS B 1 26 ? 1.644 -41.125 -4.664 1 98 26 HIS B C 1
ATOM 3077 O O . HIS B 1 26 ? 2.32 -41.656 -5.559 1 98 26 HIS B O 1
ATOM 3083 N N . PRO B 1 27 ? 0.794 -41.844 -4.043 1 97.25 27 PRO B N 1
ATOM 3084 C CA . PRO B 1 27 ? 0.794 -43.312 -4.121 1 97.25 27 PRO B CA 1
ATOM 3085 C C . PRO B 1 27 ? 0.289 -43.812 -5.465 1 97.25 27 PRO B C 1
ATOM 3087 O O . PRO B 1 27 ? 0.582 -44.969 -5.84 1 97.25 27 PRO B O 1
ATOM 3090 N N . ASP B 1 28 ? -0.398 -42.969 -6.191 1 98.19 28 ASP B N 1
ATOM 3091 C CA . ASP B 1 28 ? -1.037 -43.469 -7.41 1 98.19 28 ASP B CA 1
ATOM 3092 C C . ASP B 1 28 ? -0.329 -42.938 -8.656 1 98.19 28 ASP B C 1
ATOM 3094 O O . ASP B 1 28 ? -0.918 -42.875 -9.734 1 98.19 28 ASP B O 1
ATOM 3098 N N . VAL B 1 29 ? 0.916 -42.5 -8.531 1 98.12 29 VAL B N 1
ATOM 3099 C CA . VAL B 1 29 ? 1.608 -41.875 -9.656 1 98.12 29 VAL B CA 1
ATOM 3100 C C . VAL B 1 29 ? 2.934 -42.594 -9.906 1 98.12 29 VAL B C 1
ATOM 3102 O O . VAL B 1 29 ? 3.613 -43 -8.961 1 98.12 29 VAL B O 1
ATOM 3105 N N . THR B 1 30 ? 3.256 -42.812 -11.102 1 97.38 30 THR B N 1
ATOM 3106 C CA . THR B 1 30 ? 4.602 -43.156 -11.555 1 97.38 30 THR B CA 1
ATOM 3107 C C . THR B 1 30 ? 5.18 -42.031 -12.406 1 97.38 30 THR B C 1
ATOM 3109 O O . THR B 1 30 ? 4.586 -41.625 -13.414 1 97.38 30 THR B O 1
ATOM 3112 N N . LEU B 1 31 ? 6.301 -41.5 -11.961 1 97.19 31 LEU B N 1
ATOM 3113 C CA . LEU B 1 31 ? 7.043 -40.531 -12.781 1 97.19 31 LEU B CA 1
ATOM 3114 C C . LEU B 1 31 ? 7.758 -41.25 -13.93 1 97.19 31 LEU B C 1
ATOM 3116 O O . LEU B 1 31 ? 8.828 -41.844 -13.734 1 97.19 31 LEU B O 1
ATOM 3120 N N . SER B 1 32 ? 7.281 -41.031 -15.094 1 96.88 32 SER B N 1
ATOM 3121 C CA . SER B 1 32 ? 7.684 -41.906 -16.188 1 96.88 32 SER B CA 1
ATOM 3122 C C . SER B 1 32 ? 8.742 -41.25 -17.062 1 96.88 32 SER B C 1
ATOM 3124 O O . SER B 1 32 ? 9.57 -41.938 -17.672 1 96.88 32 SER B O 1
ATOM 3126 N N . ALA B 1 33 ? 8.625 -39.938 -17.156 1 98.44 33 ALA B N 1
ATOM 3127 C CA . ALA B 1 33 ? 9.516 -39.25 -18.094 1 98.44 33 ALA B CA 1
ATOM 3128 C C . ALA B 1 33 ? 9.703 -37.781 -17.703 1 98.44 33 ALA B C 1
ATOM 3130 O O . ALA B 1 33 ? 8.836 -37.188 -17.062 1 98.44 33 ALA B O 1
ATOM 3131 N N . ILE B 1 34 ? 10.844 -37.25 -18.078 1 98.69 34 ILE B N 1
ATOM 3132 C CA . ILE B 1 34 ? 11.156 -35.844 -17.875 1 98.69 34 ILE B CA 1
ATOM 3133 C C . ILE B 1 34 ? 11.883 -35.281 -19.094 1 98.69 34 ILE B C 1
ATOM 3135 O O . ILE B 1 34 ? 12.648 -36 -19.75 1 98.69 34 ILE B O 1
ATOM 3139 N N . CYS B 1 35 ? 11.531 -34.031 -19.422 1 98.56 35 CYS B N 1
ATOM 3140 C CA . CYS B 1 35 ? 12.062 -33.406 -20.625 1 98.56 35 CYS B CA 1
ATOM 3141 C C . CYS B 1 35 ? 12.633 -32.031 -20.328 1 98.56 35 CYS B C 1
ATOM 3143 O O . CYS B 1 35 ? 12.062 -31.281 -19.531 1 98.56 35 CYS B O 1
ATOM 3145 N N . SER B 1 36 ? 13.781 -31.656 -20.844 1 97.38 36 SER B N 1
ATOM 3146 C CA . SER B 1 36 ? 14.32 -30.297 -20.875 1 97.38 36 SER B CA 1
ATOM 3147 C C . SER B 1 36 ? 14.961 -29.984 -22.219 1 97.38 36 SER B C 1
ATOM 3149 O O . SER B 1 36 ? 15.227 -30.891 -23.016 1 97.38 36 SER B O 1
ATOM 3151 N N . ARG B 1 37 ? 15.242 -28.688 -22.469 1 91.56 37 ARG B N 1
ATOM 3152 C CA . ARG B 1 37 ? 15.695 -28.234 -23.781 1 91.56 37 ARG B CA 1
ATOM 3153 C C . ARG B 1 37 ? 17.031 -28.859 -24.141 1 91.56 37 ARG B C 1
ATOM 3155 O O . ARG B 1 37 ? 17.203 -29.375 -25.25 1 91.56 37 ARG B O 1
ATOM 3162 N N . THR B 1 38 ? 17.938 -28.969 -23.141 1 91 38 THR B N 1
ATOM 3163 C CA . THR B 1 38 ? 19.266 -29.5 -23.438 1 91 38 THR B CA 1
ATOM 3164 C C . THR B 1 38 ? 19.422 -30.906 -22.875 1 91 38 THR B C 1
ATOM 3166 O O . THR B 1 38 ? 20.375 -31.609 -23.203 1 91 38 THR B O 1
ATOM 3169 N N . GLY B 1 39 ? 18.609 -31.266 -22.031 1 92.44 39 GLY B N 1
ATOM 3170 C CA . GLY B 1 39 ? 18.656 -32.594 -21.422 1 92.44 39 GLY B CA 1
ATOM 3171 C C . GLY B 1 39 ? 19.484 -32.625 -20.156 1 92.44 39 GLY B C 1
ATOM 3172 O O . GLY B 1 39 ? 19.312 -33.531 -19.312 1 92.44 39 GLY B O 1
ATOM 3173 N N . GLU B 1 40 ? 20.297 -31.703 -19.906 1 94.69 40 GLU B N 1
ATOM 3174 C CA . GLU B 1 40 ? 21.219 -31.719 -18.766 1 94.69 40 GLU B CA 1
ATOM 3175 C C . GLU B 1 40 ? 20.453 -31.641 -17.453 1 94.69 40 GLU B C 1
ATOM 3177 O O . GLU B 1 40 ? 20.641 -32.469 -16.578 1 94.69 40 GLU B O 1
ATOM 3182 N N . SER B 1 41 ? 19.625 -30.656 -17.359 1 96.31 41 SER B N 1
ATOM 3183 C CA . SER B 1 41 ? 18.859 -30.516 -16.125 1 96.31 41 SER B CA 1
ATOM 3184 C C . SER B 1 41 ? 17.891 -31.688 -15.938 1 96.31 41 SER B C 1
ATOM 3186 O O . SER B 1 41 ? 17.672 -32.156 -14.812 1 96.31 41 SER B O 1
ATOM 3188 N N . ALA B 1 42 ? 17.359 -32.188 -17.031 1 97.44 42 ALA B N 1
ATOM 3189 C CA . ALA B 1 42 ? 16.453 -33.312 -16.969 1 97.44 42 ALA B CA 1
ATOM 3190 C C . ALA B 1 42 ? 17.172 -34.562 -16.453 1 97.44 42 ALA B C 1
ATOM 3192 O O . ALA B 1 42 ? 16.625 -35.344 -15.656 1 97.44 42 ALA B O 1
ATOM 3193 N N . LYS B 1 43 ? 18.359 -34.75 -16.922 1 97.69 43 LYS B N 1
ATOM 3194 C CA . LYS B 1 43 ? 19.141 -35.906 -16.484 1 97.69 43 LYS B CA 1
ATOM 3195 C C . LYS B 1 43 ? 19.422 -35.844 -14.984 1 97.69 43 LYS B C 1
ATOM 3197 O O . LYS B 1 43 ? 19.328 -36.844 -14.289 1 97.69 43 LYS B O 1
ATOM 3202 N N . ARG B 1 44 ? 19.797 -34.719 -14.539 1 97.75 44 ARG B N 1
ATOM 3203 C CA . ARG B 1 44 ? 20.078 -34.531 -13.125 1 97.75 44 ARG B CA 1
ATOM 3204 C C . ARG B 1 44 ? 18.875 -34.844 -12.266 1 97.75 44 ARG B C 1
ATOM 3206 O O . ARG B 1 44 ? 18.984 -35.562 -11.273 1 97.75 44 ARG B O 1
ATOM 3213 N N . LEU B 1 45 ? 17.766 -34.344 -12.648 1 98.19 45 LEU B N 1
ATOM 3214 C CA . LEU B 1 45 ? 16.562 -34.562 -11.859 1 98.19 45 LEU B CA 1
ATOM 3215 C C . LEU B 1 45 ? 16.078 -36 -12.016 1 98.19 45 LEU B C 1
ATOM 3217 O O . LEU B 1 45 ? 15.516 -36.594 -11.078 1 98.19 45 LEU B O 1
ATOM 3221 N N . ALA B 1 46 ? 16.281 -36.562 -13.164 1 98.06 46 ALA B N 1
ATOM 3222 C CA . ALA B 1 46 ? 15.93 -37.969 -13.375 1 98.06 46 ALA B CA 1
ATOM 3223 C C . ALA B 1 46 ? 16.688 -38.875 -12.406 1 98.06 46 ALA B C 1
ATOM 3225 O O . ALA B 1 46 ? 16.125 -39.844 -11.867 1 98.06 46 ALA B O 1
ATOM 3226 N N . GLU B 1 47 ? 17.922 -38.594 -12.234 1 97.81 47 GLU B N 1
ATOM 3227 C CA . GLU B 1 47 ? 18.734 -39.344 -11.289 1 97.81 47 GLU B CA 1
ATOM 3228 C C . GLU B 1 47 ? 18.234 -39.156 -9.859 1 97.81 47 GLU B C 1
ATOM 3230 O O . GLU B 1 47 ? 18.109 -40.125 -9.109 1 97.81 47 GLU B O 1
ATOM 3235 N N . LYS B 1 48 ? 17.953 -37.969 -9.539 1 97.81 48 LYS B N 1
ATOM 3236 C CA . LYS B 1 48 ? 17.516 -37.625 -8.188 1 97.81 48 LYS B CA 1
ATOM 3237 C C . LYS B 1 48 ? 16.203 -38.312 -7.84 1 97.81 48 LYS B C 1
ATOM 3239 O O . LYS B 1 48 ? 15.992 -38.75 -6.703 1 97.81 48 LYS B O 1
ATOM 3244 N N . TYR B 1 49 ? 15.305 -38.438 -8.844 1 98.12 49 TYR B N 1
ATOM 3245 C CA . TYR B 1 49 ? 13.953 -38.906 -8.57 1 98.12 49 TYR B CA 1
ATOM 3246 C C . TYR B 1 49 ? 13.719 -40.281 -9.203 1 98.12 49 TYR B C 1
ATOM 3248 O O . TYR B 1 49 ? 12.586 -40.75 -9.227 1 98.12 49 TYR B O 1
ATOM 3256 N N . ASN B 1 50 ? 14.758 -40.906 -9.789 1 97 50 ASN B N 1
ATOM 3257 C CA . ASN B 1 50 ? 14.711 -42.219 -10.406 1 97 50 ASN B CA 1
ATOM 3258 C C . ASN B 1 50 ? 13.688 -42.281 -11.531 1 97 50 ASN B C 1
ATOM 3260 O O . ASN B 1 50 ? 12.828 -43.156 -11.555 1 97 50 ASN B O 1
ATOM 3264 N N . ILE B 1 51 ? 13.758 -41.312 -12.359 1 97.69 51 ILE B N 1
ATOM 3265 C CA . ILE B 1 51 ? 12.93 -41.281 -13.562 1 97.69 51 ILE B CA 1
ATOM 3266 C C . ILE B 1 51 ? 13.641 -42 -14.703 1 97.69 51 ILE B C 1
ATOM 3268 O O . ILE B 1 51 ? 14.773 -41.656 -15.047 1 97.69 51 ILE B O 1
ATOM 3272 N N . GLU B 1 52 ? 13.039 -42.875 -15.281 1 94.38 52 GLU B N 1
ATOM 3273 C CA . GLU B 1 52 ? 13.688 -43.812 -16.188 1 94.38 52 GLU B CA 1
ATOM 3274 C C . GLU B 1 52 ? 13.992 -43.156 -17.531 1 94.38 52 GLU B C 1
ATOM 3276 O O . GLU B 1 52 ? 15.023 -43.438 -18.156 1 94.38 52 GLU B O 1
ATOM 3281 N N . ASN B 1 53 ? 13.094 -42.281 -18.047 1 97.56 53 ASN B N 1
ATOM 3282 C CA . ASN B 1 53 ? 13.211 -41.812 -19.406 1 97.56 53 ASN B CA 1
ATOM 3283 C C . ASN B 1 53 ? 13.445 -40.312 -19.453 1 97.56 53 ASN B C 1
ATOM 3285 O O . ASN B 1 53 ? 12.695 -39.531 -18.859 1 97.56 53 ASN B O 1
ATOM 3289 N N . VAL B 1 54 ? 14.492 -39.906 -20.156 1 98.19 54 VAL B N 1
ATOM 3290 C CA . VAL B 1 54 ? 14.859 -38.531 -20.312 1 98.19 54 VAL B CA 1
ATOM 3291 C C . VAL B 1 54 ? 14.758 -38.125 -21.781 1 98.19 54 VAL B C 1
ATOM 3293 O O . VAL B 1 54 ? 15.195 -38.844 -22.672 1 98.19 54 VAL B O 1
ATOM 3296 N N . TYR B 1 55 ? 14.164 -36.969 -22.047 1 98.38 55 TYR B N 1
ATOM 3297 C CA . TYR B 1 55 ? 13.969 -36.469 -23.406 1 98.38 55 TYR B CA 1
ATOM 3298 C C . TYR B 1 55 ? 14.484 -35.062 -23.562 1 98.38 55 TYR B C 1
ATOM 3300 O O . TYR B 1 55 ? 14.594 -34.312 -22.578 1 98.38 55 TYR B O 1
ATOM 3308 N N . ILE B 1 56 ? 14.766 -34.625 -24.828 1 97.88 56 ILE B N 1
ATOM 3309 C CA . ILE B 1 56 ? 15.141 -33.25 -25.141 1 97.88 56 ILE B CA 1
ATOM 3310 C C . ILE B 1 56 ? 14.062 -32.625 -26.016 1 97.88 56 ILE B C 1
ATOM 3312 O O . ILE B 1 56 ? 14.148 -31.438 -26.359 1 97.88 56 ILE B O 1
ATOM 3316 N N . ASP B 1 57 ? 13.062 -33.5 -26.328 1 98.06 57 ASP B N 1
ATOM 3317 C CA . ASP B 1 57 ? 11.922 -33.031 -27.125 1 98.06 57 ASP B CA 1
ATOM 3318 C C . ASP B 1 57 ? 10.609 -33.562 -26.547 1 98.06 57 ASP B C 1
ATOM 3320 O O . ASP B 1 57 ? 10.383 -34.781 -26.516 1 98.06 57 ASP B O 1
ATOM 3324 N N . TYR B 1 58 ? 9.711 -32.625 -26.188 1 98.44 58 TYR B N 1
ATOM 3325 C CA . TYR B 1 58 ? 8.484 -33.031 -25.516 1 98.44 58 TYR B CA 1
ATOM 3326 C C . TYR B 1 58 ? 7.562 -33.781 -26.469 1 98.44 58 TYR B C 1
ATOM 3328 O O . TYR B 1 58 ? 6.793 -34.625 -26.031 1 98.44 58 TYR B O 1
ATOM 3336 N N . LYS B 1 59 ? 7.566 -33.438 -27.766 1 98.25 59 LYS B N 1
ATOM 3337 C CA . LYS B 1 59 ? 6.738 -34.156 -28.719 1 98.25 59 LYS B CA 1
ATOM 3338 C C . LYS B 1 59 ? 7.129 -35.656 -28.797 1 98.25 59 LYS B C 1
ATOM 3340 O O . LYS B 1 59 ? 6.262 -36.531 -28.859 1 98.25 59 LYS B O 1
ATOM 3345 N N . GLU B 1 60 ? 8.445 -35.844 -28.844 1 98.25 60 GLU B N 1
ATOM 3346 C CA . GLU B 1 60 ? 8.93 -37.219 -28.812 1 98.25 60 GLU B CA 1
ATOM 3347 C C . GLU B 1 60 ? 8.492 -37.938 -27.531 1 98.25 60 GLU B C 1
ATOM 3349 O O . GLU B 1 60 ? 8.102 -39.094 -27.578 1 98.25 60 GLU B O 1
ATOM 3354 N N . MET B 1 61 ? 8.602 -37.219 -26.422 1 98.5 61 MET B N 1
ATOM 3355 C CA . MET B 1 61 ? 8.172 -37.781 -25.141 1 98.5 61 MET B CA 1
ATOM 3356 C C . MET B 1 61 ? 6.703 -38.188 -25.188 1 98.5 61 MET B C 1
ATOM 3358 O O . MET B 1 61 ? 6.344 -39.281 -24.734 1 98.5 61 MET B O 1
ATOM 3362 N N . PHE B 1 62 ? 5.824 -37.344 -25.781 1 98.25 62 PHE B N 1
ATOM 3363 C CA . PHE B 1 62 ? 4.391 -37.594 -25.844 1 98.25 62 PHE B CA 1
ATOM 3364 C C . PHE B 1 62 ? 4.105 -38.781 -26.75 1 98.25 62 PHE B C 1
ATOM 3366 O O . PHE B 1 62 ? 3.139 -39.531 -26.531 1 98.25 62 PHE B O 1
ATOM 3373 N N . GLU B 1 63 ? 4.945 -39 -27.75 1 97.19 63 GLU B N 1
ATOM 3374 C CA . GLU B 1 63 ? 4.758 -40.062 -28.719 1 97.19 63 GLU B CA 1
ATOM 3375 C C . GLU B 1 63 ? 5.246 -41.406 -28.188 1 97.19 63 GLU B C 1
ATOM 3377 O O . GLU B 1 63 ? 4.609 -42.438 -28.406 1 97.19 63 GLU B O 1
ATOM 3382 N N . LYS B 1 64 ? 6.32 -41.375 -27.484 1 97.31 64 LYS B N 1
ATOM 3383 C CA . LYS B 1 64 ? 7 -42.625 -27.125 1 97.31 64 LYS B CA 1
ATOM 3384 C C . LYS B 1 64 ? 6.516 -43.125 -25.781 1 97.31 64 LYS B C 1
ATOM 3386 O O . LYS B 1 64 ? 6.598 -44.344 -25.5 1 97.31 64 LYS B O 1
ATOM 3391 N N . GLU B 1 65 ? 6.074 -42.188 -25.031 1 96.12 65 GLU B N 1
ATOM 3392 C CA . GLU B 1 65 ? 5.672 -42.594 -23.688 1 96.12 65 GLU B CA 1
ATOM 3393 C C . GLU B 1 65 ? 4.16 -42.781 -23.594 1 96.12 65 GLU B C 1
ATOM 3395 O O . GLU B 1 65 ? 3.4 -42.062 -24.266 1 96.12 65 GLU B O 1
ATOM 3400 N N . ASN B 1 66 ? 3.639 -43.781 -22.969 1 94.88 66 ASN B N 1
ATOM 3401 C CA . ASN B 1 66 ? 2.221 -43.938 -22.672 1 94.88 66 ASN B CA 1
ATOM 3402 C C . ASN B 1 66 ? 1.814 -43.188 -21.422 1 94.88 66 ASN B C 1
ATOM 3404 O O . ASN B 1 66 ? 1.436 -43.781 -20.406 1 94.88 66 ASN B O 1
ATOM 3408 N N . LEU B 1 67 ? 1.786 -41.875 -21.531 1 98.19 67 LEU B N 1
ATOM 3409 C CA . LEU B 1 67 ? 1.523 -41.031 -20.391 1 98.19 67 LEU B CA 1
ATOM 3410 C C . LEU B 1 67 ? 0.024 -40.812 -20.188 1 98.19 67 LEU B C 1
ATOM 3412 O O . LEU B 1 67 ? -0.739 -40.844 -21.156 1 98.19 67 LEU B O 1
ATOM 3416 N N . ASP B 1 68 ? -0.394 -40.656 -18.969 1 98.38 68 ASP B N 1
ATOM 3417 C CA . ASP B 1 68 ? -1.756 -40.25 -18.641 1 98.38 68 ASP B CA 1
ATOM 3418 C C . ASP B 1 68 ? -1.861 -38.719 -18.516 1 98.38 68 ASP B C 1
ATOM 3420 O O . ASP B 1 68 ? -2.922 -38.156 -18.766 1 98.38 68 ASP B O 1
ATOM 3424 N N . GLY B 1 69 ? -0.809 -38.094 -18.109 1 98.75 69 GLY B N 1
ATOM 3425 C CA . GLY B 1 69 ? -0.794 -36.656 -17.906 1 98.75 69 GLY B CA 1
ATOM 3426 C C . GLY B 1 69 ? 0.602 -36.062 -17.953 1 98.75 69 GLY B C 1
ATOM 3427 O O . GLY B 1 69 ? 1.594 -36.781 -17.906 1 98.75 69 GLY B O 1
ATOM 3428 N N . VAL B 1 70 ? 0.627 -34.719 -18.062 1 98.88 70 VAL B N 1
ATOM 3429 C CA . VAL B 1 70 ? 1.913 -34.031 -18.141 1 98.88 70 VAL B CA 1
ATOM 3430 C C . VAL B 1 70 ? 1.869 -32.75 -17.312 1 98.88 70 VAL B C 1
ATOM 3432 O O . VAL B 1 70 ? 0.853 -32.062 -17.297 1 98.88 70 VAL B O 1
ATOM 3435 N N . CYS B 1 71 ? 2.965 -32.469 -16.594 1 98.88 71 CYS B N 1
ATOM 3436 C CA . CYS B 1 71 ? 3.215 -31.203 -15.953 1 98.88 71 CYS B CA 1
ATOM 3437 C C . CYS B 1 71 ? 4.086 -30.312 -16.828 1 98.88 71 CYS B C 1
ATOM 3439 O O . CYS B 1 71 ? 5.113 -30.75 -17.344 1 98.88 71 CYS B O 1
ATOM 3441 N N . ILE B 1 72 ? 3.627 -29.109 -17 1 98.81 72 ILE B N 1
ATOM 3442 C CA . ILE B 1 72 ? 4.375 -28.172 -17.828 1 98.81 72 ILE B CA 1
ATOM 3443 C C . ILE B 1 72 ? 4.992 -27.094 -16.938 1 98.81 72 ILE B C 1
ATOM 3445 O O . ILE B 1 72 ? 4.289 -26.203 -16.453 1 98.81 72 ILE B O 1
ATOM 3449 N N . VAL B 1 73 ? 6.305 -27.156 -16.719 1 98.12 73 VAL B N 1
ATOM 3450 C CA . VAL B 1 73 ? 7.07 -26.266 -15.852 1 98.12 73 VAL B CA 1
ATOM 3451 C C . VAL B 1 73 ? 8.18 -25.594 -16.641 1 98.12 73 VAL B C 1
ATOM 3453 O O . VAL B 1 73 ? 9.359 -25.719 -16.312 1 98.12 73 VAL B O 1
ATOM 3456 N N . THR B 1 74 ? 7.84 -24.906 -17.719 1 97.19 74 THR B N 1
ATOM 3457 C CA . THR B 1 74 ? 8.75 -24.234 -18.656 1 97.19 74 THR B CA 1
ATOM 3458 C C . THR B 1 74 ? 8.523 -22.734 -18.641 1 97.19 74 THR B C 1
ATOM 3460 O O . THR B 1 74 ? 7.629 -22.234 -17.953 1 97.19 74 THR B O 1
ATOM 3463 N N . PRO B 1 75 ? 9.391 -22 -19.297 1 96 75 PRO B N 1
ATOM 3464 C CA . PRO B 1 75 ? 9.141 -20.562 -19.438 1 96 75 PRO B CA 1
ATOM 3465 C C . PRO B 1 75 ? 7.816 -20.25 -20.109 1 96 75 PRO B C 1
ATOM 3467 O O . PRO B 1 75 ? 7.254 -21.094 -20.812 1 96 75 PRO B O 1
ATOM 3470 N N . ASN B 1 76 ? 7.375 -19 -19.969 1 96.69 76 ASN B N 1
ATOM 3471 C CA . ASN B 1 76 ? 6.027 -18.594 -20.344 1 96.69 76 ASN B CA 1
ATOM 3472 C C . ASN B 1 76 ? 5.789 -18.781 -21.844 1 96.69 76 ASN B C 1
ATOM 3474 O O . ASN B 1 76 ? 4.688 -19.125 -22.266 1 96.69 76 ASN B O 1
ATOM 3478 N N . ASP B 1 77 ? 6.801 -18.578 -22.625 1 95.56 77 ASP B N 1
ATOM 3479 C CA . ASP B 1 77 ? 6.668 -18.516 -24.078 1 95.56 77 ASP B CA 1
ATOM 3480 C C . ASP B 1 77 ? 6.359 -19.891 -24.656 1 95.56 77 ASP B C 1
ATOM 3482 O O . ASP B 1 77 ? 5.902 -20 -25.797 1 95.56 77 ASP B O 1
ATOM 3486 N N . SER B 1 78 ? 6.551 -20.938 -23.906 1 97.25 78 SER B N 1
ATOM 3487 C CA . SER B 1 78 ? 6.418 -22.281 -24.453 1 97.25 78 SER B CA 1
ATOM 3488 C C . SER B 1 78 ? 5.129 -22.953 -23.984 1 97.25 78 SER B C 1
ATOM 3490 O O . SER B 1 78 ? 4.773 -24.031 -24.453 1 97.25 78 SER B O 1
ATOM 3492 N N . HIS B 1 79 ? 4.395 -22.344 -23.062 1 98.56 79 HIS B N 1
ATOM 3493 C CA . HIS B 1 79 ? 3.238 -22.969 -22.438 1 98.56 79 HIS B CA 1
ATOM 3494 C C . HIS B 1 79 ? 2.199 -23.375 -23.469 1 98.56 79 HIS B C 1
ATOM 3496 O O . HIS B 1 79 ? 1.717 -24.516 -23.453 1 98.56 79 HIS B O 1
ATOM 3502 N N . LYS B 1 80 ? 1.896 -22.469 -24.344 1 98.69 80 LYS B N 1
ATOM 3503 C CA . LYS B 1 80 ? 0.81 -22.719 -25.297 1 98.69 80 LYS B CA 1
ATOM 3504 C C . LYS B 1 80 ? 1.095 -23.938 -26.156 1 98.69 80 LYS B C 1
ATOM 3506 O O . LYS B 1 80 ? 0.293 -24.875 -26.203 1 98.69 80 LYS B O 1
ATOM 3511 N N . ASP B 1 81 ? 2.252 -23.938 -26.797 1 98.69 81 ASP B N 1
ATOM 3512 C CA . ASP B 1 81 ? 2.576 -24.984 -27.75 1 98.69 81 ASP B CA 1
ATOM 3513 C C . ASP B 1 81 ? 2.596 -26.359 -27.062 1 98.69 81 ASP B C 1
ATOM 3515 O O . ASP B 1 81 ? 2.049 -27.328 -27.578 1 98.69 81 ASP B O 1
ATOM 3519 N N . ILE B 1 82 ? 3.172 -26.438 -25.891 1 98.81 82 ILE B N 1
ATOM 3520 C CA . ILE B 1 82 ? 3.279 -27.703 -25.172 1 98.81 82 ILE B CA 1
ATOM 3521 C C . ILE B 1 82 ? 1.893 -28.156 -24.734 1 98.81 82 ILE B C 1
ATOM 3523 O O . ILE B 1 82 ? 1.55 -29.344 -24.859 1 98.81 82 ILE B O 1
ATOM 3527 N N . THR B 1 83 ? 1.138 -27.219 -24.188 1 98.88 83 THR B N 1
ATOM 3528 C CA . THR B 1 83 ? -0.204 -27.531 -23.719 1 98.88 83 THR B CA 1
ATOM 3529 C C . THR B 1 83 ? -1.079 -28.047 -24.844 1 98.88 83 THR B C 1
ATOM 3531 O O . THR B 1 83 ? -1.745 -29.078 -24.703 1 98.88 83 THR B O 1
ATOM 3534 N N . LEU B 1 84 ? -1.073 -27.359 -25.969 1 98.75 84 LEU B N 1
ATOM 3535 C CA . LEU B 1 84 ? -1.912 -27.766 -27.094 1 98.75 84 LEU B CA 1
ATOM 3536 C C . LEU B 1 84 ? -1.497 -29.125 -27.625 1 98.75 84 LEU B C 1
ATOM 3538 O O . LEU B 1 84 ? -2.35 -29.953 -27.953 1 98.75 84 LEU B O 1
ATOM 3542 N N . ALA B 1 85 ? -0.212 -29.375 -27.703 1 98.75 85 ALA B N 1
ATOM 3543 C CA . ALA B 1 85 ? 0.285 -30.688 -28.125 1 98.75 85 ALA B CA 1
ATOM 3544 C C . ALA B 1 85 ? -0.184 -31.781 -27.188 1 98.75 85 ALA B C 1
ATOM 3546 O O . ALA B 1 85 ? -0.561 -32.875 -27.625 1 98.75 85 ALA B O 1
ATOM 3547 N N . ALA B 1 86 ? -0.146 -31.531 -25.891 1 98.81 86 ALA B N 1
ATOM 3548 C CA . ALA B 1 86 ? -0.568 -32.5 -24.891 1 98.81 86 ALA B CA 1
ATOM 3549 C C . ALA B 1 86 ? -2.059 -32.812 -25 1 98.81 86 ALA B C 1
ATOM 3551 O O . ALA B 1 86 ? -2.467 -33.969 -25 1 98.81 86 ALA B O 1
ATOM 3552 N N . ILE B 1 87 ? -2.846 -31.781 -25.141 1 98.56 87 ILE B N 1
ATOM 3553 C CA . ILE B 1 87 ? -4.297 -31.922 -25.203 1 98.56 87 ILE B CA 1
ATOM 3554 C C . ILE B 1 87 ? -4.672 -32.719 -26.469 1 98.56 87 ILE B C 1
ATOM 3556 O O . ILE B 1 87 ? -5.57 -33.562 -26.422 1 98.56 87 ILE B O 1
ATOM 3560 N N . GLU B 1 88 ? -3.969 -32.438 -27.531 1 97.81 88 GLU B N 1
ATOM 3561 C CA . GLU B 1 88 ? -4.211 -33.156 -28.781 1 97.81 88 GLU B CA 1
ATOM 3562 C C . GLU B 1 88 ? -4.012 -34.656 -28.609 1 97.81 88 GLU B C 1
ATOM 3564 O O . GLU B 1 88 ? -4.684 -35.438 -29.266 1 97.81 88 GLU B O 1
ATOM 3569 N N . LYS B 1 89 ? -3.17 -35.062 -27.734 1 97.81 89 LYS B N 1
ATOM 3570 C CA . LYS B 1 89 ? -2.863 -36.469 -27.484 1 97.81 89 LYS B CA 1
ATOM 3571 C C . LYS B 1 89 ? -3.748 -37.031 -26.375 1 97.81 89 LYS B C 1
ATOM 3573 O O . LYS B 1 89 ? -3.604 -38.188 -25.984 1 97.81 89 LYS B O 1
ATOM 3578 N N . GLY B 1 90 ? -4.641 -36.188 -25.828 1 98.12 90 GLY B N 1
ATOM 3579 C CA . GLY B 1 90 ? -5.559 -36.625 -24.781 1 98.12 90 GLY B CA 1
ATOM 3580 C C . GLY B 1 90 ? -4.914 -36.688 -23.406 1 98.12 90 GLY B C 1
ATOM 3581 O O . GLY B 1 90 ? -5.414 -37.375 -22.516 1 98.12 90 GLY B O 1
ATOM 3582 N N . LEU B 1 91 ? -3.799 -36.062 -23.188 1 98.75 91 LEU B N 1
ATOM 3583 C CA . LEU B 1 91 ? -3.104 -36.062 -21.906 1 98.75 91 LEU B CA 1
ATOM 3584 C C . LEU B 1 91 ? -3.707 -35.031 -20.953 1 98.75 91 LEU B C 1
ATOM 3586 O O . LEU B 1 91 ? -4.027 -33.906 -21.359 1 98.75 91 LEU B O 1
ATOM 3590 N N . HIS B 1 92 ? -3.953 -35.406 -19.656 1 98.81 92 HIS B N 1
ATOM 3591 C CA . HIS B 1 92 ? -4.266 -34.406 -18.625 1 98.81 92 HIS B CA 1
ATOM 3592 C C . HIS B 1 92 ? -3.109 -33.438 -18.438 1 98.81 92 HIS B C 1
ATOM 3594 O O . HIS B 1 92 ? -1.942 -33.812 -18.562 1 98.81 92 HIS B O 1
ATOM 3600 N N . VAL B 1 93 ? -3.465 -32.156 -18.125 1 98.88 93 VAL B N 1
ATOM 3601 C CA . VAL B 1 93 ? -2.402 -31.141 -18.125 1 98.88 93 VAL B CA 1
ATOM 3602 C C . VAL B 1 93 ? -2.5 -30.281 -16.875 1 98.88 93 VAL B C 1
ATOM 3604 O O . VAL B 1 93 ? -3.59 -29.844 -16.5 1 98.88 93 VAL B O 1
ATOM 3607 N N . ILE B 1 94 ? -1.366 -30.062 -16.203 1 98.88 94 ILE B N 1
ATOM 3608 C CA . ILE B 1 94 ? -1.206 -28.953 -15.273 1 98.88 94 ILE B CA 1
ATOM 3609 C C . ILE B 1 94 ? -0.062 -28.047 -15.742 1 98.88 94 ILE B C 1
ATOM 3611 O O . ILE B 1 94 ? 1.03 -28.531 -16.047 1 98.88 94 ILE B O 1
ATOM 3615 N N . CYS B 1 95 ? -0.376 -26.812 -15.898 1 98.81 95 CYS B N 1
ATOM 3616 C CA . CYS B 1 95 ? 0.579 -25.859 -16.438 1 98.81 95 CYS B CA 1
ATOM 3617 C C . CYS B 1 95 ? 0.969 -24.828 -15.375 1 98.81 95 CYS B C 1
ATOM 3619 O O . CYS B 1 95 ? 0.129 -24.391 -14.586 1 98.81 95 CYS B O 1
ATOM 3621 N N . GLU B 1 96 ? 2.18 -24.438 -15.344 1 98.25 96 GLU B N 1
ATOM 3622 C CA . GLU B 1 96 ? 2.646 -23.359 -14.477 1 98.25 96 GLU B CA 1
ATOM 3623 C C . GLU B 1 96 ? 1.978 -22.031 -14.836 1 98.25 96 GLU B C 1
ATOM 3625 O O . GLU B 1 96 ? 1.447 -21.875 -15.938 1 98.25 96 GLU B O 1
ATOM 3630 N N . LYS B 1 97 ? 1.966 -21.172 -13.859 1 98.31 97 LYS B N 1
ATOM 3631 C CA . LYS B 1 97 ? 1.475 -19.812 -14.062 1 98.31 97 LYS B CA 1
ATOM 3632 C C . LYS B 1 97 ? 2.598 -18.875 -14.523 1 98.31 97 LYS B C 1
ATOM 3634 O O . LYS B 1 97 ? 3.773 -19.141 -14.273 1 98.31 97 LYS B O 1
ATOM 3639 N N . PRO B 1 98 ? 2.324 -17.766 -15.195 1 97.94 98 PRO B N 1
ATOM 3640 C CA . PRO B 1 98 ? 1.021 -17.469 -15.789 1 97.94 98 PRO B CA 1
ATOM 3641 C C . PRO B 1 98 ? 0.671 -18.422 -16.938 1 97.94 98 PRO B C 1
ATOM 3643 O O . PRO B 1 98 ? 1.533 -19.156 -17.422 1 97.94 98 PRO B O 1
ATOM 3646 N N . LEU B 1 99 ? -0.552 -18.406 -17.359 1 98.38 99 LEU B N 1
ATOM 3647 C CA . LEU B 1 99 ? -1.003 -19.438 -18.281 1 98.38 99 LEU B CA 1
ATOM 3648 C C . LEU B 1 99 ? -0.288 -19.328 -19.625 1 98.38 99 LEU B C 1
ATOM 3650 O O . LEU B 1 99 ? 0.052 -20.344 -20.234 1 98.38 99 LEU B O 1
ATOM 3654 N N . ALA B 1 100 ? -0.111 -18.094 -20.109 1 97.56 100 ALA B N 1
ATOM 3655 C CA . ALA B 1 100 ? 0.537 -17.844 -21.391 1 97.56 100 ALA B CA 1
ATOM 3656 C C . ALA B 1 100 ? 1.222 -16.469 -21.391 1 97.56 100 ALA B C 1
ATOM 3658 O O . ALA B 1 100 ? 1.312 -15.812 -20.359 1 97.56 100 ALA B O 1
ATOM 3659 N N . LEU B 1 101 ? 1.736 -16.109 -22.531 1 95.94 101 LEU B N 1
ATOM 3660 C CA . LEU B 1 101 ? 2.404 -14.82 -22.672 1 95.94 101 LEU B CA 1
ATOM 3661 C C . LEU B 1 101 ? 1.389 -13.688 -22.75 1 95.94 101 LEU B C 1
ATOM 3663 O O . LEU B 1 101 ? 1.697 -12.547 -22.406 1 95.94 101 LEU B O 1
ATOM 3667 N N . ASN B 1 102 ? 0.271 -14.008 -23.266 1 96.88 102 ASN B N 1
ATOM 3668 C CA . ASN B 1 102 ? -0.792 -13.016 -23.406 1 96.88 102 ASN B CA 1
ATOM 3669 C C . ASN B 1 102 ? -2.17 -13.672 -23.422 1 96.88 102 ASN B C 1
ATOM 3671 O O . ASN B 1 102 ? -2.277 -14.898 -23.422 1 96.88 102 ASN B O 1
ATOM 3675 N N . ALA B 1 103 ? -3.17 -12.82 -23.438 1 98.06 103 ALA B N 1
ATOM 3676 C CA . ALA B 1 103 ? -4.543 -13.305 -23.297 1 98.06 103 ALA B CA 1
ATOM 3677 C C . ALA B 1 103 ? -4.988 -14.07 -24.531 1 98.06 103 ALA B C 1
ATOM 3679 O O . ALA B 1 103 ? -5.785 -15.008 -24.438 1 98.06 103 ALA B O 1
ATOM 3680 N N . VAL B 1 104 ? -4.504 -13.727 -25.688 1 98.31 104 VAL B N 1
ATOM 3681 C CA . VAL B 1 104 ? -4.871 -14.414 -26.906 1 98.31 104 VAL B CA 1
ATOM 3682 C C . VAL B 1 104 ? -4.43 -15.875 -26.844 1 98.31 104 VAL B C 1
ATOM 3684 O O . VAL B 1 104 ? -5.219 -16.781 -27.125 1 98.31 104 VAL B O 1
ATOM 3687 N N . GLU B 1 105 ? -3.225 -16.094 -26.453 1 98.56 105 GLU B N 1
ATOM 3688 C CA . GLU B 1 105 ? -2.705 -17.453 -26.297 1 98.56 105 GLU B CA 1
ATOM 3689 C C . GLU B 1 105 ? -3.447 -18.203 -25.188 1 98.56 105 GLU B C 1
ATOM 3691 O O . GLU B 1 105 ? -3.781 -19.391 -25.344 1 98.56 105 GLU B O 1
ATOM 3696 N N . ALA B 1 106 ? -3.646 -17.531 -24.094 1 98.75 106 ALA B N 1
ATOM 3697 C CA . ALA B 1 106 ? -4.359 -18.156 -22.984 1 98.75 106 ALA B CA 1
ATOM 3698 C C . ALA B 1 106 ? -5.754 -18.594 -23.406 1 98.75 106 ALA B C 1
ATOM 3700 O O . ALA B 1 106 ? -6.234 -19.656 -22.984 1 98.75 106 ALA B O 1
ATOM 3701 N N . GLU B 1 107 ? -6.387 -17.766 -24.156 1 98.75 107 GLU B N 1
ATOM 3702 C CA . GLU B 1 107 ? -7.727 -18.094 -24.641 1 98.75 107 GLU B CA 1
ATOM 3703 C C . GLU B 1 107 ? -7.703 -19.344 -25.516 1 98.75 107 GLU B C 1
ATOM 3705 O O . GLU B 1 107 ? -8.602 -20.188 -25.422 1 98.75 107 GLU B O 1
ATOM 3710 N N . GLU B 1 108 ? -6.742 -19.453 -26.375 1 98.75 108 GLU B N 1
ATOM 3711 C CA . GLU B 1 108 ? -6.586 -20.641 -27.203 1 98.75 108 GLU B CA 1
ATOM 3712 C C . GLU B 1 108 ? -6.41 -21.891 -26.359 1 98.75 108 GLU B C 1
ATOM 3714 O O . GLU B 1 108 ? -7.016 -22.922 -26.625 1 98.75 108 GLU B O 1
ATOM 3719 N N . MET B 1 109 ? -5.605 -21.781 -25.359 1 98.81 109 MET B N 1
ATOM 3720 C CA . MET B 1 109 ? -5.355 -22.891 -24.453 1 98.81 109 MET B CA 1
ATOM 3721 C C . MET B 1 109 ? -6.633 -23.297 -23.719 1 98.81 109 MET B C 1
ATOM 3723 O O . MET B 1 109 ? -6.953 -24.484 -23.625 1 98.81 109 MET B O 1
ATOM 3727 N N . GLU B 1 110 ? -7.309 -22.297 -23.172 1 98.75 110 GLU B N 1
ATOM 3728 C CA . GLU B 1 110 ? -8.539 -22.547 -22.422 1 98.75 110 GLU B CA 1
ATOM 3729 C C . GLU B 1 110 ? -9.609 -23.172 -23.312 1 98.75 110 GLU B C 1
ATOM 3731 O O . GLU B 1 110 ? -10.281 -24.125 -22.891 1 98.75 110 GLU B O 1
ATOM 3736 N N . LYS B 1 111 ? -9.781 -22.688 -24.516 1 98.62 111 LYS B N 1
ATOM 3737 C CA . LYS B 1 111 ? -10.758 -23.234 -25.453 1 98.62 111 LYS B CA 1
ATOM 3738 C C . LYS B 1 111 ? -10.453 -24.688 -25.781 1 98.62 111 LYS B C 1
ATOM 3740 O O . LYS B 1 111 ? -11.352 -25.531 -25.812 1 98.62 111 LYS B O 1
ATOM 3745 N N . ALA B 1 112 ? -9.203 -24.984 -26.047 1 98.69 112 ALA B N 1
ATOM 3746 C CA . ALA B 1 112 ? -8.797 -26.344 -26.359 1 98.69 112 ALA B CA 1
ATOM 3747 C C . ALA B 1 112 ? -9.07 -27.281 -25.188 1 98.69 112 ALA B C 1
ATOM 3749 O O . ALA B 1 112 ? -9.539 -28.406 -25.391 1 98.69 112 ALA B O 1
ATOM 3750 N N . ALA B 1 113 ? -8.758 -26.828 -24 1 98.38 113 ALA B N 1
ATOM 3751 C CA . ALA B 1 113 ? -8.977 -27.641 -22.797 1 98.38 113 ALA B CA 1
ATOM 3752 C C . ALA B 1 113 ? -10.461 -27.906 -22.578 1 98.38 113 ALA B C 1
ATOM 3754 O O . ALA B 1 113 ? -10.859 -29.031 -22.266 1 98.38 113 ALA B O 1
ATOM 3755 N N . ARG B 1 114 ? -11.219 -26.875 -22.75 1 97.19 114 ARG B N 1
ATOM 3756 C CA . ARG B 1 114 ? -12.656 -27 -22.531 1 97.19 114 ARG B CA 1
ATOM 3757 C C . ARG B 1 114 ? -13.289 -27.938 -23.547 1 97.19 114 ARG B C 1
ATOM 3759 O O . ARG B 1 114 ? -14.266 -28.625 -23.25 1 97.19 114 ARG B O 1
ATOM 3766 N N . ALA B 1 115 ? -12.773 -28 -24.703 1 97.62 115 ALA B N 1
ATOM 3767 C CA . ALA B 1 115 ? -13.312 -28.828 -25.781 1 97.62 115 ALA B CA 1
ATOM 3768 C C . ALA B 1 115 ? -12.859 -30.281 -25.641 1 97.62 115 ALA B C 1
ATOM 3770 O O . ALA B 1 115 ? -13.336 -31.156 -26.359 1 97.62 115 ALA B O 1
ATOM 3771 N N . SER B 1 116 ? -12.016 -30.531 -24.719 1 97.31 116 SER B N 1
ATOM 3772 C CA . SER B 1 116 ? -11.484 -31.875 -24.5 1 97.31 116 SER B CA 1
ATOM 3773 C C . SER B 1 116 ? -12.031 -32.469 -23.219 1 97.31 116 SER B C 1
ATOM 3775 O O . SER B 1 116 ? -12.781 -31.828 -22.484 1 97.31 116 SER B O 1
ATOM 3777 N N . SER B 1 117 ? -11.719 -33.719 -22.969 1 95.94 117 SER B N 1
ATOM 3778 C CA . SER B 1 117 ? -12.133 -34.406 -21.75 1 95.94 117 SER B CA 1
ATOM 3779 C C . SER B 1 117 ? -11 -34.469 -20.734 1 95.94 117 SER B C 1
ATOM 3781 O O . SER B 1 117 ? -11.125 -35.125 -19.703 1 95.94 117 SER B O 1
ATOM 3783 N N . VAL B 1 118 ? -9.969 -33.75 -20.984 1 97.81 118 VAL B N 1
ATOM 3784 C CA . VAL B 1 118 ? -8.805 -33.844 -20.125 1 97.81 118 VAL B CA 1
ATOM 3785 C C . VAL B 1 118 ? -9.008 -33 -18.875 1 97.81 118 VAL B C 1
ATOM 3787 O O . VAL B 1 118 ? -9.672 -31.953 -18.938 1 97.81 118 VAL B O 1
ATOM 3790 N N . VAL B 1 119 ? -8.438 -33.406 -17.75 1 98.5 119 VAL B N 1
ATOM 3791 C CA . VAL B 1 119 ? -8.352 -32.562 -16.547 1 98.5 119 VAL B CA 1
ATOM 3792 C C . VAL B 1 119 ? -7.23 -31.547 -16.703 1 98.5 119 VAL B C 1
ATOM 3794 O O . VAL B 1 119 ? -6.07 -31.922 -16.906 1 98.5 119 VAL B O 1
ATOM 3797 N N . HIS B 1 120 ? -7.605 -30.25 -16.75 1 98.62 120 HIS B N 1
ATOM 3798 C CA . HIS B 1 120 ? -6.625 -29.188 -16.906 1 98.62 120 HIS B CA 1
ATOM 3799 C C . HIS B 1 120 ? -6.586 -28.297 -15.656 1 98.62 120 HIS B C 1
ATOM 3801 O O . HIS B 1 120 ? -7.621 -28.047 -15.031 1 98.62 120 HIS B O 1
ATOM 3807 N N . ALA B 1 121 ? -5.371 -27.875 -15.289 1 98.62 121 ALA B N 1
ATOM 3808 C CA . ALA B 1 121 ? -5.184 -27.078 -14.086 1 98.62 121 ALA B CA 1
ATOM 3809 C C . ALA B 1 121 ? -4.023 -26.094 -14.258 1 98.62 121 ALA B C 1
ATOM 3811 O O . ALA B 1 121 ? -3.186 -26.266 -15.141 1 98.62 121 ALA B O 1
ATOM 3812 N N . ILE B 1 122 ? -4.062 -25.062 -13.5 1 98.75 122 ILE B N 1
ATOM 3813 C CA . ILE B 1 122 ? -2.973 -24.094 -13.422 1 98.75 122 ILE B CA 1
ATOM 3814 C C . ILE B 1 122 ? -2.467 -24 -11.984 1 98.75 122 ILE B C 1
ATOM 3816 O O . ILE B 1 122 ? -3.246 -24.125 -11.031 1 98.75 122 ILE B O 1
ATOM 3820 N N . ASN B 1 123 ? -1.218 -23.719 -11.781 1 98.25 123 ASN B N 1
ATOM 3821 C CA . ASN B 1 123 ? -0.565 -23.797 -10.477 1 98.25 123 ASN B CA 1
ATOM 3822 C C . ASN B 1 123 ? -0.685 -22.469 -9.719 1 98.25 123 ASN B C 1
ATOM 3824 O O . ASN B 1 123 ? 0.324 -21.859 -9.359 1 98.25 123 ASN B O 1
ATOM 3828 N N . PHE B 1 124 ? -1.867 -22.062 -9.352 1 98.31 124 PHE B N 1
ATOM 3829 C CA . PHE B 1 124 ? -2.119 -20.969 -8.414 1 98.31 124 PHE B CA 1
ATOM 3830 C C . PHE B 1 124 ? -2.074 -21.469 -6.98 1 98.31 124 PHE B C 1
ATOM 3832 O O . PHE B 1 124 ? -3.109 -21.578 -6.32 1 98.31 124 PHE B O 1
ATOM 3839 N N . THR B 1 125 ? -0.888 -21.578 -6.488 1 96.94 125 THR B N 1
ATOM 3840 C CA . THR B 1 125 ? -0.593 -22.359 -5.297 1 96.94 125 THR B CA 1
ATOM 3841 C C . THR B 1 125 ? -1.083 -21.641 -4.043 1 96.94 125 THR B C 1
ATOM 3843 O O . THR B 1 125 ? -1.494 -22.281 -3.074 1 96.94 125 THR B O 1
ATOM 3846 N N . TYR B 1 126 ? -1.182 -20.359 -4.059 1 98.12 126 TYR B N 1
ATOM 3847 C CA . TYR B 1 126 ? -1.396 -19.609 -2.828 1 98.12 126 TYR B CA 1
ATOM 3848 C C . TYR B 1 126 ? -2.855 -19.688 -2.393 1 98.12 126 TYR B C 1
ATOM 3850 O O . TYR B 1 126 ? -3.193 -19.297 -1.272 1 98.12 126 TYR B O 1
ATOM 3858 N N . ARG B 1 127 ? -3.73 -20.203 -3.262 1 98 127 ARG B N 1
ATOM 3859 C CA . ARG B 1 127 ? -5.105 -20.453 -2.836 1 98 127 ARG B CA 1
ATOM 3860 C C . ARG B 1 127 ? -5.141 -21.375 -1.613 1 98 127 ARG B C 1
ATOM 3862 O O . ARG B 1 127 ? -6.055 -21.266 -0.79 1 98 127 ARG B O 1
ATOM 3869 N N . GLU B 1 128 ? -4.078 -22.188 -1.474 1 97.56 128 GLU B N 1
ATOM 3870 C CA . GLU B 1 128 ? -4.082 -23.188 -0.405 1 97.56 128 GLU B CA 1
ATOM 3871 C C . GLU B 1 128 ? -3.312 -22.688 0.815 1 97.56 128 GLU B C 1
ATOM 3873 O O . GLU B 1 128 ? -3.215 -23.391 1.823 1 97.56 128 GLU B O 1
ATOM 3878 N N . HIS B 1 129 ? -2.668 -21.531 0.718 1 98.38 129 HIS B N 1
ATOM 3879 C CA . HIS B 1 129 ? -2.035 -20.984 1.913 1 98.38 129 HIS B CA 1
ATOM 3880 C C . HIS B 1 129 ? -3.021 -20.922 3.076 1 98.38 129 HIS B C 1
ATOM 3882 O O . HIS B 1 129 ? -4.133 -20.406 2.922 1 98.38 129 HIS B O 1
ATOM 3888 N N . PRO B 1 130 ? -2.6 -21.359 4.293 1 98.19 130 PRO B N 1
ATOM 3889 C CA . PRO B 1 130 ? -3.533 -21.391 5.422 1 98.19 130 PRO B CA 1
ATOM 3890 C C . PRO B 1 130 ? -4.152 -20.016 5.707 1 98.19 130 PRO B C 1
ATOM 3892 O O . PRO B 1 130 ? -5.344 -19.938 6.023 1 98.19 130 PRO B O 1
ATOM 3895 N N . GLY B 1 131 ? -3.379 -18.984 5.609 1 98.5 131 GLY B N 1
ATOM 3896 C CA . GLY B 1 131 ? -3.895 -17.641 5.797 1 98.5 131 GLY B CA 1
ATOM 3897 C C . GLY B 1 131 ? -4.934 -17.25 4.766 1 98.5 131 GLY B C 1
ATOM 3898 O O . GLY B 1 131 ? -5.941 -16.625 5.098 1 98.5 131 GLY B O 1
ATOM 3899 N N . ILE B 1 132 ? -4.727 -17.594 3.486 1 98.56 132 ILE B N 1
ATOM 3900 C CA . ILE B 1 132 ? -5.648 -17.266 2.404 1 98.56 132 ILE B CA 1
ATOM 3901 C C . ILE B 1 132 ? -6.941 -18.062 2.578 1 98.56 132 ILE B C 1
ATOM 3903 O O . ILE B 1 132 ? -8.039 -17.531 2.395 1 98.56 132 ILE B O 1
ATOM 3907 N N . GLN B 1 133 ? -6.828 -19.344 2.941 1 97.75 133 GLN B N 1
ATOM 3908 C CA . GLN B 1 133 ? -8.008 -20.156 3.201 1 97.75 133 GLN B CA 1
ATOM 3909 C C . GLN B 1 133 ? -8.836 -19.578 4.348 1 97.75 133 GLN B C 1
ATOM 3911 O O . GLN B 1 133 ? -10.062 -19.531 4.262 1 97.75 133 GLN B O 1
ATOM 3916 N N . LYS B 1 134 ? -8.172 -19.188 5.398 1 98.19 134 LYS B N 1
ATOM 3917 C CA . LYS B 1 134 ? -8.891 -18.594 6.523 1 98.19 134 LYS B CA 1
ATOM 3918 C C . LYS B 1 134 ? -9.547 -17.281 6.129 1 98.19 134 LYS B C 1
ATOM 3920 O O . LYS B 1 134 ? -10.672 -16.984 6.539 1 98.19 134 LYS B O 1
ATOM 3925 N N . LEU B 1 135 ? -8.852 -16.469 5.336 1 97.81 135 LEU B N 1
ATOM 3926 C CA . LEU B 1 135 ? -9.422 -15.219 4.824 1 97.81 135 LEU B CA 1
ATOM 3927 C C . LEU B 1 135 ? -10.711 -15.484 4.062 1 97.81 135 LEU B C 1
ATOM 3929 O O . LEU B 1 135 ? -11.703 -14.781 4.246 1 97.81 135 LEU B O 1
ATOM 3933 N N . LEU B 1 136 ? -10.664 -16.438 3.201 1 97.31 136 LEU B N 1
ATOM 3934 C CA . LEU B 1 136 ? -11.844 -16.812 2.43 1 97.31 136 LEU B CA 1
ATOM 3935 C C . LEU B 1 136 ? -13.016 -17.125 3.352 1 97.31 136 LEU B C 1
ATOM 3937 O O . LEU B 1 136 ? -14.133 -16.672 3.119 1 97.31 136 LEU B O 1
ATOM 3941 N N . GLU B 1 137 ? -12.719 -17.891 4.398 1 97.62 137 GLU B N 1
ATOM 3942 C CA . GLU B 1 137 ? -13.742 -18.266 5.375 1 97.62 137 GLU B CA 1
ATOM 3943 C C . GLU B 1 137 ? -14.305 -17.031 6.078 1 97.62 137 GLU B C 1
ATOM 3945 O O . GLU B 1 137 ? -15.523 -16.891 6.211 1 97.62 137 GLU B O 1
ATOM 3950 N N . LEU B 1 138 ? -13.453 -16.156 6.539 1 97.5 138 LEU B N 1
ATOM 3951 C CA . LEU B 1 138 ? -13.859 -14.961 7.285 1 97.5 138 LEU B CA 1
ATOM 3952 C C . LEU B 1 138 ? -14.727 -14.047 6.43 1 97.5 138 LEU B C 1
ATOM 3954 O O . LEU B 1 138 ? -15.688 -13.461 6.922 1 97.5 138 LEU B O 1
ATOM 3958 N N . ILE B 1 139 ? -14.375 -13.914 5.16 1 96.75 139 ILE B N 1
ATOM 3959 C CA . ILE B 1 139 ? -15.109 -13.062 4.234 1 96.75 139 ILE B CA 1
ATOM 3960 C C . ILE B 1 139 ? -16.484 -13.672 3.957 1 96.75 139 ILE B C 1
ATOM 3962 O O . ILE B 1 139 ? -17.5 -12.969 3.98 1 96.75 139 ILE B O 1
ATOM 3966 N N . LYS B 1 140 ? -16.531 -14.938 3.736 1 96.25 140 LYS B N 1
ATOM 3967 C CA . LYS B 1 140 ? -17.781 -15.633 3.486 1 96.25 140 LYS B CA 1
ATOM 3968 C C . LYS B 1 140 ? -18.734 -15.516 4.676 1 96.25 140 LYS B C 1
ATOM 3970 O O . LYS B 1 140 ? -19.938 -15.391 4.504 1 96.25 140 LYS B O 1
ATOM 3975 N N . ASP B 1 141 ? -18.156 -15.531 5.859 1 97.06 141 ASP B N 1
ATOM 3976 C CA . ASP B 1 141 ? -18.938 -15.445 7.09 1 97.06 141 ASP B CA 1
ATOM 3977 C C . ASP B 1 141 ? -19.391 -14.016 7.352 1 97.06 141 ASP B C 1
ATOM 3979 O O . ASP B 1 141 ? -20.172 -13.766 8.273 1 97.06 141 ASP B O 1
ATOM 3983 N N . GLY B 1 142 ? -18.906 -13.086 6.609 1 96.44 142 GLY B N 1
ATOM 3984 C CA . GLY B 1 142 ? -19.312 -11.695 6.738 1 96.44 142 GLY B CA 1
ATOM 3985 C C . GLY B 1 142 ? -18.703 -11 7.938 1 96.44 142 GLY B C 1
ATOM 3986 O O . GLY B 1 142 ? -19.297 -10.062 8.484 1 96.44 142 GLY B O 1
ATOM 3987 N N . LEU B 1 143 ? -17.562 -11.422 8.359 1 96.12 143 LEU B N 1
ATOM 3988 C CA . LEU B 1 143 ? -16.953 -10.93 9.594 1 96.12 143 LEU B CA 1
ATOM 3989 C C . LEU B 1 143 ? -16.797 -9.414 9.547 1 96.12 143 LEU B C 1
ATOM 3991 O O . LEU B 1 143 ? -17.094 -8.719 10.523 1 96.12 143 LEU B O 1
ATOM 3995 N N . ILE B 1 144 ? -16.344 -8.891 8.352 1 96.75 144 ILE B N 1
ATOM 3996 C CA . ILE B 1 144 ? -16.031 -7.469 8.328 1 96.75 144 ILE B CA 1
ATOM 3997 C C . ILE B 1 144 ? -17.047 -6.734 7.457 1 96.75 144 ILE B C 1
ATOM 3999 O O . ILE B 1 144 ? -16.797 -5.613 7.008 1 96.75 144 ILE B O 1
ATOM 4003 N N . GLY B 1 145 ? -18.172 -7.336 7.188 1 95.56 145 GLY B N 1
ATOM 4004 C CA . GLY B 1 145 ? -19.219 -6.695 6.402 1 95.56 145 GLY B CA 1
ATOM 4005 C C . GLY B 1 145 ? -18.859 -6.574 4.934 1 95.56 145 GLY B C 1
ATOM 4006 O O . GLY B 1 145 ? -18.219 -7.457 4.367 1 95.56 145 GLY B O 1
ATOM 4007 N N . ASN B 1 146 ? -19.422 -5.516 4.285 1 94.69 146 ASN B N 1
ATOM 4008 C CA . ASN B 1 146 ? -19.141 -5.277 2.873 1 94.69 146 ASN B CA 1
ATOM 4009 C C . ASN B 1 146 ? -17.734 -4.703 2.67 1 94.69 146 ASN B C 1
ATOM 4011 O O . ASN B 1 146 ? -17.438 -3.604 3.137 1 94.69 146 ASN B O 1
ATOM 4015 N N . ILE B 1 147 ? -16.938 -5.438 1.991 1 96.81 147 ILE B N 1
ATOM 4016 C CA . ILE B 1 147 ? -15.594 -4.965 1.702 1 96.81 147 ILE B CA 1
ATOM 4017 C C . ILE B 1 147 ? -15.648 -3.854 0.658 1 96.81 147 ILE B C 1
ATOM 4019 O O . ILE B 1 147 ? -16.203 -4.039 -0.428 1 96.81 147 ILE B O 1
ATOM 4023 N N . HIS B 1 148 ? -15.07 -2.672 0.979 1 95.44 148 HIS B N 1
ATOM 4024 C CA . HIS B 1 148 ? -15.125 -1.57 0.024 1 95.44 148 HIS B CA 1
ATOM 4025 C C . HIS B 1 148 ? -13.727 -1.215 -0.48 1 95.44 148 HIS B C 1
ATOM 4027 O O . HIS B 1 148 ? -13.586 -0.555 -1.513 1 95.44 148 HIS B O 1
ATOM 4033 N N . GLU B 1 149 ? -12.672 -1.613 0.268 1 96.44 149 GLU B N 1
ATOM 4034 C CA . GLU B 1 149 ? -11.305 -1.342 -0.16 1 96.44 149 GLU B CA 1
ATOM 4035 C C . GLU B 1 149 ? -10.367 -2.482 0.228 1 96.44 149 GLU B C 1
ATOM 4037 O O . GLU B 1 149 ? -10.539 -3.1 1.282 1 96.44 149 GLU B O 1
ATOM 4042 N N . ALA B 1 150 ? -9.391 -2.695 -0.624 1 97.31 150 ALA B N 1
ATOM 4043 C CA . ALA B 1 150 ? -8.43 -3.766 -0.374 1 97.31 150 ALA B CA 1
ATOM 4044 C C . ALA B 1 150 ? -7.047 -3.398 -0.909 1 97.31 150 ALA B C 1
ATOM 4046 O O . ALA B 1 150 ? -6.93 -2.615 -1.854 1 97.31 150 ALA B O 1
ATOM 4047 N N . PHE B 1 151 ? -6.012 -3.914 -0.293 1 97.5 151 PHE B N 1
ATOM 4048 C CA . PHE B 1 151 ? -4.625 -3.771 -0.717 1 97.5 151 PHE B CA 1
ATOM 4049 C C . PHE B 1 151 ? -3.955 -5.133 -0.844 1 97.5 151 PHE B C 1
ATOM 4051 O O . PHE B 1 151 ? -4.09 -5.98 0.04 1 97.5 151 PHE B O 1
ATOM 4058 N N . PHE B 1 152 ? -3.291 -5.328 -1.971 1 98.5 152 PHE B N 1
ATOM 4059 C CA . PHE B 1 152 ? -2.584 -6.574 -2.244 1 98.5 152 PHE B CA 1
ATOM 4060 C C . PHE B 1 152 ? -1.14 -6.301 -2.643 1 98.5 152 PHE B C 1
ATOM 4062 O O . PHE B 1 152 ? -0.883 -5.617 -3.637 1 98.5 152 PHE B O 1
ATOM 4069 N N . GLU B 1 153 ? -0.201 -6.887 -1.87 1 98.56 153 GLU B N 1
ATOM 4070 C CA . GLU B 1 153 ? 1.226 -6.723 -2.133 1 98.56 153 GLU B CA 1
ATOM 4071 C C . GLU B 1 153 ? 1.935 -8.07 -2.182 1 98.56 153 GLU B C 1
ATOM 4073 O O . GLU B 1 153 ? 1.669 -8.953 -1.354 1 98.56 153 GLU B O 1
ATOM 4078 N N . TYR B 1 154 ? 2.707 -8.328 -3.168 1 98.81 154 TYR B N 1
ATOM 4079 C CA . TYR B 1 154 ? 3.672 -9.414 -3.252 1 98.81 154 TYR B CA 1
ATOM 4080 C C . TYR B 1 154 ? 5.016 -8.914 -3.773 1 98.81 154 TYR B C 1
ATOM 4082 O O . TYR B 1 154 ? 5.141 -8.57 -4.953 1 98.81 154 TYR B O 1
ATOM 4090 N N . THR B 1 155 ? 6.062 -8.938 -2.902 1 98.31 155 THR B N 1
ATOM 4091 C CA . THR B 1 155 ? 7.344 -8.336 -3.258 1 98.31 155 THR B CA 1
ATOM 4092 C C . THR B 1 155 ? 8.5 -9.258 -2.865 1 98.31 155 THR B C 1
ATOM 4094 O O . THR B 1 155 ? 8.359 -10.086 -1.961 1 98.31 155 THR B O 1
ATOM 4097 N N . GLY B 1 156 ? 9.562 -9.164 -3.539 1 97.12 156 GLY B N 1
ATOM 4098 C CA . GLY B 1 156 ? 10.852 -9.781 -3.295 1 97.12 156 GLY B CA 1
ATOM 4099 C C . GLY B 1 156 ? 12.023 -8.906 -3.686 1 97.12 156 GLY B C 1
ATOM 4100 O O . GLY B 1 156 ? 11.836 -7.734 -4.027 1 97.12 156 GLY B O 1
ATOM 4101 N N . ASP B 1 157 ? 13.219 -9.477 -3.568 1 96 157 ASP B N 1
ATOM 4102 C CA . ASP B 1 157 ? 14.391 -8.648 -3.846 1 96 157 ASP B CA 1
ATOM 4103 C C . ASP B 1 157 ? 15.383 -9.375 -4.742 1 96 157 ASP B C 1
ATOM 4105 O O . ASP B 1 157 ? 16.562 -9.031 -4.781 1 96 157 ASP B O 1
ATOM 4109 N N . TYR B 1 158 ? 14.961 -10.336 -5.477 1 92.06 158 TYR B N 1
ATOM 4110 C CA . TYR B 1 158 ? 15.859 -11.156 -6.285 1 92.06 158 TYR B CA 1
ATOM 4111 C C . TYR B 1 158 ? 16.109 -10.508 -7.645 1 92.06 158 TYR B C 1
ATOM 4113 O O . TYR B 1 158 ? 16.797 -11.086 -8.492 1 92.06 158 TYR B O 1
ATOM 4121 N N . GLY B 1 159 ? 15.555 -9.32 -7.859 1 92.56 159 GLY B N 1
ATOM 4122 C CA . GLY B 1 159 ? 15.844 -8.547 -9.055 1 92.56 159 GLY B CA 1
ATOM 4123 C C . GLY B 1 159 ? 16.797 -7.387 -8.805 1 92.56 159 GLY B C 1
ATOM 4124 O O . GLY B 1 159 ? 17.078 -6.602 -9.703 1 92.56 159 GLY B O 1
ATOM 4125 N N . LEU B 1 160 ? 17.312 -7.289 -7.609 1 90.19 160 LEU B N 1
ATOM 4126 C CA . LEU B 1 160 ? 18.125 -6.145 -7.227 1 90.19 160 LEU B CA 1
ATOM 4127 C C . LEU B 1 160 ? 19.438 -6.141 -7.992 1 90.19 160 LEU B C 1
ATOM 4129 O O . LEU B 1 160 ? 20.016 -5.078 -8.258 1 90.19 160 LEU B O 1
ATOM 4133 N N . ASN B 1 161 ? 19.906 -7.344 -8.32 1 86.44 161 ASN B N 1
ATOM 4134 C CA . ASN B 1 161 ? 21.188 -7.422 -9.016 1 86.44 161 ASN B CA 1
ATOM 4135 C C . ASN B 1 161 ? 21 -7.586 -10.523 1 86.44 161 ASN B C 1
ATOM 4137 O O . ASN B 1 161 ? 21.938 -7.949 -11.234 1 86.44 161 ASN B O 1
ATOM 4141 N N . GLY B 1 162 ? 19.781 -7.348 -10.953 1 85.88 162 GLY B N 1
ATOM 4142 C CA . GLY B 1 162 ? 19.469 -7.48 -12.367 1 85.88 162 GLY B CA 1
ATOM 4143 C C . GLY B 1 162 ? 18.234 -8.32 -12.625 1 85.88 162 GLY B C 1
ATOM 4144 O O . GLY B 1 162 ? 17.672 -8.914 -11.703 1 85.88 162 GLY B O 1
ATOM 4145 N N . PRO B 1 163 ? 17.906 -8.344 -13.914 1 82.75 163 PRO B N 1
ATOM 4146 C CA . PRO B 1 163 ? 16.688 -9.102 -14.258 1 82.75 163 PRO B CA 1
ATOM 4147 C C . PRO B 1 163 ? 16.797 -10.578 -13.906 1 82.75 163 PRO B C 1
ATOM 4149 O O . PRO B 1 163 ? 17.844 -11.195 -14.125 1 82.75 163 PRO B O 1
ATOM 4152 N N . PRO B 1 164 ? 15.719 -11.109 -13.336 1 89.81 164 PRO B N 1
ATOM 4153 C CA . PRO B 1 164 ? 15.742 -12.5 -12.891 1 89.81 164 PRO B CA 1
ATOM 4154 C C . PRO B 1 164 ? 15.641 -13.492 -14.047 1 89.81 164 PRO B C 1
ATOM 4156 O O . PRO B 1 164 ? 14.594 -14.102 -14.25 1 89.81 164 PRO B O 1
ATOM 4159 N N . GLY B 1 165 ? 16.703 -13.789 -14.781 1 90.38 165 GLY B N 1
ATOM 4160 C CA . GLY B 1 165 ? 16.766 -14.797 -15.828 1 90.38 165 GLY B CA 1
ATOM 4161 C C . GLY B 1 165 ? 15.766 -14.555 -16.938 1 90.38 165 GLY B C 1
ATOM 4162 O O . GLY B 1 165 ? 15.633 -13.43 -17.438 1 90.38 165 GLY B O 1
ATOM 4163 N N . TRP B 1 166 ? 15.148 -15.719 -17.406 1 90.5 166 TRP B N 1
ATOM 4164 C CA . TRP B 1 166 ? 14.242 -15.641 -18.547 1 90.5 166 TRP B CA 1
ATOM 4165 C C . TRP B 1 166 ? 13.031 -14.766 -18.219 1 90.5 166 TRP B C 1
ATOM 4167 O O . TRP B 1 166 ? 12.43 -14.172 -19.109 1 90.5 166 TRP B O 1
ATOM 4177 N N . ARG B 1 167 ? 12.672 -14.625 -16.984 1 93.25 167 ARG B N 1
ATOM 4178 C CA . ARG B 1 167 ? 11.523 -13.828 -16.562 1 93.25 167 ARG B CA 1
ATOM 4179 C C . ARG B 1 167 ? 11.75 -12.344 -16.844 1 93.25 167 ARG B C 1
ATOM 4181 O O . ARG B 1 167 ? 10.797 -11.594 -17.047 1 93.25 167 ARG B O 1
ATOM 4188 N N . GLY B 1 168 ? 13.023 -11.961 -16.812 1 93.81 168 GLY B N 1
ATOM 4189 C CA . GLY B 1 168 ? 13.375 -10.562 -16.969 1 93.81 168 GLY B CA 1
ATOM 4190 C C . GLY B 1 168 ? 13.516 -10.156 -18.438 1 93.81 168 GLY B C 1
ATOM 4191 O O . GLY B 1 168 ? 13.82 -9 -18.734 1 93.81 168 GLY B O 1
ATOM 4192 N N . THR B 1 169 ? 13.266 -11.125 -19.297 1 92.38 169 THR B N 1
ATOM 4193 C CA . THR B 1 169 ? 13.383 -10.891 -20.734 1 92.38 169 THR B CA 1
ATOM 4194 C C . THR B 1 169 ? 12 -10.883 -21.391 1 92.38 169 THR B C 1
ATOM 4196 O O . THR B 1 169 ? 11.219 -11.82 -21.203 1 92.38 169 THR B O 1
ATOM 4199 N N . ILE B 1 170 ? 11.758 -9.867 -22.25 1 92.69 170 ILE B N 1
ATOM 4200 C CA . ILE B 1 170 ? 10.43 -9.664 -22.828 1 92.69 170 ILE B CA 1
ATOM 4201 C C . ILE B 1 170 ? 10.07 -10.844 -23.719 1 92.69 170 ILE B C 1
ATOM 4203 O O . ILE B 1 170 ? 8.953 -11.352 -23.672 1 92.69 170 ILE B O 1
ATOM 4207 N N . SER B 1 171 ? 10.984 -11.375 -24.438 1 90.31 171 SER B N 1
ATOM 4208 C CA . SER B 1 171 ? 10.734 -12.414 -25.438 1 90.31 171 SER B CA 1
ATOM 4209 C C . SER B 1 171 ? 10.328 -13.727 -24.766 1 90.31 171 SER B C 1
ATOM 4211 O O . SER B 1 171 ? 9.586 -14.516 -25.344 1 90.31 171 SER B O 1
ATOM 4213 N N . THR B 1 172 ? 10.742 -13.953 -23.547 1 92.12 172 THR B N 1
ATOM 4214 C CA . THR B 1 172 ? 10.492 -15.234 -22.875 1 92.12 172 THR B CA 1
ATOM 4215 C C . THR B 1 172 ? 9.477 -15.07 -21.75 1 92.12 172 THR B C 1
ATOM 4217 O O . THR B 1 172 ? 8.578 -15.898 -21.594 1 92.12 172 THR B O 1
ATOM 4220 N N . GLY B 1 173 ? 9.555 -14.008 -21.031 1 92.69 173 GLY B N 1
ATOM 4221 C CA . GLY B 1 173 ? 8.703 -13.836 -19.859 1 92.69 173 GLY B CA 1
ATOM 4222 C C . GLY B 1 173 ? 7.559 -12.859 -20.094 1 92.69 173 GLY B C 1
ATOM 4223 O O . GLY B 1 173 ? 6.578 -12.867 -19.344 1 92.69 173 GLY B O 1
ATOM 4224 N N . GLY B 1 174 ? 7.703 -12.008 -21.094 1 91.12 174 GLY B N 1
ATOM 4225 C CA . GLY B 1 174 ? 6.742 -10.945 -21.328 1 91.12 174 GLY B CA 1
ATOM 4226 C C . GLY B 1 174 ? 7.129 -9.633 -20.672 1 91.12 174 GLY B C 1
ATOM 4227 O O . GLY B 1 174 ? 7.848 -9.625 -19.672 1 91.12 174 GLY B O 1
ATOM 4228 N N . ILE B 1 175 ? 6.594 -8.586 -21.156 1 90.31 175 ILE B N 1
ATOM 4229 C CA . ILE B 1 175 ? 6.973 -7.246 -20.719 1 90.31 175 ILE B CA 1
ATOM 4230 C C . ILE B 1 175 ? 6.504 -7.02 -19.281 1 90.31 175 ILE B C 1
ATOM 4232 O O . ILE B 1 175 ? 7.055 -6.18 -18.578 1 90.31 175 ILE B O 1
ATOM 4236 N N . GLY B 1 176 ? 5.523 -7.754 -18.844 1 94.75 176 GLY B N 1
ATOM 4237 C CA . GLY B 1 176 ? 5 -7.578 -17.5 1 94.75 176 GLY B CA 1
ATOM 4238 C C . GLY B 1 176 ? 5.996 -7.957 -16.422 1 94.75 176 GLY B C 1
ATOM 4239 O O . GLY B 1 176 ? 5.867 -7.523 -15.266 1 94.75 176 GLY B O 1
ATOM 4240 N N . GLY B 1 177 ? 6.992 -8.852 -16.766 1 96.75 177 GLY B N 1
ATOM 4241 C CA . GLY B 1 177 ? 8.031 -9.203 -15.82 1 96.75 177 GLY B CA 1
ATOM 4242 C C . GLY B 1 177 ? 7.484 -9.68 -14.484 1 96.75 177 GLY B C 1
ATOM 4243 O O . GLY B 1 177 ? 6.785 -10.688 -14.414 1 96.75 177 GLY B O 1
ATOM 4244 N N . VAL B 1 178 ? 7.645 -8.828 -13.469 1 97.94 178 VAL B N 1
ATOM 4245 C CA . VAL B 1 178 ? 7.25 -9.172 -12.109 1 97.94 178 VAL B CA 1
ATOM 4246 C C . VAL B 1 178 ? 5.73 -9.328 -12.039 1 97.94 178 VAL B C 1
ATOM 4248 O O . VAL B 1 178 ? 5.219 -10.109 -11.234 1 97.94 178 VAL B O 1
ATOM 4251 N N . LEU B 1 179 ? 4.977 -8.625 -12.836 1 98.12 179 LEU B N 1
ATOM 4252 C CA . LEU B 1 179 ? 3.523 -8.75 -12.883 1 98.12 179 LEU B CA 1
ATOM 4253 C C . LEU B 1 179 ? 3.113 -10.164 -13.289 1 98.12 179 LEU B C 1
ATOM 4255 O O . LEU B 1 179 ? 2.176 -10.734 -12.727 1 98.12 179 LEU B O 1
ATOM 4259 N N . GLN B 1 180 ? 3.807 -10.727 -14.242 1 97.75 180 GLN B N 1
ATOM 4260 C CA . GLN B 1 180 ? 3.57 -12.102 -14.672 1 97.75 180 GLN B CA 1
ATOM 4261 C C . GLN B 1 180 ? 4.055 -13.094 -13.617 1 97.75 180 GLN B C 1
ATOM 4263 O O . GLN B 1 180 ? 3.393 -14.102 -13.352 1 97.75 180 GLN B O 1
ATOM 4268 N N . ASP B 1 181 ? 5.105 -12.797 -12.984 1 97.38 181 ASP B N 1
ATOM 4269 C CA . ASP B 1 181 ? 5.762 -13.703 -12.039 1 97.38 181 ASP B CA 1
ATOM 4270 C C . ASP B 1 181 ? 5.051 -13.695 -10.688 1 97.38 181 ASP B C 1
ATOM 4272 O O . ASP B 1 181 ? 4.348 -14.648 -10.344 1 97.38 181 ASP B O 1
ATOM 4276 N N . LEU B 1 182 ? 5.055 -12.578 -10 1 98.19 182 LEU B N 1
ATOM 4277 C CA . LEU B 1 182 ? 4.457 -12.469 -8.672 1 98.19 182 LEU B CA 1
ATOM 4278 C C . LEU B 1 182 ? 3.039 -11.914 -8.758 1 98.19 182 LEU B C 1
ATOM 4280 O O . LEU B 1 182 ? 2.152 -12.344 -8.016 1 98.19 182 LEU B O 1
ATOM 4284 N N . GLY B 1 183 ? 2.848 -11 -9.648 1 98.5 183 GLY B N 1
ATOM 4285 C CA . GLY B 1 183 ? 1.558 -10.344 -9.781 1 98.5 183 GLY B CA 1
ATOM 4286 C C . GLY B 1 183 ? 0.438 -11.289 -10.164 1 98.5 183 GLY B C 1
ATOM 4287 O O . GLY B 1 183 ? -0.714 -11.086 -9.773 1 98.5 183 GLY B O 1
ATOM 4288 N N . SER B 1 184 ? 0.739 -12.312 -10.969 1 98.62 184 SER B N 1
ATOM 4289 C CA . SER B 1 184 ? -0.281 -13.281 -11.352 1 98.62 184 SER B CA 1
ATOM 4290 C C . SER B 1 184 ? -0.888 -13.961 -10.133 1 98.62 184 SER B C 1
ATOM 4292 O O . SER B 1 184 ? -2.096 -14.195 -10.086 1 98.62 184 SER B O 1
ATOM 4294 N N . HIS B 1 185 ? -0.058 -14.234 -9.125 1 98.56 185 HIS B N 1
ATOM 4295 C CA . HIS B 1 185 ? -0.551 -14.805 -7.875 1 98.56 185 HIS B CA 1
ATOM 4296 C C . HIS B 1 185 ? -1.476 -13.836 -7.152 1 98.56 185 HIS B C 1
ATOM 4298 O O . HIS B 1 185 ? -2.51 -14.234 -6.617 1 98.56 185 HIS B O 1
ATOM 4304 N N . LEU B 1 186 ? -1.139 -12.578 -7.137 1 98.44 186 LEU B N 1
ATOM 4305 C CA . LEU B 1 186 ? -1.927 -11.562 -6.445 1 98.44 186 LEU B CA 1
ATOM 4306 C C . LEU B 1 186 ? -3.312 -11.438 -7.07 1 98.44 186 LEU B C 1
ATOM 4308 O O . LEU B 1 186 ? -4.316 -11.398 -6.355 1 98.44 186 LEU B O 1
ATOM 4312 N N . ILE B 1 187 ? -3.238 -11.281 -8.359 1 98.75 187 ILE B N 1
ATOM 4313 C CA . ILE B 1 187 ? -4.488 -11.117 -9.094 1 98.75 187 ILE B CA 1
ATOM 4314 C C . ILE B 1 187 ? -5.391 -12.328 -8.852 1 98.75 187 ILE B C 1
ATOM 4316 O O . ILE B 1 187 ? -6.586 -12.172 -8.586 1 98.75 187 ILE B O 1
ATOM 4320 N N . ASP B 1 188 ? -4.836 -13.508 -8.891 1 98.81 188 ASP B N 1
ATOM 4321 C CA . ASP B 1 188 ? -5.609 -14.719 -8.648 1 98.81 188 ASP B CA 1
ATOM 4322 C C . ASP B 1 188 ? -6.18 -14.734 -7.23 1 98.81 188 ASP B C 1
ATOM 4324 O O . ASP B 1 188 ? -7.371 -14.969 -7.035 1 98.81 188 ASP B O 1
ATOM 4328 N N . VAL B 1 189 ? -5.352 -14.477 -6.223 1 98.69 189 VAL B N 1
ATOM 4329 C CA . VAL B 1 189 ? -5.758 -14.5 -4.824 1 98.69 189 VAL B CA 1
ATOM 4330 C C . VAL B 1 189 ? -6.867 -13.477 -4.586 1 98.69 189 VAL B C 1
ATOM 4332 O O . VAL B 1 189 ? -7.844 -13.766 -3.889 1 98.69 189 VAL B O 1
ATOM 4335 N N . ALA B 1 190 ? -6.711 -12.305 -5.148 1 98.62 190 ALA B N 1
ATOM 4336 C CA . ALA B 1 190 ? -7.715 -11.258 -4.977 1 98.62 190 ALA B CA 1
ATOM 4337 C C . ALA B 1 190 ? -9.07 -11.703 -5.508 1 98.62 190 ALA B C 1
ATOM 4339 O O . ALA B 1 190 ? -10.086 -11.594 -4.816 1 98.62 190 ALA B O 1
ATOM 4340 N N . GLN B 1 191 ? -9.086 -12.234 -6.746 1 98.31 191 GLN B N 1
ATOM 4341 C CA . GLN B 1 191 ? -10.336 -12.695 -7.344 1 98.31 191 GLN B CA 1
ATOM 4342 C C . GLN B 1 191 ? -10.898 -13.898 -6.59 1 98.31 191 GLN B C 1
ATOM 4344 O O . GLN B 1 191 ? -12.117 -14.039 -6.457 1 98.31 191 GLN B O 1
ATOM 4349 N N . TYR B 1 192 ? -10.023 -14.727 -6.07 1 98.12 192 TYR B N 1
ATOM 4350 C CA . TYR B 1 192 ? -10.406 -15.938 -5.348 1 98.12 192 TYR B CA 1
ATOM 4351 C C . TYR B 1 192 ? -11.062 -15.594 -4.016 1 98.12 192 TYR B C 1
ATOM 4353 O O . TYR B 1 192 ? -12.156 -16.078 -3.713 1 98.12 192 TYR B O 1
ATOM 4361 N N . ILE B 1 193 ? -10.461 -14.719 -3.195 1 97.56 193 ILE B N 1
ATOM 4362 C CA . ILE B 1 193 ? -10.977 -14.477 -1.852 1 97.56 193 ILE B CA 1
ATOM 4363 C C . ILE B 1 193 ? -12.188 -13.547 -1.922 1 97.56 193 ILE B C 1
ATOM 4365 O O . ILE B 1 193 ? -13.086 -13.625 -1.086 1 97.56 193 ILE B O 1
ATOM 4369 N N . LEU B 1 194 ? -12.227 -12.664 -2.93 1 96.81 194 LEU B N 1
ATOM 4370 C CA . LEU B 1 194 ? -13.359 -11.75 -3.057 1 96.81 194 LEU B CA 1
ATOM 4371 C C . LEU B 1 194 ? -14.469 -12.375 -3.887 1 96.81 194 LEU B C 1
ATOM 4373 O O . LEU B 1 194 ? -15.578 -11.836 -3.961 1 96.81 194 LEU B O 1
ATOM 4377 N N . GLN B 1 195 ? -14.148 -13.539 -4.496 1 96.12 195 GLN B N 1
ATOM 4378 C CA . GLN B 1 195 ? -15.102 -14.25 -5.332 1 96.12 195 GLN B CA 1
ATOM 4379 C C . GLN B 1 195 ? -15.758 -13.312 -6.344 1 96.12 195 GLN B C 1
ATOM 4381 O O . GLN B 1 195 ? -16.984 -13.281 -6.473 1 96.12 195 GLN B O 1
ATOM 4386 N N . ASP B 1 196 ? -14.93 -12.539 -6.992 1 95.88 196 ASP B N 1
ATOM 4387 C CA . ASP B 1 196 ? -15.352 -11.523 -7.953 1 95.88 196 ASP B CA 1
ATOM 4388 C C . ASP B 1 196 ? -14.25 -11.242 -8.977 1 95.88 196 ASP B C 1
ATOM 4390 O O . ASP B 1 196 ? -13.086 -11.586 -8.75 1 95.88 196 ASP B O 1
ATOM 4394 N N . GLU B 1 197 ? -14.594 -10.719 -10.117 1 95.94 197 GLU B N 1
ATOM 4395 C CA . GLU B 1 197 ? -13.641 -10.469 -11.195 1 95.94 197 GLU B CA 1
ATOM 4396 C C . GLU B 1 197 ? -13.227 -9 -11.234 1 95.94 197 GLU B C 1
ATOM 4398 O O . GLU B 1 197 ? -14.031 -8.117 -10.922 1 95.94 197 GLU B O 1
ATOM 4403 N N . ILE B 1 198 ? -12.023 -8.773 -11.594 1 97.38 198 ILE B N 1
ATOM 4404 C CA . ILE B 1 198 ? -11.523 -7.422 -11.844 1 97.38 198 ILE B CA 1
ATOM 4405 C C . ILE B 1 198 ? -12.039 -6.922 -13.188 1 97.38 198 ILE B C 1
ATOM 4407 O O . ILE B 1 198 ? -11.891 -7.605 -14.203 1 97.38 198 ILE B O 1
ATOM 4411 N N . ILE B 1 199 ? -12.578 -5.715 -13.242 1 93.88 199 ILE B N 1
ATOM 4412 C CA . ILE B 1 199 ? -13.234 -5.277 -14.469 1 93.88 199 ILE B CA 1
ATOM 4413 C C . ILE B 1 199 ? -12.445 -4.133 -15.102 1 93.88 199 ILE B C 1
ATOM 4415 O O . ILE B 1 199 ? -12.469 -3.959 -16.328 1 93.88 199 ILE B O 1
ATOM 4419 N N . THR B 1 200 ? -11.828 -3.301 -14.352 1 92.44 200 THR B N 1
ATOM 4420 C CA . THR B 1 200 ? -10.992 -2.223 -14.867 1 92.44 200 THR B CA 1
ATOM 4421 C C . THR B 1 200 ? -9.703 -2.102 -14.055 1 92.44 200 THR B C 1
ATOM 4423 O O . THR B 1 200 ? -9.695 -2.391 -12.859 1 92.44 200 THR B O 1
ATOM 4426 N N . VAL B 1 201 ? -8.68 -1.691 -14.781 1 94.19 201 VAL B N 1
ATOM 4427 C CA . VAL B 1 201 ? -7.398 -1.501 -14.117 1 94.19 201 VAL B CA 1
ATOM 4428 C C . VAL B 1 201 ? -6.719 -0.244 -14.656 1 94.19 201 VAL B C 1
ATOM 4430 O O . VAL B 1 201 ? -6.969 0.169 -15.789 1 94.19 201 VAL B O 1
ATOM 4433 N N . HIS B 1 202 ? -5.953 0.382 -13.812 1 89.69 202 HIS B N 1
ATOM 4434 C CA . HIS B 1 202 ? -5.027 1.451 -14.164 1 89.69 202 HIS B CA 1
ATOM 4435 C C . HIS B 1 202 ? -3.666 1.233 -13.508 1 89.69 202 HIS B C 1
ATOM 4437 O O . HIS B 1 202 ? -3.555 1.243 -12.281 1 89.69 202 HIS B O 1
ATOM 4443 N N . GLY B 1 203 ? -2.742 1.027 -14.383 1 90.88 203 GLY B N 1
ATOM 4444 C CA . GLY B 1 203 ? -1.479 0.625 -13.781 1 90.88 203 GLY B CA 1
ATOM 4445 C C . GLY B 1 203 ? -0.282 1.348 -14.367 1 90.88 203 GLY B C 1
ATOM 4446 O O . GLY B 1 203 ? -0.429 2.172 -15.273 1 90.88 203 GLY B O 1
ATOM 4447 N N . SER B 1 204 ? 0.885 1.126 -13.766 1 90.62 204 SER B N 1
ATOM 4448 C CA . SER B 1 204 ? 2.184 1.638 -14.188 1 90.62 204 SER B CA 1
ATOM 4449 C C . SER B 1 204 ? 3.266 0.572 -14.062 1 90.62 204 SER B C 1
ATOM 4451 O O . SER B 1 204 ? 3.289 -0.188 -13.094 1 90.62 204 SER B O 1
ATOM 4453 N N . LEU B 1 205 ? 4.059 0.507 -15.102 1 94.5 205 LEU B N 1
ATOM 4454 C CA . LEU B 1 205 ? 5.227 -0.365 -15.109 1 94.5 205 LEU B CA 1
ATOM 4455 C C . LEU B 1 205 ? 6.504 0.438 -14.898 1 94.5 205 LEU B C 1
ATOM 4457 O O . LEU B 1 205 ? 6.648 1.539 -15.43 1 94.5 205 LEU B O 1
ATOM 4461 N N . SER B 1 206 ? 7.418 -0.169 -14.125 1 93.56 206 SER B N 1
ATOM 4462 C CA . SER B 1 206 ? 8.703 0.486 -13.891 1 93.56 206 SER B CA 1
ATOM 4463 C C . SER B 1 206 ? 9.859 -0.486 -14.086 1 93.56 206 SER B C 1
ATOM 4465 O O . SER B 1 206 ? 9.719 -1.686 -13.836 1 93.56 206 SER B O 1
ATOM 4467 N N . PHE B 1 207 ? 10.984 0.059 -14.531 1 93.38 207 PHE B N 1
ATOM 4468 C CA . PHE B 1 207 ? 12.164 -0.711 -14.891 1 93.38 207 PHE B CA 1
ATOM 4469 C C . PHE B 1 207 ? 13.398 -0.201 -14.148 1 93.38 207 PHE B C 1
ATOM 4471 O O . PHE B 1 207 ? 13.664 1.001 -14.141 1 93.38 207 PHE B O 1
ATOM 4478 N N . MET B 1 208 ? 14.094 -1.104 -13.547 1 93.25 208 MET B N 1
ATOM 4479 C CA . MET B 1 208 ? 15.273 -0.733 -12.766 1 93.25 208 MET B CA 1
ATOM 4480 C C . MET B 1 208 ? 16.484 -0.521 -13.664 1 93.25 208 MET B C 1
ATOM 4482 O O . MET B 1 208 ? 16.891 -1.434 -14.383 1 93.25 208 MET B O 1
ATOM 4486 N N . GLU B 1 209 ? 16.969 0.625 -13.68 1 90.81 209 GLU B N 1
ATOM 4487 C CA . GLU B 1 209 ? 18.203 0.995 -14.391 1 90.81 209 GLU B CA 1
ATOM 4488 C C . GLU B 1 209 ? 19.094 1.879 -13.516 1 90.81 209 GLU B C 1
ATOM 4490 O O . GLU B 1 209 ? 18.688 2.969 -13.109 1 90.81 209 GLU B O 1
ATOM 4495 N N . ASP B 1 210 ? 20.312 1.504 -13.195 1 87.75 210 ASP B N 1
ATOM 4496 C CA . ASP B 1 210 ? 21.281 2.264 -12.422 1 87.75 210 ASP B CA 1
ATOM 4497 C C . ASP B 1 210 ? 20.703 2.682 -11.07 1 87.75 210 ASP B C 1
ATOM 4499 O O . ASP B 1 210 ? 20.719 3.863 -10.719 1 87.75 210 ASP B O 1
ATOM 4503 N N . ASP B 1 211 ? 20.094 1.798 -10.383 1 86.38 211 ASP B N 1
ATOM 4504 C CA . ASP B 1 211 ? 19.547 1.952 -9.031 1 86.38 211 ASP B CA 1
ATOM 4505 C C . ASP B 1 211 ? 18.391 2.945 -9.023 1 86.38 211 ASP B C 1
ATOM 4507 O O . ASP B 1 211 ? 18.109 3.572 -8 1 86.38 211 ASP B O 1
ATOM 4511 N N . ARG B 1 212 ? 17.781 3.08 -10.234 1 88.81 212 ARG B N 1
ATOM 4512 C CA . ARG B 1 212 ? 16.609 3.936 -10.375 1 88.81 212 ARG B CA 1
ATOM 4513 C C . ARG B 1 212 ? 15.516 3.236 -11.172 1 88.81 212 ARG B C 1
ATOM 4515 O O . ARG B 1 212 ? 15.797 2.332 -11.961 1 88.81 212 ARG B O 1
ATOM 4522 N N . LEU B 1 213 ? 14.289 3.711 -10.938 1 90.38 213 LEU B N 1
ATOM 4523 C CA . LEU B 1 213 ? 13.172 3.172 -11.695 1 90.38 213 LEU B CA 1
ATOM 4524 C C . LEU B 1 213 ? 12.742 4.141 -12.797 1 90.38 213 LEU B C 1
ATOM 4526 O O . LEU B 1 213 ? 12.5 5.32 -12.523 1 90.38 213 LEU B O 1
ATOM 4530 N N . VAL B 1 214 ? 12.656 3.602 -13.984 1 89.44 214 VAL B N 1
ATOM 4531 C CA . VAL B 1 214 ? 12.227 4.426 -15.109 1 89.44 214 VAL B CA 1
ATOM 4532 C C . VAL B 1 214 ? 10.953 3.846 -15.727 1 89.44 214 VAL B C 1
ATOM 4534 O O . VAL B 1 214 ? 10.664 2.66 -15.555 1 89.44 214 VAL B O 1
ATOM 4537 N N . ASN B 1 215 ? 10.18 4.699 -16.359 1 87.69 215 ASN B N 1
ATOM 4538 C CA . ASN B 1 215 ? 8.961 4.258 -17.016 1 87.69 215 ASN B CA 1
ATOM 4539 C C . ASN B 1 215 ? 9.25 3.621 -18.375 1 87.69 215 ASN B C 1
ATOM 4541 O O . ASN B 1 215 ? 10.375 3.693 -18.875 1 87.69 215 ASN B O 1
ATOM 4545 N N . VAL B 1 216 ? 8.227 3.082 -18.922 1 85.94 216 VAL B N 1
ATOM 4546 C CA . VAL B 1 216 ? 8.336 2.324 -20.172 1 85.94 216 VAL B CA 1
ATOM 4547 C C . VAL B 1 216 ? 8.906 3.215 -21.266 1 85.94 216 VAL B C 1
ATOM 4549 O O . VAL B 1 216 ? 9.695 2.76 -22.109 1 85.94 216 VAL B O 1
ATOM 4552 N N . SER B 1 217 ? 8.586 4.504 -21.297 1 84 217 SER B N 1
ATOM 4553 C CA . SER B 1 217 ? 9 5.422 -22.359 1 84 217 SER B CA 1
ATOM 4554 C C . SER B 1 217 ? 10.461 5.812 -22.203 1 84 217 SER B C 1
ATOM 4556 O O . SER B 1 217 ? 11.086 6.277 -23.156 1 84 217 SER B O 1
ATOM 4558 N N . LYS B 1 218 ? 11.031 5.543 -21.078 1 85.62 218 LYS B N 1
ATOM 4559 C CA . LYS B 1 218 ? 12.375 6.051 -20.812 1 85.62 218 LYS B CA 1
ATOM 4560 C C . LYS B 1 218 ? 13.375 4.906 -20.672 1 85.62 218 LYS B C 1
ATOM 4562 O O . LYS B 1 218 ? 14.57 5.141 -20.5 1 85.62 218 LYS B O 1
ATOM 4567 N N . LYS B 1 219 ? 12.867 3.695 -20.688 1 88 219 LYS B N 1
ATOM 4568 C CA . LYS B 1 219 ? 13.766 2.564 -20.484 1 88 219 LYS B CA 1
ATOM 4569 C C . LYS B 1 219 ? 14.758 2.439 -21.625 1 88 219 LYS B C 1
ATOM 4571 O O . LYS B 1 219 ? 14.398 2.611 -22.797 1 88 219 LYS B O 1
ATOM 4576 N N . GLN B 1 220 ? 15.969 2.092 -21.297 1 88.62 220 GLN B N 1
ATOM 4577 C CA . GLN B 1 220 ? 17.047 1.985 -22.281 1 88.62 220 GLN B CA 1
ATOM 4578 C C . GLN B 1 220 ? 17.062 0.603 -22.922 1 88.62 220 GLN B C 1
ATOM 4580 O O . GLN B 1 220 ? 17.141 0.486 -24.141 1 88.62 220 GLN B O 1
ATOM 4585 N N . SER B 1 221 ? 17.016 -0.413 -22.125 1 86.81 221 SER B N 1
ATOM 4586 C CA . SER B 1 221 ? 17.031 -1.774 -22.641 1 86.81 221 SER B CA 1
ATOM 4587 C C . SER B 1 221 ? 15.68 -2.15 -23.234 1 86.81 221 SER B C 1
ATOM 4589 O O . SER B 1 221 ? 14.664 -2.139 -22.531 1 86.81 221 SER B O 1
ATOM 4591 N N . LYS B 1 222 ? 15.703 -2.533 -24.453 1 87.56 222 LYS B N 1
ATOM 4592 C CA . LYS B 1 222 ? 14.469 -2.885 -25.156 1 87.56 222 LYS B CA 1
ATOM 4593 C C . LYS B 1 222 ? 13.945 -4.242 -24.688 1 87.56 222 LYS B C 1
ATOM 4595 O O . LYS B 1 222 ? 12.742 -4.508 -24.766 1 87.56 222 LYS B O 1
ATOM 4600 N N . ASP B 1 223 ? 14.758 -5.066 -24.172 1 91 223 ASP B N 1
ATOM 4601 C CA . ASP B 1 223 ? 14.344 -6.426 -23.844 1 91 223 ASP B CA 1
ATOM 4602 C C . ASP B 1 223 ? 14.133 -6.59 -22.328 1 91 223 ASP B C 1
ATOM 4604 O O . ASP B 1 223 ? 13.883 -7.695 -21.859 1 91 223 ASP B O 1
ATOM 4608 N N . GLN B 1 224 ? 14.156 -5.605 -21.625 1 93 224 GLN B N 1
ATOM 4609 C CA . GLN B 1 224 ? 13.984 -5.684 -20.172 1 93 224 GLN B CA 1
ATOM 4610 C C . GLN B 1 224 ? 12.508 -5.695 -19.797 1 93 224 GLN B C 1
ATOM 4612 O O . GLN B 1 224 ? 11.719 -4.895 -20.312 1 93 224 GLN B O 1
ATOM 4617 N N . ALA B 1 225 ? 12.18 -6.637 -18.922 1 95.81 225 ALA B N 1
ATOM 4618 C CA . ALA B 1 225 ? 10.812 -6.707 -18.406 1 95.81 225 ALA B CA 1
ATOM 4619 C C . ALA B 1 225 ? 10.656 -5.844 -17.156 1 95.81 225 ALA B C 1
ATOM 4621 O O . ALA B 1 225 ? 11.648 -5.371 -16.594 1 95.81 225 ALA B O 1
ATOM 4622 N N . ALA B 1 226 ? 9.414 -5.598 -16.812 1 96.44 226 ALA B N 1
ATOM 4623 C CA . ALA B 1 226 ? 9.125 -4.703 -15.695 1 96.44 226 ALA B CA 1
ATOM 4624 C C . ALA B 1 226 ? 9.633 -5.281 -14.375 1 96.44 226 ALA B C 1
ATOM 4626 O O . ALA B 1 226 ? 9.414 -6.461 -14.086 1 96.44 226 ALA B O 1
ATOM 4627 N N . ASP B 1 227 ? 10.266 -4.418 -13.578 1 96.56 227 ASP B N 1
ATOM 4628 C CA . ASP B 1 227 ? 10.805 -4.832 -12.289 1 96.56 227 ASP B CA 1
ATOM 4629 C C . ASP B 1 227 ? 9.828 -4.52 -11.156 1 96.56 227 ASP B C 1
ATOM 4631 O O . ASP B 1 227 ? 9.883 -5.133 -10.094 1 96.56 227 ASP B O 1
ATOM 4635 N N . SER B 1 228 ? 9.031 -3.549 -11.367 1 96.25 228 SER B N 1
ATOM 4636 C CA . SER B 1 228 ? 8.055 -3.092 -10.391 1 96.25 228 SER B CA 1
ATOM 4637 C C . SER B 1 228 ? 6.766 -2.635 -11.07 1 96.25 228 SER B C 1
ATOM 4639 O O . SER B 1 228 ? 6.809 -1.967 -12.109 1 96.25 228 SER B O 1
ATOM 4641 N N . VAL B 1 229 ? 5.637 -3.072 -10.492 1 96.88 229 VAL B N 1
ATOM 4642 C CA . VAL B 1 229 ? 4.344 -2.736 -11.07 1 96.88 229 VAL B CA 1
ATOM 4643 C C . VAL B 1 229 ? 3.361 -2.355 -9.969 1 96.88 229 VAL B C 1
ATOM 4645 O O . VAL B 1 229 ? 3.312 -3.004 -8.922 1 96.88 229 VAL B O 1
ATOM 4648 N N . SER B 1 230 ? 2.695 -1.281 -10.141 1 94.81 230 SER B N 1
ATOM 4649 C CA . SER B 1 230 ? 1.562 -0.882 -9.312 1 94.81 230 SER B CA 1
ATOM 4650 C C . SER B 1 230 ? 0.324 -0.613 -10.156 1 94.81 230 SER B C 1
ATOM 4652 O O . SER B 1 230 ? 0.424 -0.058 -11.258 1 94.81 230 SER B O 1
ATOM 4654 N N . PHE B 1 231 ? -0.843 -1.048 -9.609 1 94.19 231 PHE B N 1
ATOM 4655 C CA . PHE B 1 231 ? -2.072 -0.739 -10.336 1 94.19 231 PHE B CA 1
ATOM 4656 C C . PHE B 1 231 ? -3.266 -0.725 -9.383 1 94.19 231 PHE B C 1
ATOM 4658 O O . PHE B 1 231 ? -3.207 -1.297 -8.297 1 94.19 231 PHE B O 1
ATOM 4665 N N . THR B 1 232 ? -4.27 0.002 -9.75 1 91.81 232 THR B N 1
ATOM 4666 C CA . THR B 1 232 ? -5.57 -0.014 -9.094 1 91.81 232 THR B CA 1
ATOM 4667 C C . THR B 1 232 ? -6.594 -0.774 -9.93 1 91.81 232 THR B C 1
ATOM 4669 O O . THR B 1 232 ? -6.477 -0.835 -11.156 1 91.81 232 THR B O 1
ATOM 4672 N N . ALA B 1 233 ? -7.465 -1.374 -9.195 1 94.44 233 ALA B N 1
ATOM 4673 C CA . ALA B 1 233 ? -8.477 -2.168 -9.875 1 94.44 233 ALA B CA 1
ATOM 4674 C C . ALA B 1 233 ? -9.852 -1.958 -9.25 1 94.44 233 ALA B C 1
ATOM 4676 O O . ALA B 1 233 ? -9.961 -1.649 -8.062 1 94.44 233 ALA B O 1
ATOM 4677 N N . HIS B 1 234 ? -10.828 -2.1 -10.094 1 92.31 234 HIS B N 1
ATOM 4678 C CA . HIS B 1 234 ? -12.219 -2.168 -9.641 1 92.31 234 HIS B CA 1
ATOM 4679 C C . HIS B 1 234 ? -12.828 -3.533 -9.945 1 92.31 234 HIS B C 1
ATOM 4681 O O . HIS B 1 234 ? -12.68 -4.055 -11.047 1 92.31 234 HIS B O 1
ATOM 4687 N N . PHE B 1 235 ? -13.398 -4.039 -8.898 1 94.19 235 PHE B N 1
ATOM 4688 C CA . PHE B 1 235 ? -14.148 -5.281 -9.062 1 94.19 235 PHE B CA 1
ATOM 4689 C C . PHE B 1 235 ? -15.594 -4.996 -9.453 1 94.19 235 PHE B C 1
ATOM 4691 O O . PHE B 1 235 ? -16.062 -3.857 -9.352 1 94.19 235 PHE B O 1
ATOM 4698 N N . SER B 1 236 ? -16.312 -5.969 -9.898 1 87.75 236 SER B N 1
ATOM 4699 C CA . SER B 1 236 ? -17.688 -5.789 -10.352 1 87.75 236 SER B CA 1
ATOM 4700 C C . SER B 1 236 ? -18.594 -5.355 -9.211 1 87.75 236 SER B C 1
ATOM 4702 O O . SER B 1 236 ? -19.547 -4.59 -9.414 1 87.75 236 SER B O 1
ATOM 4704 N N . ASN B 1 237 ? -18.344 -5.762 -7.965 1 79.75 237 ASN B N 1
ATOM 4705 C CA . ASN B 1 237 ? -19.156 -5.422 -6.805 1 79.75 237 ASN B CA 1
ATOM 4706 C C . ASN B 1 237 ? -18.625 -4.18 -6.094 1 79.75 237 ASN B C 1
ATOM 4708 O O . ASN B 1 237 ? -18.797 -4.027 -4.883 1 79.75 237 ASN B O 1
ATOM 4712 N N . LEU B 1 238 ? -17.812 -3.387 -6.734 1 76.88 238 LEU B N 1
ATOM 4713 C CA . LEU B 1 238 ? -17.406 -2.031 -6.375 1 76.88 238 LEU B CA 1
ATOM 4714 C C . LEU B 1 238 ? -16.344 -2.051 -5.285 1 76.88 238 LEU B C 1
ATOM 4716 O O . LEU B 1 238 ? -16.234 -1.104 -4.504 1 76.88 238 LEU B O 1
ATOM 4720 N N . VAL B 1 239 ? -15.734 -3.141 -5.191 1 89.25 239 VAL B N 1
ATOM 4721 C CA . VAL B 1 239 ? -14.516 -3.152 -4.391 1 89.25 239 VAL B CA 1
ATOM 4722 C C . VAL B 1 239 ? -13.383 -2.471 -5.16 1 89.25 239 VAL B C 1
ATOM 4724 O O . VAL B 1 239 ? -13.148 -2.771 -6.332 1 89.25 239 VAL B O 1
ATOM 4727 N N . ARG B 1 240 ? -12.781 -1.492 -4.516 1 92.88 240 ARG B N 1
ATOM 4728 C CA . ARG B 1 240 ? -11.578 -0.887 -5.062 1 92.88 240 ARG B CA 1
ATOM 4729 C C . ARG B 1 240 ? -10.328 -1.492 -4.43 1 92.88 240 ARG B C 1
ATOM 4731 O O . ARG B 1 240 ? -10.242 -1.619 -3.207 1 92.88 240 ARG B O 1
ATOM 4738 N N . ALA B 1 241 ? -9.43 -1.837 -5.281 1 95.62 241 ALA B N 1
ATOM 4739 C CA . ALA B 1 241 ? -8.227 -2.463 -4.738 1 95.62 241 ALA B CA 1
ATOM 4740 C C . ALA B 1 241 ? -6.969 -1.834 -5.328 1 95.62 241 ALA B C 1
ATOM 4742 O O . ALA B 1 241 ? -6.977 -1.36 -6.465 1 95.62 241 ALA B O 1
ATOM 4743 N N . SER B 1 242 ? -5.988 -1.752 -4.531 1 95.12 242 SER B N 1
ATOM 4744 C CA . SER B 1 242 ? -4.645 -1.381 -4.973 1 95.12 242 SER B CA 1
ATOM 4745 C C . SER B 1 242 ? -3.705 -2.58 -4.949 1 95.12 242 SER B C 1
ATOM 4747 O O . SER B 1 242 ? -3.727 -3.373 -4.004 1 95.12 242 SER B O 1
ATOM 4749 N N . PHE B 1 243 ? -2.936 -2.697 -6.02 1 97.69 243 PHE B N 1
ATOM 4750 C CA . PHE B 1 243 ? -1.987 -3.799 -6.152 1 97.69 243 PHE B CA 1
ATOM 4751 C C . PHE B 1 243 ? -0.565 -3.271 -6.305 1 97.69 243 PHE B C 1
ATOM 4753 O O . PHE B 1 243 ? -0.338 -2.266 -6.98 1 97.69 243 PHE B O 1
ATOM 4760 N N . TYR B 1 244 ? 0.396 -4.004 -5.668 1 97.56 244 TYR B N 1
ATOM 4761 C CA . TYR B 1 244 ? 1.813 -3.678 -5.777 1 97.56 244 TYR B CA 1
ATOM 4762 C C . TYR B 1 244 ? 2.664 -4.941 -5.805 1 97.56 244 TYR B C 1
ATOM 4764 O O . TYR B 1 244 ? 2.518 -5.816 -4.949 1 97.56 244 TYR B O 1
ATOM 4772 N N . THR B 1 245 ? 3.49 -5.039 -6.785 1 98.38 245 THR B N 1
ATOM 4773 C CA . THR B 1 245 ? 4.434 -6.148 -6.887 1 98.38 245 THR B CA 1
ATOM 4774 C C . THR B 1 245 ? 5.789 -5.66 -7.398 1 98.38 245 THR B C 1
ATOM 4776 O O . THR B 1 245 ? 5.852 -4.77 -8.25 1 98.38 245 THR B O 1
ATOM 4779 N N . SER B 1 246 ? 6.887 -6.273 -6.836 1 98.06 246 SER B N 1
ATOM 4780 C CA . SER B 1 246 ? 8.227 -5.789 -7.164 1 98.06 246 SER B CA 1
ATOM 4781 C C . SER B 1 246 ? 9.273 -6.863 -6.918 1 98.06 246 SER B C 1
ATOM 4783 O O . SER B 1 246 ? 9.188 -7.617 -5.945 1 98.06 246 SER B O 1
ATOM 4785 N N . TRP B 1 247 ? 10.32 -6.918 -7.855 1 97.44 247 TRP B N 1
ATOM 4786 C CA . TRP B 1 247 ? 11.5 -7.742 -7.645 1 97.44 247 TRP B CA 1
ATOM 4787 C C . TRP B 1 247 ? 12.602 -6.949 -6.949 1 97.44 247 TRP B C 1
ATOM 4789 O O . TRP B 1 247 ? 13.664 -7.496 -6.629 1 97.44 247 TRP B O 1
ATOM 4799 N N . VAL B 1 248 ? 12.352 -5.672 -6.77 1 96.31 248 VAL B N 1
ATOM 4800 C CA . VAL B 1 248 ? 13.469 -4.828 -6.379 1 96.31 248 VAL B CA 1
ATOM 4801 C C . VAL B 1 248 ? 13.148 -4.121 -5.066 1 96.31 248 VAL B C 1
ATOM 4803 O O . VAL B 1 248 ? 13.531 -2.965 -4.867 1 96.31 248 VAL B O 1
ATOM 4806 N N . ALA B 1 249 ? 12.422 -4.766 -4.203 1 97.12 249 ALA B N 1
ATOM 4807 C CA . ALA B 1 249 ? 12.148 -4.312 -2.842 1 97.12 249 ALA B CA 1
ATOM 4808 C C . ALA B 1 249 ? 12.984 -5.082 -1.824 1 97.12 249 ALA B C 1
ATOM 4810 O O . ALA B 1 249 ? 12.633 -6.203 -1.447 1 97.12 249 ALA B O 1
ATOM 4811 N N . PRO B 1 250 ? 14.07 -4.496 -1.351 1 97.62 250 PRO B N 1
ATOM 4812 C CA . PRO B 1 250 ? 14.867 -5.246 -0.377 1 97.62 250 PRO B CA 1
ATOM 4813 C C . PRO B 1 250 ? 14.031 -5.77 0.79 1 97.62 250 PRO B C 1
ATOM 4815 O O . PRO B 1 250 ? 13.289 -5.012 1.412 1 97.62 250 PRO B O 1
ATOM 4818 N N . GLN B 1 251 ? 14.195 -7.062 1.089 1 97.25 251 GLN B N 1
ATOM 4819 C CA . GLN B 1 251 ? 13.3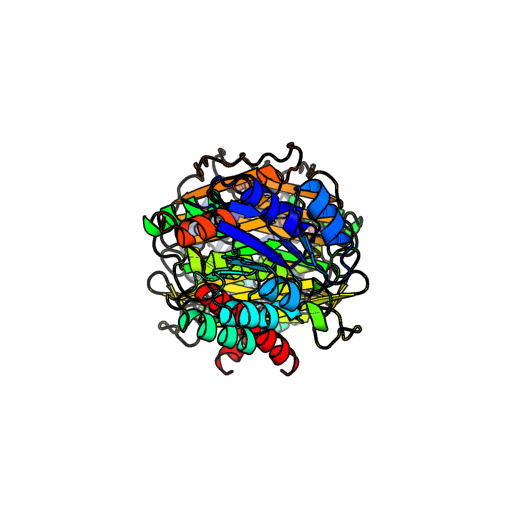05 -7.766 2.012 1 97.25 251 GLN B CA 1
ATOM 4820 C C . GLN B 1 251 ? 14.016 -8.086 3.322 1 97.25 251 GLN B C 1
ATOM 4822 O O . GLN B 1 251 ? 13.391 -8.562 4.273 1 97.25 251 GLN B O 1
ATOM 4827 N N . GLY B 1 252 ? 15.281 -7.812 3.412 1 96.12 252 GLY B N 1
ATOM 4828 C CA . GLY B 1 252 ? 16.031 -8.367 4.527 1 96.12 252 GLY B CA 1
ATOM 4829 C C . GLY B 1 252 ? 16 -9.883 4.574 1 96.12 252 GLY B C 1
ATOM 4830 O O . GLY B 1 252 ? 16.281 -10.547 3.572 1 96.12 252 GLY B O 1
ATOM 4831 N N . ASN B 1 253 ? 15.68 -10.422 5.742 1 95.69 253 ASN B N 1
ATOM 4832 C CA . ASN B 1 253 ? 15.656 -11.875 5.879 1 95.69 253 ASN B CA 1
ATOM 4833 C C . ASN B 1 253 ? 14.266 -12.438 5.617 1 95.69 253 ASN B C 1
ATOM 4835 O O . ASN B 1 253 ? 14.031 -13.633 5.785 1 95.69 253 ASN B O 1
ATOM 4839 N N . LYS B 1 254 ? 13.336 -11.555 5.16 1 96.69 254 LYS B N 1
ATOM 4840 C CA . LYS B 1 254 ? 12.008 -12.039 4.797 1 96.69 254 LYS B CA 1
ATOM 4841 C C . LYS B 1 254 ? 12.039 -12.773 3.461 1 96.69 254 LYS B C 1
ATOM 4843 O O . LYS B 1 254 ? 11.148 -13.57 3.166 1 96.69 254 LYS B O 1
ATOM 4848 N N . HIS B 1 255 ? 12.945 -12.375 2.533 1 94.94 255 HIS B N 1
ATOM 4849 C CA . HIS B 1 255 ? 13.141 -12.883 1.18 1 94.94 255 HIS B CA 1
ATOM 4850 C C . HIS B 1 255 ? 11.977 -12.492 0.272 1 94.94 255 HIS B C 1
ATOM 4852 O O . HIS B 1 255 ? 12.172 -11.828 -0.744 1 94.94 255 HIS B O 1
ATOM 4858 N N . GLN B 1 256 ? 10.758 -12.875 0.573 1 97 256 GLN B N 1
ATOM 4859 C CA . GLN B 1 256 ? 9.531 -12.461 -0.112 1 97 256 GLN B CA 1
ATOM 4860 C C . GLN B 1 256 ? 8.445 -12.094 0.888 1 97 256 GLN B C 1
ATOM 4862 O O . GLN B 1 256 ? 8.477 -12.516 2.043 1 97 256 GLN B O 1
ATOM 4867 N N . THR B 1 257 ? 7.559 -11.25 0.465 1 98.25 257 THR B N 1
ATOM 4868 C CA . THR B 1 257 ? 6.488 -10.789 1.345 1 98.25 257 THR B CA 1
ATOM 4869 C C . THR B 1 257 ? 5.152 -10.766 0.604 1 98.25 257 THR B C 1
ATOM 4871 O O . THR B 1 257 ? 5.066 -10.234 -0.508 1 98.25 257 THR B O 1
ATOM 4874 N N . ILE B 1 258 ? 4.148 -11.344 1.17 1 98.75 258 ILE B N 1
ATOM 4875 C CA . ILE B 1 258 ? 2.758 -11.125 0.781 1 98.75 258 ILE B CA 1
ATOM 4876 C C . ILE B 1 258 ? 2.023 -10.375 1.889 1 98.75 258 ILE B C 1
ATOM 4878 O O . ILE B 1 258 ? 2.02 -10.805 3.043 1 98.75 258 ILE B O 1
ATOM 4882 N N . ASP B 1 259 ? 1.488 -9.25 1.579 1 98.56 259 ASP B N 1
ATOM 4883 C CA . ASP B 1 259 ? 0.775 -8.367 2.498 1 98.56 259 ASP B CA 1
ATOM 4884 C C . ASP B 1 259 ? -0.605 -8.008 1.953 1 98.56 259 ASP B C 1
ATOM 4886 O O . ASP B 1 259 ? -0.718 -7.371 0.903 1 98.56 259 ASP B O 1
ATOM 4890 N N . ILE B 1 260 ? -1.669 -8.406 2.686 1 98.75 260 ILE B N 1
ATOM 4891 C CA . ILE B 1 260 ? -3.043 -8.18 2.252 1 98.75 260 ILE B CA 1
ATOM 4892 C C . ILE B 1 260 ? -3.816 -7.445 3.346 1 98.75 260 ILE B C 1
ATOM 4894 O O . ILE B 1 260 ? -3.861 -7.898 4.492 1 98.75 260 ILE B O 1
ATOM 4898 N N . LYS B 1 261 ? -4.406 -6.348 3.012 1 98.38 261 LYS B N 1
ATOM 4899 C CA . LYS B 1 261 ? -5.293 -5.59 3.895 1 98.38 261 LYS B CA 1
ATOM 4900 C C . LYS B 1 261 ? -6.695 -5.48 3.303 1 98.38 261 LYS B C 1
ATOM 4902 O O . LYS B 1 261 ? -6.859 -5.082 2.146 1 98.38 261 LYS B O 1
ATOM 4907 N N . LEU B 1 262 ? -7.656 -5.809 4.062 1 98.38 262 LEU B N 1
ATOM 4908 C CA . LEU B 1 262 ? -9.055 -5.68 3.67 1 98.38 262 LEU B CA 1
ATOM 4909 C C . LEU B 1 262 ? -9.805 -4.754 4.621 1 98.38 262 LEU B C 1
ATOM 4911 O O . LEU B 1 262 ? -9.711 -4.898 5.84 1 98.38 262 LEU B O 1
ATOM 4915 N N . TYR B 1 263 ? -10.531 -3.807 4.051 1 97.75 263 TYR B N 1
ATOM 4916 C CA . TYR B 1 263 ? -11.359 -2.879 4.805 1 97.75 263 TYR B CA 1
ATOM 4917 C C . TYR B 1 263 ? -12.828 -3.039 4.434 1 97.75 263 TYR B C 1
ATOM 4919 O O . TYR B 1 263 ? -13.203 -2.896 3.266 1 97.75 263 TYR B O 1
ATOM 4927 N N . GLY B 1 264 ? -13.617 -3.318 5.434 1 96.75 264 GLY B N 1
ATOM 4928 C CA . GLY B 1 264 ? -15.047 -3.475 5.238 1 96.75 264 GLY B CA 1
ATOM 4929 C C . GLY B 1 264 ? -15.875 -2.566 6.129 1 96.75 264 GLY B C 1
ATOM 4930 O O . GLY B 1 264 ? -15.328 -1.802 6.926 1 96.75 264 GLY B O 1
ATOM 4931 N N . SER B 1 265 ? -17.188 -2.602 5.984 1 94.25 265 SER B N 1
ATOM 4932 C CA . SER B 1 265 ? -18.125 -1.718 6.672 1 94.25 265 SER B CA 1
ATOM 4933 C C . SER B 1 265 ? -18.125 -1.984 8.172 1 94.25 265 SER B C 1
ATOM 4935 O O . SER B 1 265 ? -18.547 -1.129 8.961 1 94.25 265 SER B O 1
ATOM 4937 N N . LYS B 1 266 ? -17.578 -3.154 8.586 1 95.5 266 LYS B N 1
ATOM 4938 C CA . LYS B 1 266 ? -17.703 -3.502 10 1 95.5 266 LYS B CA 1
ATOM 4939 C C . LYS B 1 266 ? -16.312 -3.707 10.625 1 95.5 266 LYS B C 1
ATOM 4941 O O . LYS B 1 266 ? -16.203 -3.826 11.852 1 95.5 266 LYS B O 1
ATOM 4946 N N . GLY B 1 267 ? -15.328 -3.775 9.805 1 97.62 267 GLY B N 1
ATOM 4947 C CA . GLY B 1 267 ? -14.016 -4.055 10.352 1 97.62 267 GLY B CA 1
ATOM 4948 C C . GLY B 1 267 ? -12.945 -4.238 9.289 1 97.62 267 GLY B C 1
ATOM 4949 O O . GLY B 1 267 ? -13.164 -3.908 8.125 1 97.62 267 GLY B O 1
ATOM 4950 N N . SER B 1 268 ? -11.75 -4.668 9.773 1 98.25 268 SER B N 1
ATOM 4951 C CA . SER B 1 268 ? -10.594 -4.832 8.898 1 98.25 268 SER B CA 1
ATOM 4952 C C . SER B 1 268 ? -9.883 -6.16 9.164 1 98.25 268 SER B C 1
ATOM 4954 O O . SER B 1 268 ? -9.984 -6.715 10.258 1 98.25 268 SER B O 1
ATOM 4956 N N . ILE B 1 269 ? -9.242 -6.672 8.148 1 98.62 269 ILE B N 1
ATOM 4957 C CA . ILE B 1 269 ? -8.398 -7.855 8.242 1 98.62 269 ILE B CA 1
ATOM 4958 C C . ILE B 1 269 ? -7.027 -7.559 7.637 1 98.62 269 ILE B C 1
ATOM 4960 O O . ILE B 1 269 ? -6.926 -6.855 6.629 1 98.62 269 ILE B O 1
ATOM 4964 N N . HIS B 1 270 ? -5.973 -8.055 8.281 1 98.5 270 HIS B N 1
ATOM 4965 C CA . HIS B 1 270 ? -4.605 -7.914 7.797 1 98.5 270 HIS B CA 1
ATOM 4966 C C . HIS B 1 270 ? -3.875 -9.25 7.809 1 98.5 270 HIS B C 1
ATOM 4968 O O . HIS B 1 270 ? -3.695 -9.859 8.867 1 98.5 270 HIS B O 1
ATOM 4974 N N . LEU B 1 271 ? -3.496 -9.719 6.625 1 98.81 271 LEU B N 1
ATOM 4975 C CA . LEU B 1 271 ? -2.666 -10.906 6.477 1 98.81 271 LEU B CA 1
ATOM 4976 C C . LEU B 1 271 ? -1.258 -10.531 6.023 1 98.81 271 LEU B C 1
ATOM 4978 O O . LEU B 1 271 ? -1.086 -9.852 5.012 1 98.81 271 LEU B O 1
ATOM 4982 N N . LEU B 1 272 ? -0.253 -10.953 6.77 1 98.31 272 LEU B N 1
ATOM 4983 C CA . LEU B 1 272 ? 1.156 -10.773 6.434 1 98.31 272 LEU B CA 1
ATOM 4984 C C . LEU B 1 272 ? 1.898 -12.102 6.488 1 98.31 272 LEU B C 1
ATOM 4986 O O . LEU B 1 272 ? 1.891 -12.781 7.516 1 98.31 272 LEU B O 1
ATOM 4990 N N . THR B 1 273 ? 2.514 -12.492 5.371 1 98.38 273 THR B N 1
ATOM 4991 C CA . THR B 1 273 ? 3.266 -13.742 5.355 1 98.38 273 THR B CA 1
ATOM 4992 C C . THR B 1 273 ? 4.605 -13.562 4.648 1 98.38 273 THR B C 1
ATOM 4994 O O . THR B 1 273 ? 4.699 -12.82 3.67 1 98.38 273 THR B O 1
ATOM 4997 N N . CYS B 1 274 ? 5.645 -14.133 5.164 1 98.19 274 CYS B N 1
ATOM 4998 C CA . CYS B 1 274 ? 7.004 -14.203 4.633 1 98.19 274 CYS B CA 1
ATOM 4999 C C . CYS B 1 274 ? 7.738 -15.422 5.164 1 98.19 274 CYS B C 1
ATOM 5001 O O . CYS B 1 274 ? 7.121 -16.328 5.73 1 98.19 274 CYS B O 1
ATOM 5003 N N . GLU B 1 275 ? 9.078 -15.5 4.938 1 97.88 275 GLU B N 1
ATOM 5004 C CA . GLU B 1 275 ? 9.828 -16.688 5.348 1 97.88 275 GLU B CA 1
ATOM 5005 C C . GLU B 1 275 ? 10.07 -16.688 6.855 1 97.88 275 GLU B C 1
ATOM 5007 O O . GLU B 1 275 ? 10.617 -17.656 7.398 1 97.88 275 GLU B O 1
ATOM 5012 N N . LEU B 1 276 ? 9.578 -15.648 7.578 1 97.62 276 LEU B N 1
ATOM 5013 C CA . LEU B 1 276 ? 9.688 -15.617 9.031 1 97.62 276 LEU B CA 1
ATOM 5014 C C . LEU B 1 276 ? 8.414 -16.156 9.688 1 97.62 276 LEU B C 1
ATOM 5016 O O . LEU B 1 276 ? 8.391 -16.391 10.898 1 97.62 276 LEU B O 1
ATOM 5020 N N . GLY B 1 277 ? 7.359 -16.219 8.867 1 97.94 277 GLY B N 1
ATOM 5021 C CA . GLY B 1 277 ? 6.086 -16.719 9.367 1 97.94 277 GLY B CA 1
ATOM 5022 C C . GLY B 1 277 ? 4.891 -15.969 8.812 1 97.94 277 GLY B C 1
ATOM 5023 O O . GLY B 1 277 ? 5.02 -15.211 7.852 1 97.94 277 GLY B O 1
ATOM 5024 N N . THR B 1 278 ? 3.715 -16.312 9.406 1 98.38 278 THR B N 1
ATOM 5025 C CA . THR B 1 278 ? 2.457 -15.719 8.953 1 98.38 278 THR B CA 1
ATOM 5026 C C . THR B 1 278 ? 1.704 -15.086 10.117 1 98.38 278 THR B C 1
ATOM 5028 O O . THR B 1 278 ? 1.669 -15.648 11.219 1 98.38 278 THR B O 1
ATOM 5031 N N . SER B 1 279 ? 1.223 -13.914 9.93 1 97.81 279 SER B N 1
ATOM 5032 C CA . SER B 1 279 ? 0.351 -13.227 10.875 1 97.81 279 SER B CA 1
ATOM 5033 C C . SER B 1 279 ? -0.993 -12.883 10.234 1 97.81 279 SER B C 1
ATOM 5035 O O . SER B 1 279 ? -1.043 -12.297 9.156 1 97.81 279 SER B O 1
ATOM 5037 N N . LEU B 1 280 ? -2.055 -13.312 10.828 1 98.38 280 LEU B N 1
ATOM 5038 C CA . LEU B 1 280 ? -3.416 -12.945 10.461 1 98.38 280 LEU B CA 1
ATOM 5039 C C . LEU B 1 280 ? -4.121 -12.25 11.617 1 98.38 280 LEU B C 1
ATOM 5041 O O . LEU B 1 280 ? -4.289 -12.836 12.688 1 98.38 280 LEU B O 1
ATOM 5045 N N . ARG B 1 281 ? -4.52 -10.992 11.398 1 97.69 281 ARG B N 1
ATOM 5046 C CA . ARG B 1 281 ? -5.18 -10.203 12.43 1 97.69 281 ARG B CA 1
ATOM 5047 C C . ARG B 1 281 ? -6.473 -9.586 11.906 1 97.69 281 ARG B C 1
ATOM 5049 O O . ARG B 1 281 ? -6.633 -9.406 10.695 1 97.69 281 ARG B O 1
ATOM 5056 N N . TYR B 1 282 ? -7.359 -9.32 12.789 1 98.06 282 TYR B N 1
ATOM 5057 C CA . TYR B 1 282 ? -8.594 -8.617 12.453 1 98.06 282 TYR B CA 1
ATOM 5058 C C . TYR B 1 282 ? -9.031 -7.707 13.594 1 98.06 282 TYR B C 1
ATOM 5060 O O . TYR B 1 282 ? -8.609 -7.895 14.742 1 98.06 282 TYR B O 1
ATOM 5068 N N . ALA B 1 283 ? -9.797 -6.676 13.273 1 97.44 283 ALA B N 1
ATOM 5069 C CA . ALA B 1 283 ? -10.453 -5.832 14.266 1 97.44 283 ALA B CA 1
ATOM 5070 C C . ALA B 1 283 ? -11.797 -5.32 13.75 1 97.44 283 ALA B C 1
ATOM 5072 O O . ALA B 1 283 ? -11.914 -4.938 12.578 1 97.44 283 ALA B O 1
ATOM 5073 N N . MET B 1 284 ? -12.734 -5.438 14.648 1 96.12 284 MET B N 1
ATOM 5074 C CA . MET B 1 284 ? -13.992 -4.746 14.375 1 96.12 284 MET B CA 1
ATOM 5075 C C . MET B 1 284 ? -13.875 -3.26 14.695 1 96.12 284 MET B C 1
ATOM 5077 O O . MET B 1 284 ? -12.961 -2.844 15.406 1 96.12 284 MET B O 1
ATOM 5081 N N . LYS B 1 285 ? -14.805 -2.508 14.125 1 91.69 285 LYS B N 1
ATOM 5082 C CA . LYS B 1 285 ? -14.797 -1.07 14.383 1 91.69 285 LYS B CA 1
ATOM 5083 C C . LYS B 1 285 ? -14.773 -0.783 15.883 1 91.69 285 LYS B C 1
ATOM 5085 O O . LYS B 1 285 ? -15.625 -1.271 16.625 1 91.69 285 LYS B O 1
ATOM 5090 N N . GLY B 1 286 ? -13.742 -0.044 16.281 1 90.12 286 GLY B N 1
ATOM 5091 C CA . GLY B 1 286 ? -13.664 0.4 17.672 1 90.12 286 GLY B CA 1
ATOM 5092 C C . GLY B 1 286 ? -13.172 -0.68 18.609 1 90.12 286 GLY B C 1
ATOM 5093 O O . GLY B 1 286 ? -13.062 -0.453 19.828 1 90.12 286 GLY B O 1
ATOM 5094 N N . GLU B 1 287 ? -12.836 -1.869 18.109 1 95.5 287 GLU B N 1
ATOM 5095 C CA . GLU B 1 287 ? -12.398 -2.982 18.938 1 95.5 287 GLU B CA 1
ATOM 5096 C C . GLU B 1 287 ? -10.906 -3.232 18.797 1 95.5 287 GLU B C 1
ATOM 5098 O O . GLU B 1 287 ? -10.273 -2.715 17.875 1 95.5 287 GLU B O 1
ATOM 5103 N N . GLU B 1 288 ? -10.414 -3.988 19.703 1 96.25 288 GLU B N 1
ATOM 5104 C CA . GLU B 1 288 ? -8.992 -4.312 19.703 1 96.25 288 GLU B CA 1
ATOM 5105 C C . GLU B 1 288 ? -8.648 -5.27 18.562 1 96.25 288 GLU B C 1
ATOM 5107 O O . GLU B 1 288 ? -9.453 -6.125 18.203 1 96.25 288 GLU B O 1
ATOM 5112 N N . TRP B 1 289 ? -7.441 -5.102 18.047 1 95.94 289 TRP B N 1
ATOM 5113 C CA . TRP B 1 289 ? -6.918 -6.055 17.078 1 95.94 289 TRP B CA 1
ATOM 5114 C C . TRP B 1 289 ? -6.629 -7.402 17.734 1 95.94 289 TRP B C 1
ATOM 5116 O O . TRP B 1 289 ? -6.086 -7.453 18.844 1 95.94 289 TRP B O 1
ATOM 5126 N N . ARG B 1 290 ? -7.082 -8.414 17.062 1 95.56 290 ARG B N 1
ATOM 5127 C CA . ARG B 1 290 ? -6.867 -9.773 17.547 1 95.56 290 ARG B CA 1
ATOM 5128 C C . ARG B 1 290 ? -6.16 -10.625 16.484 1 95.56 290 ARG B C 1
ATOM 5130 O O . ARG B 1 290 ? -6.391 -10.453 15.289 1 95.56 290 ARG B O 1
ATOM 5137 N N . GLU B 1 291 ? -5.316 -11.461 16.953 1 95.94 291 GLU B N 1
ATOM 5138 C CA . GLU B 1 291 ? -4.629 -12.391 16.062 1 95.94 291 GLU B CA 1
ATOM 5139 C C . GLU B 1 291 ? -5.363 -13.727 15.977 1 95.94 291 GLU B C 1
ATOM 5141 O O . GLU B 1 291 ? -5.867 -14.227 16.984 1 95.94 291 GLU B O 1
ATOM 5146 N N . ILE B 1 292 ? -5.43 -14.195 14.82 1 97.25 292 ILE B N 1
ATOM 5147 C CA . ILE B 1 292 ? -6.027 -15.508 14.602 1 97.25 292 ILE B CA 1
ATOM 5148 C C . ILE B 1 292 ? -4.926 -16.562 14.453 1 97.25 292 ILE B C 1
ATOM 5150 O O . ILE B 1 292 ? -4.035 -16.422 13.617 1 97.25 292 ILE B O 1
ATOM 5154 N N . SER B 1 293 ? -4.969 -17.578 15.219 1 96.75 293 SER B N 1
ATOM 5155 C CA . SER B 1 293 ? -4.047 -18.703 15.07 1 96.75 293 SER B CA 1
ATOM 5156 C C . SER B 1 293 ? -4.398 -19.547 13.852 1 96.75 293 SER B C 1
ATOM 5158 O O . SER B 1 293 ? -5.547 -19.969 13.688 1 96.75 293 SER B O 1
ATOM 5160 N N . LEU B 1 294 ? -3.412 -19.781 13.07 1 97.56 294 LEU B N 1
ATOM 5161 C CA . LEU B 1 294 ? -3.619 -20.547 11.852 1 97.56 294 LEU B CA 1
ATOM 5162 C C . LEU B 1 294 ? -3.049 -21.969 11.984 1 97.56 294 LEU B C 1
ATOM 5164 O O . LEU B 1 294 ? -1.842 -22.125 12.172 1 97.56 294 LEU B O 1
ATOM 5168 N N . GLU B 1 295 ? -3.912 -22.906 11.797 1 95.19 295 GLU B N 1
ATOM 5169 C CA . GLU B 1 295 ? -3.418 -24.281 11.75 1 95.19 295 GLU B CA 1
ATOM 5170 C C . GLU B 1 295 ? -2.564 -24.5 10.5 1 95.19 295 GLU B C 1
ATOM 5172 O O . GLU B 1 295 ? -2.943 -24.109 9.398 1 95.19 295 GLU B O 1
ATOM 5177 N N . GLY B 1 296 ? -1.415 -25.109 10.695 1 94.75 296 GLY B N 1
ATOM 5178 C CA . GLY B 1 296 ? -0.557 -25.438 9.57 1 94.75 296 GLY B CA 1
ATOM 5179 C C . GLY B 1 296 ? 0.384 -24.312 9.188 1 94.75 296 GLY B C 1
ATOM 5180 O O . GLY B 1 296 ? 1.132 -24.438 8.211 1 94.75 296 GLY B O 1
ATOM 5181 N N . ALA B 1 297 ? 0.318 -23.172 9.875 1 96.69 297 ALA B N 1
ATOM 5182 C CA . ALA B 1 297 ? 1.228 -22.062 9.609 1 96.69 297 ALA B CA 1
ATOM 5183 C C . ALA B 1 297 ? 2.031 -21.703 10.859 1 96.69 297 ALA B C 1
ATOM 5185 O O . ALA B 1 297 ? 1.536 -21.828 11.977 1 96.69 297 ALA B O 1
ATOM 5186 N N . THR B 1 298 ? 3.27 -21.328 10.656 1 97.31 298 THR B N 1
ATOM 5187 C CA . THR B 1 298 ? 4.117 -20.828 11.734 1 97.31 298 THR B CA 1
ATOM 5188 C C . THR B 1 298 ? 3.832 -19.344 11.992 1 97.31 298 THR B C 1
ATOM 5190 O O . THR B 1 298 ? 3.846 -18.531 11.07 1 97.31 298 THR B O 1
ATOM 5193 N N . PRO B 1 299 ? 3.605 -19.031 13.281 1 97.06 299 PRO B N 1
ATOM 5194 C CA . PRO B 1 299 ? 3.363 -17.625 13.57 1 97.06 299 PRO B CA 1
ATOM 5195 C C . PRO B 1 299 ? 4.562 -16.734 13.242 1 97.06 299 PRO B C 1
ATOM 5197 O O . PRO B 1 299 ? 5.711 -17.156 13.438 1 97.06 299 PRO B O 1
ATOM 5200 N N . LEU B 1 300 ? 4.285 -15.555 12.828 1 96.25 300 LEU B N 1
ATOM 5201 C CA . LEU B 1 300 ? 5.324 -14.594 12.469 1 96.25 300 LEU B CA 1
ATOM 5202 C C . LEU B 1 300 ? 6.113 -14.156 13.695 1 96.25 300 LEU B C 1
ATOM 5204 O O . LEU B 1 300 ? 5.531 -13.68 14.672 1 96.25 300 LEU B O 1
ATOM 5208 N N . LYS B 1 301 ? 7.41 -14.32 13.641 1 93.06 301 LYS B N 1
ATOM 5209 C CA . LYS B 1 301 ? 8.367 -13.781 14.609 1 93.06 301 LYS B CA 1
ATOM 5210 C C . LYS B 1 301 ? 9.594 -13.211 13.906 1 93.06 301 LYS B C 1
ATOM 5212 O O . LYS B 1 301 ? 10.227 -13.883 13.094 1 93.06 301 LYS B O 1
ATOM 5217 N N . TRP B 1 302 ? 9.984 -12.094 14.266 1 89.81 302 TRP B N 1
ATOM 5218 C CA . TRP B 1 302 ? 11.008 -11.344 13.539 1 89.81 302 TRP B CA 1
ATOM 5219 C C . TRP B 1 302 ? 12.398 -11.906 13.836 1 89.81 302 TRP B C 1
ATOM 5221 O O . TRP B 1 302 ? 13.344 -11.672 13.078 1 89.81 302 TRP B O 1
ATOM 5231 N N . ASP B 1 303 ? 12.5 -12.609 14.938 1 88.38 303 ASP B N 1
ATOM 5232 C CA . ASP B 1 303 ? 13.797 -13.156 15.32 1 88.38 303 ASP B CA 1
ATOM 5233 C C . ASP B 1 303 ? 13.945 -14.602 14.859 1 88.38 303 ASP B C 1
ATOM 5235 O O . ASP B 1 303 ? 14.922 -15.273 15.203 1 88.38 303 ASP B O 1
ATOM 5239 N N . GLU B 1 304 ? 13.047 -15.086 14.031 1 89.56 304 GLU B N 1
ATOM 5240 C CA . GLU B 1 304 ? 13.102 -16.453 13.508 1 89.56 304 GLU B CA 1
ATOM 5241 C C . GLU B 1 304 ? 14.031 -16.547 12.305 1 89.56 304 GLU B C 1
ATOM 5243 O O . GLU B 1 304 ? 14.25 -15.555 11.602 1 89.56 304 GLU B O 1
ATOM 5248 N N . LYS B 1 305 ? 14.547 -17.703 12.133 1 93.81 305 LYS B N 1
ATOM 5249 C CA . LYS B 1 305 ? 15.289 -17.984 10.906 1 93.81 305 LYS B CA 1
ATOM 5250 C C . LYS B 1 305 ? 14.344 -18.172 9.727 1 93.81 305 LYS B C 1
ATOM 5252 O O . LYS B 1 305 ? 13.305 -18.812 9.852 1 93.81 305 LYS B O 1
ATOM 5257 N N . PRO B 1 306 ? 14.719 -17.547 8.672 1 96.38 306 PRO B N 1
ATOM 5258 C CA . PRO B 1 306 ? 13.859 -17.688 7.496 1 96.38 306 PRO B CA 1
ATOM 5259 C C . PRO B 1 306 ? 13.836 -19.125 6.969 1 96.38 306 PRO B C 1
ATOM 5261 O O . PRO B 1 306 ? 14.836 -19.844 7.059 1 96.38 306 PRO B O 1
ATOM 5264 N N . SER B 1 307 ? 12.703 -19.547 6.41 1 96.25 307 SER B N 1
ATOM 5265 C CA . SER B 1 307 ? 12.609 -20.859 5.781 1 96.25 307 SER B CA 1
ATOM 5266 C C . SER B 1 307 ? 11.492 -20.891 4.746 1 96.25 307 SER B C 1
ATOM 5268 O O . SER B 1 307 ? 10.445 -20.281 4.93 1 96.25 307 SER B O 1
ATOM 5270 N N . GLU B 1 308 ? 11.711 -21.734 3.764 1 94.38 308 GLU B N 1
ATOM 5271 C CA . GLU B 1 308 ? 10.711 -21.984 2.727 1 94.38 308 GLU B CA 1
ATOM 5272 C C . GLU B 1 308 ? 9.461 -22.641 3.311 1 94.38 308 GLU B C 1
ATOM 5274 O O . GLU B 1 308 ? 8.344 -22.344 2.885 1 94.38 308 GLU B O 1
ATOM 5279 N N . GLU B 1 309 ? 9.625 -23.438 4.273 1 95.44 309 GLU B N 1
ATOM 5280 C CA . GLU B 1 309 ? 8.523 -24.188 4.883 1 95.44 309 GLU B CA 1
ATOM 5281 C C . GLU B 1 309 ? 7.59 -23.266 5.656 1 95.44 309 GLU B C 1
ATOM 5283 O O . GLU B 1 309 ? 6.406 -23.562 5.816 1 95.44 309 GLU B O 1
ATOM 5288 N N . LYS B 1 310 ? 8.117 -22.219 6.152 1 96.94 310 LYS B N 1
ATOM 5289 C CA . LYS B 1 310 ? 7.277 -21.25 6.852 1 96.94 310 LYS B CA 1
ATOM 5290 C C . LYS B 1 310 ? 6.453 -20.422 5.867 1 96.94 310 LYS B C 1
ATOM 5292 O O . LYS B 1 310 ? 5.305 -20.078 6.148 1 96.94 310 LYS B O 1
ATOM 5297 N N . PHE B 1 311 ? 7.012 -20.109 4.758 1 97.62 311 PHE B N 1
ATOM 5298 C CA . PHE B 1 311 ? 6.344 -19.297 3.752 1 97.62 311 PHE B CA 1
ATOM 5299 C C . PHE B 1 311 ? 5.301 -20.109 2.996 1 97.62 311 PHE B C 1
ATOM 5301 O O . PHE B 1 311 ? 4.207 -19.625 2.713 1 97.62 311 PHE B O 1
ATOM 5308 N N . ARG B 1 312 ? 5.617 -21.344 2.619 1 97.5 312 ARG B N 1
ATOM 5309 C CA . ARG B 1 312 ? 4.738 -22.234 1.861 1 97.5 312 ARG B CA 1
ATOM 5310 C C . ARG B 1 312 ? 4.613 -23.594 2.545 1 97.5 312 ARG B C 1
ATOM 5312 O O . ARG B 1 312 ? 4.988 -24.625 1.973 1 97.5 312 ARG B O 1
ATOM 5319 N N . PRO B 1 313 ? 3.875 -23.625 3.643 1 97.25 313 PRO B N 1
ATOM 5320 C CA . PRO B 1 313 ? 3.801 -24.828 4.453 1 97.25 313 PRO B CA 1
ATOM 5321 C C . PRO B 1 313 ? 2.973 -25.938 3.795 1 97.25 313 PRO B C 1
ATOM 5323 O O . PRO B 1 313 ? 3.016 -27.094 4.23 1 97.25 313 PRO B O 1
ATOM 5326 N N . TRP B 1 314 ? 2.26 -25.688 2.779 1 96.88 314 TRP B N 1
ATOM 5327 C CA . TRP B 1 314 ? 1.4 -26.688 2.148 1 96.88 314 TRP B CA 1
ATOM 5328 C C . TRP B 1 314 ? 2.131 -27.391 1.013 1 96.88 314 TRP B C 1
ATOM 5330 O O . TRP B 1 314 ? 1.605 -28.344 0.427 1 96.88 314 TRP B O 1
ATOM 5340 N N . ARG B 1 315 ? 3.312 -27.016 0.686 1 96.94 315 ARG B N 1
ATOM 5341 C CA . ARG B 1 315 ? 4.047 -27.406 -0.514 1 96.94 315 ARG B CA 1
ATOM 5342 C C . ARG B 1 315 ? 4.145 -28.922 -0.629 1 96.94 315 ARG B C 1
ATOM 5344 O O . ARG B 1 315 ? 3.873 -29.484 -1.689 1 96.94 315 ARG B O 1
ATOM 5351 N N . ILE B 1 316 ? 4.531 -29.625 0.523 1 96.75 316 ILE B N 1
ATOM 5352 C CA . ILE B 1 316 ? 4.754 -31.062 0.5 1 96.75 316 ILE B CA 1
ATOM 5353 C C . ILE B 1 316 ? 3.602 -31.781 1.203 1 96.75 316 ILE B C 1
ATOM 5355 O O . ILE B 1 316 ? 3.824 -32.625 2.088 1 96.75 316 ILE B O 1
ATOM 5359 N N . THR B 1 317 ? 2.396 -31.438 0.81 1 96.62 317 THR B N 1
ATOM 5360 C CA . THR B 1 317 ? 1.184 -32.031 1.356 1 96.62 317 THR B CA 1
ATOM 5361 C C . THR B 1 317 ? 0.185 -32.344 0.245 1 96.62 317 THR B C 1
ATOM 5363 O O . THR B 1 317 ? 0.441 -32.062 -0.926 1 96.62 317 THR B O 1
ATOM 5366 N N . ASN B 1 318 ? -0.954 -32.906 0.621 1 96.25 318 ASN B N 1
ATOM 5367 C CA . ASN B 1 318 ? -2.006 -33.25 -0.335 1 96.25 318 ASN B CA 1
ATOM 5368 C C . ASN B 1 318 ? -2.779 -32 -0.764 1 96.25 318 ASN B C 1
ATOM 5370 O O . ASN B 1 318 ? -3.711 -32.094 -1.566 1 96.25 318 ASN B O 1
ATOM 5374 N N . ARG B 1 319 ? -2.342 -30.797 -0.253 1 96.19 319 ARG B N 1
ATOM 5375 C CA . ARG B 1 319 ? -2.975 -29.531 -0.635 1 96.19 319 ARG B CA 1
ATOM 5376 C C . ARG B 1 319 ? -2.248 -28.891 -1.81 1 96.19 319 ARG B C 1
ATOM 5378 O O . ARG B 1 319 ? -2.734 -27.922 -2.387 1 96.19 319 ARG B O 1
ATOM 5385 N N . ASN B 1 320 ? -1.172 -29.469 -2.125 1 97.5 320 ASN B N 1
ATOM 5386 C CA . ASN B 1 320 ? -0.435 -29.016 -3.295 1 97.5 320 ASN B CA 1
ATOM 5387 C C . ASN B 1 320 ? -1.251 -29.188 -4.574 1 97.5 320 ASN B C 1
ATOM 5389 O O . ASN B 1 320 ? -1.936 -30.188 -4.75 1 97.5 320 ASN B O 1
ATOM 5393 N N . GLU B 1 321 ? -1.146 -28.234 -5.48 1 97.69 321 GLU B N 1
ATOM 5394 C CA . GLU B 1 321 ? -1.956 -28.203 -6.695 1 97.69 321 GLU B CA 1
ATOM 5395 C C . GLU B 1 321 ? -1.716 -29.453 -7.555 1 97.69 321 GLU B C 1
ATOM 5397 O O . GLU B 1 321 ? -2.631 -29.938 -8.219 1 97.69 321 GLU B O 1
ATOM 5402 N N . VAL B 1 322 ? -0.478 -29.953 -7.555 1 98.12 322 VAL B N 1
ATOM 5403 C CA . VAL B 1 322 ? -0.143 -31.125 -8.352 1 98.12 322 VAL B CA 1
ATOM 5404 C C . VAL B 1 322 ? -0.845 -32.375 -7.773 1 98.12 322 VAL B C 1
ATOM 5406 O O . VAL B 1 322 ? -1.363 -33.188 -8.523 1 98.12 322 VAL B O 1
ATOM 5409 N N . TRP B 1 323 ? -0.849 -32.469 -6.469 1 98.06 323 TRP B N 1
ATOM 5410 C CA . TRP B 1 323 ? -1.578 -33.562 -5.809 1 98.06 323 TRP B CA 1
ATOM 5411 C C . TRP B 1 323 ? -3.066 -33.469 -6.137 1 98.06 323 TRP B C 1
ATOM 5413 O O . TRP B 1 323 ? -3.676 -34.5 -6.512 1 98.06 323 TRP B O 1
ATOM 5423 N N . LYS B 1 324 ? -3.625 -32.312 -5.992 1 98.12 324 LYS B N 1
ATOM 5424 C CA . LYS B 1 324 ? -5.043 -32.125 -6.277 1 98.12 324 LYS B CA 1
ATOM 5425 C C . LYS B 1 324 ? -5.367 -32.469 -7.727 1 98.12 324 LYS B C 1
ATOM 5427 O O . LYS B 1 324 ? -6.418 -33.062 -8.008 1 98.12 324 LYS B O 1
ATOM 5432 N N . TRP B 1 325 ? -4.484 -32.094 -8.586 1 98.44 325 TRP B N 1
ATOM 5433 C CA . TRP B 1 325 ? -4.66 -32.375 -10 1 98.44 325 TRP B CA 1
ATOM 5434 C C . TRP B 1 325 ? -4.703 -33.875 -10.25 1 98.44 325 TRP B C 1
ATOM 5436 O O . TRP B 1 325 ? -5.605 -34.375 -10.93 1 98.44 325 TRP B O 1
ATOM 5446 N N . VAL B 1 326 ? -3.818 -34.656 -9.664 1 98.31 326 VAL B N 1
ATOM 5447 C CA . VAL B 1 326 ? -3.781 -36.094 -9.781 1 98.31 326 VAL B CA 1
ATOM 5448 C C . VAL B 1 326 ? -5.07 -36.688 -9.227 1 98.31 326 VAL B C 1
ATOM 5450 O O . VAL B 1 326 ? -5.676 -37.562 -9.844 1 98.31 326 VAL B O 1
ATOM 5453 N N . ASP B 1 327 ? -5.465 -36.188 -8.094 1 98 327 ASP B N 1
ATOM 5454 C CA . ASP B 1 327 ? -6.691 -36.688 -7.477 1 98 327 ASP B CA 1
ATOM 5455 C C . ASP B 1 327 ? -7.895 -36.469 -8.391 1 98 327 ASP B C 1
ATOM 5457 O O . ASP B 1 327 ? -8.766 -37.344 -8.492 1 98 327 ASP B O 1
ATOM 5461 N N . HIS B 1 328 ? -7.926 -35.375 -9 1 98 328 HIS B N 1
ATOM 5462 C CA . HIS B 1 328 ? -9.023 -35.062 -9.922 1 98 328 HIS B CA 1
ATOM 5463 C C . HIS B 1 328 ? -9.023 -36.031 -11.102 1 98 328 HIS B C 1
ATOM 5465 O O . HIS B 1 328 ? -10.086 -36.438 -11.57 1 98 328 HIS B O 1
ATOM 5471 N N . ILE B 1 329 ? -7.836 -36.375 -11.617 1 97.94 329 ILE B N 1
ATOM 5472 C CA . ILE B 1 329 ? -7.73 -37.344 -12.703 1 97.94 329 ILE B CA 1
ATOM 5473 C C . ILE B 1 329 ? -8.305 -38.688 -12.258 1 97.94 329 ILE B C 1
ATOM 5475 O O . ILE B 1 329 ? -8.961 -39.375 -13.047 1 97.94 329 ILE B O 1
ATOM 5479 N N . LEU B 1 330 ? -8.156 -38.969 -10.977 1 97.44 330 LEU B N 1
ATOM 5480 C CA . LEU B 1 330 ? -8.578 -40.25 -10.414 1 97.44 330 LEU B CA 1
ATOM 5481 C C . LEU B 1 330 ? -10.031 -40.219 -9.953 1 97.44 330 LEU B C 1
ATOM 5483 O O . LEU B 1 330 ? -10.547 -41.156 -9.375 1 97.44 330 LEU B O 1
ATOM 5487 N N . GLY B 1 331 ? -10.656 -39.062 -10.078 1 96 331 GLY B N 1
ATOM 5488 C CA . GLY B 1 331 ? -12.07 -38.938 -9.766 1 96 331 GLY B CA 1
ATOM 5489 C C . GLY B 1 331 ? -12.328 -38.438 -8.352 1 96 331 GLY B C 1
ATOM 5490 O O . GLY B 1 331 ? -13.477 -38.375 -7.914 1 96 331 GLY B O 1
ATOM 5491 N N . ARG B 1 332 ? -11.242 -38.094 -7.652 1 95.12 332 ARG B N 1
ATOM 5492 C CA . ARG B 1 332 ? -11.367 -37.531 -6.309 1 95.12 332 ARG B CA 1
ATOM 5493 C C . ARG B 1 332 ? -11.438 -36 -6.359 1 95.12 332 ARG B C 1
ATOM 5495 O O . ARG B 1 332 ? -10.438 -35.344 -6.621 1 95.12 332 ARG B O 1
ATOM 5502 N N . LYS B 1 333 ? -12.609 -35.469 -6.094 1 91.12 333 LYS B N 1
ATOM 5503 C CA . LYS B 1 333 ? -12.812 -34.031 -6.293 1 91.12 333 LYS B CA 1
ATOM 5504 C C . LYS B 1 333 ? -13.156 -33.344 -4.977 1 91.12 333 LYS B C 1
ATOM 5506 O O . LYS B 1 333 ? -14.031 -32.469 -4.938 1 91.12 333 LYS B O 1
ATOM 5511 N N . ASP B 1 334 ? -12.414 -33.656 -3.953 1 88.62 334 ASP B N 1
ATOM 5512 C CA . ASP B 1 334 ? -12.672 -33.125 -2.615 1 88.62 334 ASP B CA 1
ATOM 5513 C C . ASP B 1 334 ? -12.227 -31.672 -2.502 1 88.62 334 ASP B C 1
ATOM 5515 O O . ASP B 1 334 ? -12.742 -30.922 -1.667 1 88.62 334 ASP B O 1
ATOM 5519 N N . ARG B 1 335 ? -11.297 -31.312 -3.363 1 91.25 335 ARG B N 1
ATOM 5520 C CA . ARG B 1 335 ? -10.781 -29.938 -3.316 1 91.25 335 ARG B CA 1
ATOM 5521 C C . ARG B 1 335 ? -10.875 -29.281 -4.684 1 91.25 335 ARG B C 1
ATOM 5523 O O . ARG B 1 335 ? -10.672 -29.922 -5.711 1 91.25 335 ARG B O 1
ATOM 5530 N N . GLU B 1 336 ? -11.062 -27.953 -4.59 1 92.69 336 GLU B N 1
ATOM 5531 C CA . GLU B 1 336 ? -11.203 -27.203 -5.836 1 92.69 336 GLU B CA 1
ATOM 5532 C C . GLU B 1 336 ? -9.867 -27.062 -6.559 1 92.69 336 GLU B C 1
ATOM 5534 O O . GLU B 1 336 ? -8.82 -26.922 -5.922 1 92.69 336 GLU B O 1
ATOM 5539 N N . LEU B 1 337 ? -9.969 -27.172 -7.848 1 95.12 337 LEU B N 1
ATOM 5540 C CA . LEU B 1 337 ? -8.805 -27.031 -8.719 1 95.12 337 LEU B CA 1
ATOM 5541 C C . LEU B 1 337 ? -8.875 -25.75 -9.531 1 95.12 337 LEU B C 1
ATOM 5543 O O . LEU B 1 337 ? -9.906 -25.438 -10.125 1 95.12 337 LEU B O 1
ATOM 5547 N N . ALA B 1 338 ? -7.789 -24.906 -9.5 1 97.06 338 ALA B N 1
ATOM 5548 C CA . ALA B 1 338 ? -7.719 -23.797 -10.445 1 97.06 338 ALA B CA 1
ATOM 5549 C C . ALA B 1 338 ? -7.512 -24.312 -11.867 1 97.06 338 ALA B C 1
ATOM 5551 O O . ALA B 1 338 ? -6.594 -25.078 -12.133 1 97.06 338 ALA B O 1
ATOM 5552 N N . THR B 1 339 ? -8.352 -23.875 -12.781 1 98.12 339 THR B N 1
ATOM 5553 C CA . THR B 1 339 ? -8.312 -24.375 -14.148 1 98.12 339 THR B CA 1
ATOM 5554 C C . THR B 1 339 ? -7.797 -23.312 -15.109 1 98.12 339 THR B C 1
ATOM 5556 O O . THR B 1 339 ? -7.375 -22.234 -14.672 1 98.12 339 THR B O 1
ATOM 5559 N N . PHE B 1 340 ? -7.777 -23.672 -16.391 1 98.75 340 PHE B N 1
ATOM 5560 C CA . PHE B 1 340 ? -7.32 -22.734 -17.406 1 98.75 340 PHE B CA 1
ATOM 5561 C C . PHE B 1 340 ? -8.258 -21.531 -17.484 1 98.75 340 PHE B C 1
ATOM 5563 O O . PHE B 1 340 ? -7.855 -20.453 -17.938 1 98.75 340 PHE B O 1
ATOM 5570 N N . THR B 1 341 ? -9.523 -21.688 -16.969 1 98.19 341 THR B N 1
ATOM 5571 C CA . THR B 1 341 ? -10.438 -20.562 -16.891 1 98.19 341 THR B CA 1
ATOM 5572 C C . THR B 1 341 ? -9.906 -19.5 -15.938 1 98.19 341 THR B C 1
ATOM 5574 O O . THR B 1 341 ? -9.93 -18.297 -16.234 1 98.19 341 THR B O 1
ATOM 5577 N N . SER B 1 342 ? -9.43 -19.922 -14.797 1 98.19 342 SER B N 1
ATOM 5578 C CA . SER B 1 342 ? -8.797 -19 -13.852 1 98.19 342 SER B CA 1
ATOM 5579 C C . SER B 1 342 ? -7.547 -18.359 -14.461 1 98.19 342 SER B C 1
ATOM 5581 O O . SER B 1 342 ? -7.301 -17.172 -14.266 1 98.19 342 SER B O 1
ATOM 5583 N N . GLY B 1 343 ? -6.773 -19.219 -15.141 1 98.75 343 GLY B N 1
ATOM 5584 C CA . GLY B 1 343 ? -5.574 -18.703 -15.789 1 98.75 343 GLY B CA 1
ATOM 5585 C C . GLY B 1 343 ? -5.859 -17.625 -16.812 1 98.75 343 GLY B C 1
ATOM 5586 O O . GLY B 1 343 ? -5.145 -16.625 -16.875 1 98.75 343 GLY B O 1
ATOM 5587 N N . LEU B 1 344 ? -6.883 -17.844 -17.594 1 98.75 344 LEU B N 1
ATOM 5588 C CA . LEU B 1 344 ? -7.277 -16.875 -18.594 1 98.75 344 LEU B CA 1
ATOM 5589 C C . LEU B 1 344 ? -7.727 -15.562 -17.953 1 98.75 344 LEU B C 1
ATOM 5591 O O . LEU B 1 344 ? -7.355 -14.477 -18.406 1 98.75 344 LEU B O 1
ATOM 5595 N N . SER B 1 345 ? -8.531 -15.68 -16.922 1 98.38 345 SER B N 1
ATOM 5596 C CA . SER B 1 345 ? -9 -14.5 -16.203 1 98.38 345 SER B CA 1
ATOM 5597 C C . SER B 1 345 ? -7.828 -13.656 -15.703 1 98.38 345 SER B C 1
ATOM 5599 O O . SER B 1 345 ? -7.816 -12.438 -15.875 1 98.38 345 SER B O 1
ATOM 5601 N N . VAL B 1 346 ? -6.863 -14.258 -15.125 1 98.69 346 VAL B N 1
ATOM 5602 C CA . VAL B 1 346 ? -5.691 -13.57 -14.586 1 98.69 346 VAL B CA 1
ATOM 5603 C C . VAL B 1 346 ? -4.883 -12.961 -15.727 1 98.69 346 VAL B C 1
ATOM 5605 O O . VAL B 1 346 ? -4.438 -11.812 -15.633 1 98.69 346 VAL B O 1
ATOM 5608 N N . GLN B 1 347 ? -4.711 -13.719 -16.812 1 98.62 347 GLN B N 1
ATOM 5609 C CA . GLN B 1 347 ? -3.932 -13.227 -17.953 1 98.62 347 GLN B CA 1
ATOM 5610 C C . GLN B 1 347 ? -4.578 -11.992 -18.578 1 98.62 347 GLN B C 1
ATOM 5612 O O . GLN B 1 347 ? -3.881 -11.07 -19 1 98.62 347 GLN B O 1
ATOM 5617 N N . ARG B 1 348 ? -5.883 -11.969 -18.641 1 98.5 348 ARG B N 1
ATOM 5618 C CA . ARG B 1 348 ? -6.59 -10.805 -19.156 1 98.5 348 ARG B CA 1
ATOM 5619 C C . ARG B 1 348 ? -6.301 -9.562 -18.312 1 98.5 348 ARG B C 1
ATOM 5621 O O . ARG B 1 348 ? -6.082 -8.477 -18.859 1 98.5 348 ARG B O 1
ATOM 5628 N N . VAL B 1 349 ? -6.293 -9.68 -17.031 1 98.44 349 VAL B N 1
ATOM 5629 C CA . VAL B 1 349 ? -5.996 -8.562 -16.141 1 98.44 349 VAL B CA 1
ATOM 5630 C C . VAL B 1 349 ? -4.562 -8.094 -16.359 1 98.44 349 VAL B C 1
ATOM 5632 O O . VAL B 1 349 ? -4.305 -6.891 -16.438 1 98.44 349 VAL B O 1
ATOM 5635 N N . ILE B 1 350 ? -3.633 -9.039 -16.469 1 98.44 350 ILE B N 1
ATOM 5636 C CA . ILE B 1 350 ? -2.234 -8.711 -16.719 1 98.44 350 ILE B CA 1
ATOM 5637 C C . ILE B 1 350 ? -2.121 -7.855 -17.984 1 98.44 350 ILE B C 1
ATOM 5639 O O . ILE B 1 350 ? -1.503 -6.789 -17.969 1 98.44 350 ILE B O 1
ATOM 5643 N N . ASP B 1 351 ? -2.734 -8.336 -19.047 1 98.06 351 ASP B N 1
ATOM 5644 C CA . ASP B 1 351 ? -2.658 -7.637 -20.328 1 98.06 351 ASP B CA 1
ATOM 5645 C C . ASP B 1 351 ? -3.26 -6.238 -20.219 1 98.06 351 ASP B C 1
ATOM 5647 O O . ASP B 1 351 ? -2.725 -5.285 -20.797 1 98.06 351 ASP B O 1
ATOM 5651 N N . GLU B 1 352 ? -4.34 -6.148 -19.516 1 97.38 352 GLU B N 1
ATOM 5652 C CA . GLU B 1 352 ? -4.992 -4.855 -19.375 1 97.38 352 GLU B CA 1
ATOM 5653 C C . GLU B 1 352 ? -4.117 -3.881 -18.578 1 97.38 352 GLU B C 1
ATOM 5655 O O . GLU B 1 352 ? -4.105 -2.682 -18.875 1 97.38 352 GLU B O 1
ATOM 5660 N N . VAL B 1 353 ? -3.428 -4.336 -17.562 1 96.69 353 VAL B N 1
ATOM 5661 C CA . VAL B 1 353 ? -2.516 -3.494 -16.781 1 96.69 353 VAL B CA 1
ATOM 5662 C C . VAL B 1 353 ? -1.41 -2.965 -17.703 1 96.69 353 VAL B C 1
ATOM 5664 O O . VAL B 1 353 ? -1.075 -1.779 -17.656 1 96.69 353 VAL B O 1
ATOM 5667 N N . ILE B 1 354 ? -0.846 -3.84 -18.531 1 95.56 354 ILE B N 1
ATOM 5668 C CA . ILE B 1 354 ? 0.232 -3.477 -19.453 1 95.56 354 ILE B CA 1
ATOM 5669 C C . ILE B 1 354 ? -0.259 -2.418 -20.438 1 95.56 354 ILE B C 1
ATOM 5671 O O . ILE B 1 354 ? 0.406 -1.401 -20.641 1 95.56 354 ILE B O 1
ATOM 5675 N N . VAL B 1 355 ? -1.44 -2.625 -20.984 1 94.06 355 VAL B N 1
ATOM 5676 C CA . VAL B 1 355 ? -2.018 -1.694 -21.953 1 94.06 355 VAL B CA 1
ATOM 5677 C C . VAL B 1 355 ? -2.26 -0.343 -21.281 1 94.06 355 VAL B C 1
ATOM 5679 O O . VAL B 1 355 ? -1.958 0.705 -21.859 1 94.06 355 VAL B O 1
ATOM 5682 N N . SER B 1 356 ? -2.789 -0.406 -20.094 1 90.5 356 SER B N 1
ATOM 5683 C CA . SER B 1 356 ? -3.064 0.822 -19.359 1 90.5 356 SER B CA 1
ATOM 5684 C C . SER B 1 356 ? -1.783 1.603 -19.094 1 90.5 356 SER B C 1
ATOM 5686 O O . SER B 1 356 ? -1.779 2.834 -19.125 1 90.5 356 SER B O 1
ATOM 5688 N N . ALA B 1 357 ? -0.711 0.942 -18.781 1 87.81 357 ALA B N 1
ATOM 5689 C CA . ALA B 1 357 ? 0.576 1.566 -18.484 1 87.81 357 ALA B CA 1
ATOM 5690 C C . ALA B 1 357 ? 1.178 2.203 -19.734 1 87.81 357 ALA B C 1
ATOM 5692 O O . ALA B 1 357 ? 1.854 3.232 -19.656 1 87.81 357 ALA B O 1
ATOM 5693 N N . GLU B 1 358 ? 1.028 1.585 -20.781 1 83.38 358 GLU B N 1
ATOM 5694 C CA . GLU B 1 358 ? 1.562 2.092 -22.047 1 83.38 358 GLU B CA 1
ATOM 5695 C C . GLU B 1 358 ? 0.784 3.314 -22.531 1 83.38 358 GLU B C 1
ATOM 5697 O O . GLU B 1 358 ? 1.354 4.219 -23.141 1 83.38 358 GLU B O 1
ATOM 5702 N N . LYS B 1 359 ? -0.537 3.408 -22.312 1 73.31 359 LYS B N 1
ATOM 5703 C CA . LYS B 1 359 ? -1.363 4.543 -22.703 1 73.31 359 LYS B CA 1
ATOM 5704 C C . LYS B 1 359 ? -1.02 5.785 -21.891 1 73.31 359 LYS B C 1
ATOM 5706 O O . LYS B 1 359 ? -1.114 6.91 -22.391 1 73.31 359 LYS B O 1
ATOM 5711 N N . LYS B 1 360 ? -0.742 5.746 -20.656 1 62.75 360 LYS B N 1
ATOM 5712 C CA . LYS B 1 360 ? -0.419 6.871 -19.781 1 62.75 360 LYS B CA 1
ATOM 5713 C C . LYS B 1 360 ? 0.763 7.668 -20.328 1 62.75 360 LYS B C 1
ATOM 5715 O O . LYS B 1 360 ? 0.887 8.867 -20.047 1 62.75 360 LYS B O 1
ATOM 5720 N N . ILE B 1 361 ? 1.615 7.172 -20.984 1 50.09 361 ILE B N 1
ATOM 5721 C CA . ILE B 1 361 ? 2.756 7.836 -21.609 1 50.09 361 ILE B CA 1
ATOM 5722 C C . ILE B 1 361 ? 2.273 8.75 -22.734 1 50.09 361 ILE B C 1
ATOM 5724 O O . ILE B 1 361 ? 2.828 9.828 -22.938 1 50.09 361 ILE B O 1
ATOM 5728 N N . ASN B 1 362 ? 1.3 8.383 -23.406 1 41.69 362 ASN B N 1
ATOM 5729 C CA . ASN B 1 362 ? 0.875 9.188 -24.547 1 41.69 362 ASN B CA 1
ATOM 5730 C C . ASN B 1 362 ? -0.002 10.352 -24.109 1 41.69 362 ASN B C 1
ATOM 5732 O O . ASN B 1 362 ? -0.398 11.18 -24.938 1 41.69 362 ASN B O 1
ATOM 5736 N N . GLU B 1 363 ? -0.292 10.492 -22.859 1 41.75 363 GLU B N 1
ATOM 5737 C CA . GLU B 1 363 ? -1.056 11.672 -22.453 1 41.75 363 GLU B CA 1
ATOM 5738 C C . GLU B 1 363 ? -0.165 12.688 -21.75 1 41.75 363 GLU B C 1
ATOM 5740 O O . GLU B 1 363 ? 0.796 12.32 -21.078 1 41.75 363 GLU B O 1
#

Radius of gyration: 28.88 Å; Cα contacts (8 Å, |Δi|>4): 1759; chains: 2; bounding box: 48×96×59 Å

Organism: NCBI:txid33932

Foldseek 3Di:
DAAAEEEEEDLDPVCVQFPLLQQLPDPRYDDAEYEDQVQPSRVVVCVVNVHPYYYNDVLVVLVPDPGQAYEYDFFQACQLVNLLSCLVSVHAYEYEFLNHQFLVSLVVSQVSVVVGPHHFFYFLPCCLPLQLVVLLVCVVVCVQPAWQEKEKEKEFAQCQVHQDPLLFFCNGNNQQRQCRVVVLSRQLSVCVSVVWAWDAKAKFFWDDDPNDTDGPVPDDDPTGHGFKMKMWTATPVNHIYIYIYGNRDYDVQQRMKIWMWIHHPFWIWIWIAGQQWIWIWIDTVPGDIDTDDTPQADHHDPPGHGDPCRRRVCSNDCSGQNNCSSCVSVVNNPDDGHGSVSSSSSSNVSVNNVVNNVVVVVD/DAAAEEEEEDLDPVCVQFPLLQQLVFPRYDDAEYEDQVQPSRVVVCVVNVHPYYYNDVLVVLVPDPGQAYEYDFFQACQLVNLLSCLVSVHAYEYEFLNHQFLVSLVVSQVSVVVGPHHFFYFLPCCLPLQLVVLLVCVVVCVQPAWQEKEKEKEFAQCQVHQDPLLFFCNGNNQQRQCRVVVLSRQLSVCVSVVWAWDAKAKFFWDDDPNDTDGPVPDDDPTGHGFKMKMWTATPVNHIYIYIYGNRDYDVQQRMKIWMWIHHPFWIWIWIAGQQWIWIWIDTVPGDIDTDDTPQADHHDPPGHGDPCRRRVCSNDCSGQNNCSSCVSVVNNPDDGHGSVSSSSSSNVSVNNVVNNVVVVVD

InterPro domains:
  IPR000683 Gfo/Idh/MocA-like oxidoreductase, N-terminal [PF01408] (4-123)
  IPR036291 NAD(P)-binding domain superfamily [SSF51735] (3-154)
  IPR050463 Gfo/Idh/MocA family oxidoreductases and glycosidases [PTHR43818] (2-356)
  IPR055170 GFO/IDH/MocA-like oxidoreductase domain [PF22725] (132-269)

Secondary structure (DSSP, 8-state):
-PPEEEEEE--SHHIIIIIHHHHHH-TTEEEEEEE-SSSHHHHHHHHHHT-SEEES-HHHHHHHS--SEEEE-S-GGGHHHHHHHHHHTT-EEEEPSSSSSSHHHHHHHHHHHHTSSS-EEE--GGGG-HHHHHHHHHHHTTTT-SEEEEEEEEEE-TTTTS--GGGGBHHHH-TTTHIIIIIHHHHHHHHHHHTS-EEEEEEEEEEEETTEEEEGGG-S-TTBPPSEEEEEEEETTS-EEEEEEES-S--GGG-EEEEEEEEESSEEEEEEEETTEEEEEEEETTS--EEPP-TTSPBP-TTSPP-HHHH-TTTTSTTSHHHHHHHHHTT--SS----HHHHHHHHHHHHHHHHHHHHGGG-/-PPEEEEEE--SHHIIIIIHHHHHH-TTEEEEEEE-SSSHHHHHHHHHHT--EEES-HHHHHHHS--SEEEE-S-GGGHHHHHHHHHHTT-EEEEPSSSSSSHHHHHHHHHHHHTSSS-EEE--GGGG-HHHHHHHHHHHTTTT-SEEEEEEEEEE-TTTTS--GGGGBHHHH-TTTHIIIIIHHHHHHHHHHHTS-EEEEEEEEEEEETTEEEETTT-S-TTBPPSEEEEEEEETTS-EEEEEEES-S--GGG-EEEEEEEEESSEEEEEEEETTEEEEEEEETTS--EEPP-TTSPBP-TTSPP-HHHH-TTTTSTTSHHHHHHHHHTT--SS----HHHHHHHHHHHHHHHHHHHHGGG-

Solvent-accessible surface area (backbone atoms only — not comparable to full-atom values): 35893 Å² total; per-residue (Å²): 131,84,57,43,28,33,32,34,39,31,45,43,73,60,32,61,69,55,44,51,59,46,48,68,66,38,89,56,43,38,62,49,33,32,16,19,80,82,27,61,52,17,47,54,50,21,65,75,68,68,32,81,37,74,31,55,41,64,68,58,46,64,70,74,42,86,55,51,26,39,38,39,48,61,63,32,64,50,37,46,65,54,49,52,55,36,48,75,72,62,24,23,38,37,33,42,68,43,51,31,69,41,41,70,50,19,47,53,47,33,52,54,46,68,75,44,90,43,56,57,32,34,55,68,59,62,63,57,36,54,70,49,44,48,48,32,51,43,52,75,70,41,69,28,49,50,56,27,38,37,38,42,36,36,36,20,35,74,30,64,90,38,68,54,64,62,41,21,24,28,88,40,33,20,58,51,13,29,40,40,65,46,31,39,52,50,52,44,48,51,30,60,54,66,70,46,54,78,73,48,58,50,25,42,49,26,30,76,54,94,67,27,45,33,42,78,91,66,52,80,63,87,51,56,18,22,32,31,36,41,32,39,35,32,32,78,84,36,29,36,32,40,40,38,25,26,24,58,36,38,44,16,47,32,52,39,40,39,40,38,39,40,23,18,73,40,5,25,39,39,41,41,36,20,16,33,10,37,43,39,34,37,20,40,62,75,29,65,66,42,75,56,87,53,75,81,52,43,66,56,40,82,88,48,74,57,35,68,59,39,54,48,52,44,54,88,44,78,67,19,57,66,47,43,51,54,33,45,72,73,69,47,72,89,62,91,73,51,24,42,66,55,31,31,55,38,32,43,51,53,49,46,28,55,53,36,28,60,52,58,70,79,101,130,85,56,42,27,34,32,32,38,30,46,42,72,58,31,61,69,57,45,51,58,43,47,67,65,37,89,56,44,39,64,50,33,32,17,18,81,82,27,61,52,16,47,55,50,22,65,76,69,67,32,81,37,73,31,54,42,65,69,57,46,63,69,74,41,87,55,50,26,38,38,39,49,60,62,31,64,51,37,48,65,53,50,53,55,35,49,73,73,62,26,21,37,38,34,42,69,44,49,31,69,40,40,69,52,19,46,53,49,32,53,55,45,68,74,44,89,44,55,56,31,33,54,67,58,63,64,56,36,53,69,49,44,49,47,32,52,43,53,74,70,41,69,28,49,50,57,26,38,35,38,42,35,36,37,19,35,74,30,66,91,38,66,56,62,61,42,21,25,29,87,39,34,20,57,53,12,30,43,39,65,47,29,40,52,50,52,42,46,51,31,59,53,65,70,46,55,77,72,47,57,49,26,44,52,25,31,77,53,94,68,29,45,34,41,77,92,66,52,80,62,86,50,55,18,22,32,32,36,41,33,37,36,31,32,78,85,35,28,38,34,41,38,39,26,27,24,58,35,38,43,15,48,31,51,38,39,39,42,37,40,40,22,17,74,39,4,24,39,40,40,40,37,22,18,34,9,38,42,38,35,37,20,39,61,75,28,65,65,42,75,55,87,54,76,82,51,43,66,56,40,84,87,48,74,56,36,68,58,38,53,46,53,43,54,88,43,79,66,19,57,67,47,44,50,53,33,44,73,72,69,46,73,89,63,90,75,52,25,42,66,55,30,30,55,37,33,42,52,53,50,44,29,54,52,36,29,60,53,58,69,78,101

Sequence (726 aa):
MSKLKIGVVGASWFADLWYLPVLQMHPDVTLSAICSRTGESAKRLAEKYNIENVYIDYKEMFEKENLDGVCIVTPNDSHKDITLAAIEKGLHVICEKPLALNAVEAEEMEKAARASSVVHAINFTYREHPGIQKLLELIKDGLIGNIHEAFFEYTGDYGLNGPPGWRGTISTGGIGGVLQDLGSHLIDVAQYILQDEIITVHGSLSFMEDDRLVNVSKKQSKDQAADSVSFTAHFSNLVRASFYTSWVAPQGNKHQTIDIKLYGSKGSIHLLTCELGTSLRYAMKGEEWREISLEGATPLKWDEKPSEEKFRPWRITNRNEVWKWVDHILGRKDRELATFTSGLSVQRVIDEVIVSAEKKINEMSKLKIGVVGASWFADLWYLPVLQMHPDVTLSAICSRTGESAKRLAEKYNIENVYIDYKEMFEKENLDGVCIVTPNDSHKDITLAAIEKGLHVICEKPLALNAVEAEEMEKAARASSVVHAINFTYREHPGIQKLLELIKDGLIGNIHEAFFEYTGDYGLNGPPGWRGTISTGGIGGVLQDLGSHLIDVAQYILQDEIITVHGSLSFMEDDRLVNVSKKQSKDQAADSVSFTAHFSNLVRASFYTSWVAPQGNKHQTIDIKLYGSKGSIHLLTCELGTSLRYAMKGEEWREISLEGATPLKWDEKPSEEKFRPWRITNRNEVWKWVDHILGRKDRELATFTSGLSVQRVIDEVIVSAEKKINE

Nearest PDB structures (foldseek):
  6a3j-assembly1_C  TM=8.065E-01  e=3.334E-29  Pseudarthrobacter phenanthrenivorans Sphe3
  4had-assembly1_C  TM=8.481E-01  e=4.424E-26  Rhizobium etli CFN 42
  4had-assembly1_D  TM=8.496E-01  e=8.222E-26  Rhizobium etli CFN 42
  4gqa-assembly2_C-3  TM=7.748E-01  e=2.719E-27  Klebsiella pneumoniae 342
  3m2t-assembly1_A-2  TM=8.157E-01  e=3.158E-23  Chromobacterium violaceum